Protein 8ZLW (pdb70)

Structure (mmCIF, N/CA/C/O backbone):
data_8ZLW
#
_entry.id   8ZLW
#
_cell.length_a   52.664
_cell.length_b   61.590
_cell.length_c   88.002
_cell.angle_alpha   90.00
_cell.angle_beta   94.17
_cell.angle_gamma   90.00
#
_symmetry.space_group_name_H-M   'P 1 21 1'
#
loop_
_entity.id
_entity.type
_entity.pdbx_description
1 polymer 'Maltodextrin-binding protein'
2 polymer Calmodulin
3 polymer 'Serine/threonine-protein phosphatase rdgC'
4 non-polymer 'CALCIUM ION'
5 water water
#
loop_
_atom_site.group_PDB
_atom_site.id
_atom_site.type_symbol
_atom_site.label_atom_id
_atom_site.label_alt_id
_atom_site.label_comp_id
_atom_site.label_asym_id
_atom_site.label_entity_id
_atom_site.label_seq_id
_atom_site.pdbx_PDB_ins_code
_atom_site.Cartn_x
_atom_site.Cartn_y
_atom_site.Cartn_z
_atom_site.occupancy
_atom_site.B_iso_or_equiv
_atom_site.auth_seq_id
_atom_site.auth_comp_id
_atom_site.auth_asym_id
_atom_site.auth_atom_id
_atom_site.pdbx_PDB_model_num
ATOM 1 N N . MET A 1 1 ? 43.585 34.885 55.045 1.00 64.23 1 MET A N 1
ATOM 2 C CA . MET A 1 1 ? 43.514 34.809 53.591 1.00 78.04 1 MET A CA 1
ATOM 3 C C . MET A 1 1 ? 44.084 33.479 53.088 1.00 74.74 1 MET A C 1
ATOM 4 O O . MET A 1 1 ? 43.693 32.411 53.576 1.00 70.46 1 MET A O 1
ATOM 6 N N . LYS A 1 2 ? 44.974 33.554 52.090 1.00 64.72 2 LYS A N 1
ATOM 7 C CA . LYS A 1 2 ? 45.947 32.502 51.813 1.00 58.78 2 LYS A CA 1
ATOM 8 C C . LYS A 1 2 ? 47.156 32.678 52.726 1.00 48.55 2 LYS A C 1
ATOM 9 O O . LYS A 1 2 ? 47.369 33.748 53.307 1.00 51.53 2 LYS A O 1
ATOM 11 N N . ILE A 1 3 ? 47.949 31.608 52.863 1.00 45.41 3 ILE A N 1
ATOM 12 C CA . ILE A 1 3 ? 49.124 31.664 53.734 1.00 45.10 3 ILE A CA 1
ATOM 13 C C . ILE A 1 3 ? 50.103 32.700 53.192 1.00 44.21 3 ILE A C 1
ATOM 14 O O . ILE A 1 3 ? 50.359 32.775 51.981 1.00 44.35 3 ILE A O 1
ATOM 19 N N . GLU A 1 4 ? 50.636 33.523 54.083 1.00 40.08 4 GLU A N 1
ATOM 20 C CA . GLU A 1 4 ? 51.674 34.477 53.750 1.00 43.72 4 GLU A CA 1
ATOM 21 C C . GLU A 1 4 ? 52.772 34.388 54.794 1.00 41.51 4 GLU A C 1
ATOM 22 O O . GLU A 1 4 ? 52.490 34.253 55.991 1.00 41.96 4 GLU A O 1
ATOM 28 N N . GLU A 1 5 ? 54.018 34.477 54.351 1.00 39.91 5 GLU A N 1
ATOM 29 C CA . GLU A 1 5 ? 55.126 34.423 55.295 1.00 39.60 5 GLU A CA 1
ATOM 30 C C . GLU A 1 5 ? 55.162 35.708 56.110 1.00 38.04 5 GLU A C 1
ATOM 31 O O . GLU A 1 5 ? 55.289 36.803 55.550 1.00 34.95 5 GLU A O 1
ATOM 37 N N . GLY A 1 6 ? 55.078 35.576 57.438 1.00 39.85 6 GLY A N 1
ATOM 38 C CA . GLY A 1 6 ? 54.992 36.717 58.327 1.00 38.79 6 GLY A CA 1
ATOM 39 C C . GLY A 1 6 ? 53.622 36.920 58.946 1.00 42.59 6 GLY A C 1
ATOM 40 O O . GLY A 1 6 ? 53.447 37.852 59.736 1.00 45.43 6 GLY A O 1
ATOM 41 N N . LYS A 1 7 ? 52.645 36.086 58.610 1.00 46.60 7 LYS A N 1
ATOM 42 C CA . LYS A 1 7 ? 51.334 36.091 59.247 1.00 44.91 7 LYS A CA 1
ATOM 43 C C . LYS A 1 7 ? 50.957 34.655 59.589 1.00 44.15 7 LYS A C 1
ATOM 44 O O . LYS A 1 7 ? 51.574 33.699 59.112 1.00 38.84 7 LYS A O 1
ATOM 50 N N . LEU A 1 8 ? 49.911 34.503 60.395 1.00 38.94 8 LEU A N 1
ATOM 51 C CA . LEU A 1 8 ? 49.389 33.197 60.759 1.00 37.16 8 LEU A CA 1
ATOM 52 C C . LEU A 1 8 ? 47.941 33.077 60.306 1.00 35.06 8 LEU A C 1
ATOM 53 O O . LEU A 1 8 ? 47.150 34.007 60.481 1.00 34.86 8 LEU A O 1
ATOM 58 N N . VAL A 1 9 ? 47.585 31.935 59.736 1.00 31.67 9 VAL A N 1
ATOM 59 C CA . VAL A 1 9 ? 46.189 31.619 59.441 1.00 30.87 9 VAL A CA 1
ATOM 60 C C . VAL A 1 9 ? 45.828 30.369 60.223 1.00 30.46 9 VAL A C 1
ATOM 61 O O . VAL A 1 9 ? 46.579 29.393 60.211 1.00 32.69 9 VAL A O 1
ATOM 65 N N . ILE A 1 10 ? 44.696 30.393 60.903 1.00 31.84 10 ILE A N 1
ATOM 66 C CA . ILE A 1 10 ? 44.315 29.297 61.790 1.00 30.13 10 ILE A CA 1
ATOM 67 C C . ILE A 1 10 ? 42.933 28.783 61.417 1.00 31.84 10 ILE A C 1
ATOM 68 O O . ILE A 1 10 ? 42.007 29.572 61.208 1.00 35.15 10 ILE A O 1
ATOM 73 N N . TRP A 1 11 ? 42.782 27.462 61.407 1.00 32.75 11 TRP A N 1
ATOM 74 C CA . TRP A 1 11 ? 41.508 26.797 61.190 1.00 28.75 11 TRP A CA 1
ATOM 75 C C . TRP A 1 11 ? 41.079 26.097 62.475 1.00 32.56 11 TRP A C 1
ATOM 76 O O . TRP A 1 11 ? 41.881 25.385 63.116 1.00 27.45 11 TRP A O 1
ATOM 87 N N . ILE A 1 12 ? 39.808 26.278 62.832 1.00 28.28 12 ILE A N 1
ATOM 88 C CA . ILE A 1 12 ? 39.236 25.647 64.014 1.00 30.07 12 ILE A CA 1
ATOM 89 C C . ILE A 1 12 ? 37.734 25.531 63.773 1.00 30.05 12 ILE A C 1
ATOM 90 O O . ILE A 1 12 ? 37.141 26.370 63.102 1.00 28.97 12 ILE A O 1
ATOM 95 N N . ASN A 1 13 ? 37.127 24.470 64.293 1.00 33.38 13 ASN A N 1
ATOM 96 C CA . ASN A 1 13 ? 35.738 24.182 63.949 1.00 33.51 13 ASN A CA 1
ATOM 97 C C . ASN A 1 13 ? 34.769 25.239 64.478 1.00 32.82 13 ASN A C 1
ATOM 98 O O . ASN A 1 13 ? 34.984 25.847 65.532 1.00 32.16 13 ASN A O 1
ATOM 103 N N . GLY A 1 14 ? 33.650 25.401 63.755 1.00 29.72 14 GLY A N 1
ATOM 104 C CA . GLY A 1 14 ? 32.664 26.420 64.077 1.00 30.16 14 GLY A CA 1
ATOM 105 C C . GLY A 1 14 ? 32.081 26.354 65.483 1.00 28.21 14 GLY A C 1
ATOM 106 O O . GLY A 1 14 ? 31.568 27.365 65.982 1.00 29.56 14 GLY A O 1
ATOM 107 N N . ASP A 1 15 ? 32.135 25.201 66.129 1.00 29.98 15 ASP A N 1
ATOM 108 C CA . ASP A 1 15 ? 31.521 25.037 67.438 1.00 33.02 15 ASP A CA 1
ATOM 109 C C . ASP A 1 15 ? 32.427 25.476 68.578 1.00 33.01 15 ASP A C 1
ATOM 110 O O . ASP A 1 15 ? 31.952 25.594 69.712 1.00 32.01 15 ASP A O 1
ATOM 115 N N . LYS A 1 16 ? 33.710 25.715 68.308 1.00 35.91 16 LYS A N 1
ATOM 116 C CA . LYS A 1 16 ? 34.639 26.106 69.350 1.00 34.82 16 LYS A CA 1
ATOM 117 C C . LYS A 1 16 ? 34.622 27.620 69.533 1.00 37.64 16 LYS A C 1
ATOM 118 O O . LYS A 1 16 ? 33.987 28.368 68.780 1.00 35.55 16 LYS A O 1
ATOM 124 N N . GLY A 1 17 ? 35.314 28.066 70.573 1.00 37.27 17 GLY A N 1
ATOM 125 C CA . GLY A 1 17 ? 35.419 29.473 70.883 1.00 34.99 17 GLY A CA 1
ATOM 126 C C . GLY A 1 17 ? 36.355 30.222 69.961 1.00 30.55 17 GLY A C 1
ATOM 127 O O . GLY A 1 17 ? 37.333 30.812 70.420 1.00 28.29 17 GLY A O 1
ATOM 128 N N . TYR A 1 18 ? 36.043 30.258 68.660 1.00 31.12 18 TYR A N 1
ATOM 129 C CA . TYR A 1 18 ? 36.967 30.885 67.722 1.00 31.34 18 TYR A CA 1
ATOM 130 C C . TYR A 1 18 ? 37.052 32.404 67.899 1.00 31.56 18 TYR A C 1
ATOM 131 O O . TYR A 1 18 ? 38.107 32.988 67.638 1.00 29.31 18 TYR A O 1
ATOM 140 N N . ASN A 1 19 ? 35.985 33.078 68.333 1.00 33.79 19 ASN A N 1
ATOM 141 C CA . ASN A 1 19 ? 36.176 34.492 68.644 1.00 35.70 19 ASN A CA 1
ATOM 142 C C . ASN A 1 19 ? 37.025 34.666 69.899 1.00 36.66 19 ASN A C 1
ATOM 143 O O . ASN A 1 19 ? 37.725 35.678 70.029 1.00 37.84 19 ASN A O 1
ATOM 148 N N . GLY A 1 20 ? 36.971 33.703 70.826 1.00 39.29 20 GLY A N 1
ATOM 149 C CA . GLY A 1 20 ? 37.902 33.708 71.946 1.00 37.46 20 GLY A CA 1
ATOM 150 C C . GLY A 1 20 ? 39.326 33.491 71.474 1.00 39.49 20 GLY A C 1
ATOM 151 O O . GLY A 1 20 ? 40.246 34.187 71.910 1.00 36.47 20 GLY A O 1
ATOM 152 N N . LEU A 1 21 ? 39.513 32.564 70.519 1.00 40.25 21 LEU A N 1
ATOM 153 C CA . LEU A 1 21 ? 40.837 32.353 69.938 1.00 37.37 21 LEU A CA 1
ATOM 154 C C . LEU A 1 21 ? 41.286 33.579 69.162 1.00 38.14 21 LEU A C 1
ATOM 155 O O . LEU A 1 21 ? 42.476 33.912 69.162 1.00 34.69 21 LEU A O 1
ATOM 160 N N . ALA A 1 22 ? 40.350 34.289 68.530 1.00 36.11 22 ALA A N 1
ATOM 161 C CA . ALA A 1 22 ? 40.735 35.506 67.819 1.00 38.39 22 ALA A CA 1
ATOM 162 C C . ALA A 1 22 ? 41.220 36.594 68.780 1.00 34.87 22 ALA A C 1
ATOM 163 O O . ALA A 1 22 ? 42.115 37.368 68.425 1.00 33.51 22 ALA A O 1
ATOM 165 N N . GLU A 1 23 ? 40.671 36.648 70.002 1.00 33.82 23 GLU A N 1
ATOM 166 C CA . GLU A 1 23 ? 41.206 37.565 71.007 1.00 34.47 23 GLU A CA 1
ATOM 167 C C . GLU A 1 23 ? 42.666 37.258 71.309 1.00 38.34 23 GLU A C 1
ATOM 168 O O . GLU A 1 23 ? 43.465 38.175 71.538 1.00 34.92 23 GLU A O 1
ATOM 174 N N . VAL A 1 24 ? 43.025 35.967 71.357 1.00 36.27 24 VAL A N 1
ATOM 175 C CA . VAL A 1 24 ? 44.411 35.615 71.632 1.00 37.91 24 VAL A CA 1
ATOM 176 C C . VAL A 1 24 ? 45.291 36.018 70.455 1.00 36.20 24 VAL A C 1
ATOM 177 O O . VAL A 1 24 ? 46.417 36.477 70.647 1.00 38.48 24 VAL A O 1
ATOM 181 N N . GLY A 1 25 ? 44.774 35.925 69.228 1.00 35.00 25 GLY A N 1
ATOM 182 C CA . GLY A 1 25 ? 45.516 36.443 68.086 1.00 41.66 25 GLY A CA 1
ATOM 183 C C . GLY A 1 25 ? 45.716 37.949 68.147 1.00 44.32 25 GLY A C 1
ATOM 184 O O . GLY A 1 25 ? 46.784 38.455 67.803 1.00 37.24 25 GLY A O 1
ATOM 185 N N . LYS A 1 26 ? 44.690 38.683 68.590 1.00 45.73 26 LYS A N 1
ATOM 186 C CA . LYS A 1 26 ? 44.829 40.123 68.778 1.00 47.77 26 LYS A CA 1
ATOM 187 C C . LYS A 1 26 ? 45.953 40.448 69.759 1.00 43.42 26 LYS A C 1
ATOM 188 O O . LYS A 1 26 ? 46.843 41.245 69.449 1.00 44.95 26 LYS A O 1
ATOM 194 N N . LYS A 1 27 ? 45.930 39.847 70.954 1.00 40.91 27 LYS A N 1
ATOM 195 C CA . LYS A 1 27 ? 47.015 40.091 71.905 1.00 44.56 27 LYS A CA 1
ATOM 196 C C . LYS A 1 27 ? 48.364 39.746 71.287 1.00 41.48 27 LYS A C 1
ATOM 197 O O . LYS A 1 27 ? 49.320 40.517 71.397 1.00 40.63 27 LYS A O 1
ATOM 203 N N . PHE A 1 28 ? 48.448 38.609 70.598 1.00 42.14 28 PHE A N 1
ATOM 204 C CA . PHE A 1 28 ? 49.672 38.266 69.886 1.00 40.45 28 PHE A CA 1
ATOM 205 C C . PHE A 1 28 ? 50.052 39.366 68.906 1.00 43.38 28 PHE A C 1
ATOM 206 O O . PHE A 1 28 ? 51.230 39.747 68.804 1.00 44.92 28 PHE A O 1
ATOM 214 N N . GLU A 1 29 ? 49.064 39.909 68.193 1.00 38.45 29 GLU A N 1
ATOM 215 C CA . GLU A 1 29 ? 49.345 41.004 67.274 1.00 42.83 29 GLU A CA 1
ATOM 216 C C . GLU A 1 29 ? 49.785 42.267 68.018 1.00 47.91 29 GLU A C 1
ATOM 217 O O . GLU A 1 29 ? 50.642 43.004 67.524 1.00 49.40 29 GLU A O 1
ATOM 223 N N . LYS A 1 30 ? 49.203 42.544 69.195 1.00 47.92 30 LYS A N 1
ATOM 224 C CA . LYS A 1 30 ? 49.624 43.708 69.976 1.00 54.78 30 LYS A CA 1
ATOM 225 C C . LYS A 1 30 ? 51.084 43.592 70.406 1.00 55.23 30 LYS A C 1
ATOM 226 O O . LYS A 1 30 ? 51.851 44.557 70.290 1.00 49.31 30 LYS A O 1
ATOM 232 N N . ASP A 1 31 ? 51.489 42.411 70.883 1.00 52.70 31 ASP A N 1
ATOM 233 C CA . ASP A 1 31 ? 52.811 42.221 71.480 1.00 48.27 31 ASP A CA 1
ATOM 234 C C . ASP A 1 31 ? 53.903 42.121 70.433 1.00 46.94 31 ASP A C 1
ATOM 235 O O . ASP A 1 31 ? 54.976 42.711 70.591 1.00 45.03 31 ASP A O 1
ATOM 240 N N . THR A 1 32 ? 53.682 41.309 69.410 1.00 47.99 32 THR A N 1
ATOM 241 C CA . THR A 1 32 ? 54.586 41.159 68.284 1.00 46.12 32 THR A CA 1
ATOM 242 C C . THR A 1 32 ? 54.052 42.026 67.157 1.00 44.25 32 THR A C 1
ATOM 243 O O . THR A 1 32 ? 53.088 42.770 67.330 1.00 45.53 32 THR A O 1
ATOM 247 N N . GLY A 1 33 ? 54.654 41.944 65.984 1.00 42.87 33 GLY A N 1
ATOM 248 C CA . GLY A 1 33 ? 53.944 42.627 64.923 1.00 49.75 33 GLY A CA 1
ATOM 249 C C . GLY A 1 33 ? 52.972 41.753 64.162 1.00 46.73 33 GLY A C 1
ATOM 250 O O . GLY A 1 33 ? 52.360 42.217 63.196 1.00 53.10 33 GLY A O 1
ATOM 251 N N . ILE A 1 34 ? 52.779 40.512 64.590 1.00 47.52 34 ILE A N 1
ATOM 252 C CA . ILE A 1 34 ? 52.286 39.450 63.722 1.00 42.46 34 ILE A CA 1
ATOM 253 C C . ILE A 1 34 ? 50.759 39.419 63.720 1.00 39.85 34 ILE A C 1
ATOM 254 O O . ILE A 1 34 ? 50.130 39.292 64.779 1.00 41.57 34 ILE A O 1
ATOM 259 N N . LYS A 1 35 ? 50.157 39.490 62.529 1.00 38.79 35 LYS A N 1
ATOM 260 C CA . LYS A 1 35 ? 48.705 39.362 62.425 1.00 39.54 35 LYS A CA 1
ATOM 261 C C . LYS A 1 35 ? 48.290 37.887 62.466 1.00 40.89 35 LYS A C 1
ATOM 262 O O . LYS A 1 35 ? 49.012 36.998 61.996 1.00 43.10 35 LYS A O 1
ATOM 268 N N . VAL A 1 36 ? 47.121 37.636 63.053 1.00 33.99 36 VAL A N 1
ATOM 269 C CA . VAL A 1 36 ? 46.555 36.299 63.189 1.00 35.85 36 VAL A CA 1
ATOM 270 C C . VAL A 1 36 ? 45.116 36.337 62.678 1.00 38.10 36 VAL A C 1
ATOM 271 O O . VAL A 1 36 ? 44.303 37.137 63.152 1.00 34.19 36 VAL A O 1
ATOM 275 N N . THR A 1 37 ? 44.806 35.480 61.713 1.00 39.31 37 THR A N 1
ATOM 276 C CA . THR A 1 37 ? 43.462 35.349 61.176 1.00 34.26 37 THR A CA 1
ATOM 277 C C . THR A 1 37 ? 42.924 33.995 61.596 1.00 33.40 37 THR A C 1
ATOM 278 O O . THR A 1 37 ? 43.399 32.957 61.129 1.00 33.09 37 THR A O 1
ATOM 282 N N . VAL A 1 38 ? 41.933 34.006 62.469 1.00 32.69 38 VAL A N 1
ATOM 283 C CA . VAL A 1 38 ? 41.247 32.792 62.881 1.00 31.42 38 VAL A CA 1
ATOM 284 C C . VAL A 1 38 ? 40.055 32.590 61.959 1.00 30.54 38 VAL A C 1
ATOM 285 O O . VAL A 1 38 ? 39.184 33.460 61.866 1.00 32.45 38 VAL A O 1
ATOM 289 N N . GLU A 1 39 ? 40.012 31.445 61.297 1.00 30.97 39 GLU A N 1
ATOM 290 C CA . GLU A 1 39 ? 38.933 31.079 60.392 1.00 35.55 39 GLU A CA 1
ATOM 291 C C . GLU A 1 39 ? 38.285 29.792 60.880 1.00 34.44 39 GLU A C 1
ATOM 292 O O . GLU A 1 39 ? 38.929 28.976 61.551 1.00 30.61 39 GLU A O 1
ATOM 298 N N . HIS A 1 40 ? 37.005 29.607 60.546 1.00 33.75 40 HIS A N 1
ATOM 299 C CA . HIS A 1 40 ? 36.282 28.382 60.888 1.00 35.61 40 HIS A CA 1
ATOM 300 C C . HIS A 1 40 ? 35.518 27.883 59.671 1.00 35.53 40 HIS A C 1
ATOM 301 O O . HIS A 1 40 ? 34.277 27.835 59.667 1.00 33.87 40 HIS A O 1
ATOM 308 N N . PRO A 1 41 ? 36.224 27.463 58.629 1.00 37.22 41 PRO A N 1
ATOM 309 C CA . PRO A 1 41 ? 35.516 26.961 57.451 1.00 35.96 41 PRO A CA 1
ATOM 310 C C . PRO A 1 41 ? 34.809 25.653 57.751 1.00 41.45 41 PRO A C 1
ATOM 311 O O . PRO A 1 41 ? 35.194 24.866 58.625 1.00 37.74 41 PRO A O 1
ATOM 315 N N . ASP A 1 42 ? 33.720 25.466 57.032 1.00 43.34 42 ASP A N 1
ATOM 316 C CA . ASP A 1 42 ? 32.968 24.229 57.066 1.00 43.08 42 ASP A CA 1
ATOM 317 C C . ASP A 1 42 ? 33.803 23.113 56.444 1.00 41.31 42 ASP A C 1
ATOM 318 O O . ASP A 1 42 ? 34.515 23.328 55.459 1.00 43.09 42 ASP A O 1
ATOM 323 N N . LYS A 1 43 ? 33.730 21.920 57.027 1.00 41.71 43 LYS A N 1
ATOM 324 C CA . LYS A 1 43 ? 34.415 20.745 56.485 1.00 47.48 43 LYS A CA 1
ATOM 325 C C . LYS A 1 43 ? 35.933 20.939 56.455 1.00 43.19 43 LYS A C 1
ATOM 326 O O . LYS A 1 43 ? 36.621 20.410 55.580 1.00 38.47 43 LYS A O 1
ATOM 332 N N . LEU A 1 44 ? 36.469 21.697 57.414 1.00 37.76 44 LEU A N 1
ATOM 333 C CA . LEU A 1 44 ? 37.898 22.004 57.392 1.00 39.20 44 LEU A CA 1
ATOM 334 C C . LEU A 1 44 ? 38.732 20.730 57.497 1.00 36.20 44 LEU A C 1
ATOM 335 O O . LEU A 1 44 ? 39.754 20.597 56.821 1.00 40.17 44 LEU A O 1
ATOM 340 N N . GLU A 1 45 ? 38.287 19.760 58.302 1.00 39.95 45 GLU A N 1
ATOM 341 C CA . GLU A 1 45 ? 39.042 18.523 58.441 1.00 37.61 45 GLU A CA 1
ATOM 342 C C . GLU A 1 45 ? 39.065 17.716 57.146 1.00 41.13 45 GLU A C 1
ATOM 343 O O . GLU A 1 45 ? 39.942 16.867 56.971 1.00 42.53 45 GLU A O 1
ATOM 349 N N . GLU A 1 46 ? 38.139 17.973 56.231 1.00 45.06 46 GLU A N 1
ATOM 350 C CA . GLU A 1 46 ? 38.172 17.330 54.925 1.00 44.89 46 GLU A CA 1
ATOM 351 C C . GLU A 1 46 ? 38.959 18.151 53.933 1.00 40.45 46 GLU A C 1
ATOM 352 O O . GLU A 1 46 ? 39.634 17.585 53.064 1.00 36.02 46 GLU A O 1
ATOM 358 N N . LYS A 1 47 ? 38.873 19.475 54.058 1.00 37.19 47 LYS A N 1
ATOM 359 C CA . LYS A 1 47 ? 39.563 20.367 53.139 1.00 38.29 47 LYS A CA 1
ATOM 360 C C . LYS A 1 47 ? 41.062 20.393 53.393 1.00 36.57 47 LYS A C 1
ATOM 361 O O . LYS A 1 47 ? 41.836 20.584 52.449 1.00 33.88 47 LYS A O 1
ATOM 367 N N . PHE A 1 48 ? 41.491 20.244 54.651 1.00 31.54 48 PHE A N 1
ATOM 368 C CA . PHE A 1 48 ? 42.916 20.337 54.952 1.00 34.17 48 PHE A CA 1
ATOM 369 C C . PHE A 1 48 ? 43.770 19.461 54.042 1.00 33.32 48 PHE A C 1
ATOM 370 O O . PHE A 1 48 ? 44.686 20.000 53.409 1.00 34.00 48 PHE A O 1
ATOM 378 N N . PRO A 1 49 ? 43.520 18.153 53.891 1.00 37.36 49 PRO A N 1
ATOM 379 C CA . PRO A 1 49 ? 44.339 17.371 52.946 1.00 38.38 49 PRO A CA 1
ATOM 380 C C . PRO A 1 49 ? 44.247 17.827 51.501 1.00 41.46 49 PRO A C 1
ATOM 381 O O . PRO A 1 49 ? 45.238 17.713 50.772 1.00 45.21 49 PRO A O 1
ATOM 385 N N . GLN A 1 50 ? 43.092 18.315 51.046 1.00 48.09 50 GLN A N 1
ATOM 386 C CA . GLN A 1 50 ? 42.966 18.727 49.650 1.00 51.42 50 GLN A CA 1
ATOM 387 C C . GLN A 1 50 ? 43.847 19.917 49.304 1.00 51.62 50 GLN A C 1
ATOM 388 O O . GLN A 1 50 ? 44.168 20.112 48.128 1.00 51.47 50 GLN A O 1
ATOM 394 N N . VAL A 1 51 ? 44.262 20.700 50.297 1.00 45.90 51 VAL A N 1
ATOM 395 C CA . VAL A 1 51 ? 44.636 22.084 50.050 1.00 52.16 51 VAL A CA 1
ATOM 396 C C . VAL A 1 51 ? 45.907 22.421 50.825 1.00 57.02 51 VAL A C 1
ATOM 397 O O . VAL A 1 51 ? 46.396 23.557 50.770 1.00 54.09 51 VAL A O 1
ATOM 401 N N . ALA A 1 52 ? 46.448 21.428 51.548 1.00 62.43 52 ALA A N 1
ATOM 402 C CA . ALA A 1 52 ? 47.440 21.695 52.592 1.00 70.03 52 ALA A CA 1
ATOM 403 C C . ALA A 1 52 ? 48.723 22.290 52.019 1.00 74.22 52 ALA A C 1
ATOM 404 O O . ALA A 1 52 ? 49.197 23.337 52.485 1.00 74.55 52 ALA A O 1
ATOM 406 N N . ALA A 1 53 ? 49.313 21.625 51.021 1.00 72.18 53 ALA A N 1
ATOM 407 C CA . ALA A 1 53 ? 50.526 22.133 50.387 1.00 71.72 53 ALA A CA 1
ATOM 408 C C . ALA A 1 53 ? 50.228 22.685 48.996 1.00 77.67 53 ALA A C 1
ATOM 409 O O . ALA A 1 53 ? 50.848 22.278 48.006 1.00 88.68 53 ALA A O 1
ATOM 411 N N . THR A 1 54 ? 49.253 23.593 48.911 1.00 64.40 54 THR A N 1
ATOM 412 C CA . THR A 1 54 ? 49.110 24.478 47.764 1.00 61.44 54 THR A CA 1
ATOM 413 C C . THR A 1 54 ? 49.006 25.927 48.226 1.00 64.39 54 THR A C 1
ATOM 414 O O . THR A 1 54 ? 48.744 26.815 47.403 1.00 60.67 54 THR A O 1
ATOM 418 N N . GLY A 1 55 ? 49.222 26.185 49.523 1.00 56.37 55 GLY A N 1
ATOM 419 C CA . GLY A 1 55 ? 49.200 27.521 50.071 1.00 56.41 55 GLY A CA 1
ATOM 420 C C . GLY A 1 55 ? 47.846 27.996 50.550 1.00 69.23 55 GLY A C 1
ATOM 421 O O . GLY A 1 55 ? 47.761 29.077 51.151 1.00 72.17 55 GLY A O 1
ATOM 422 N N . ASP A 1 56 ? 46.783 27.231 50.311 1.00 65.36 56 ASP A N 1
ATOM 423 C CA . ASP A 1 56 ? 45.451 27.657 50.705 1.00 65.15 56 ASP A CA 1
ATOM 424 C C . ASP A 1 56 ? 44.962 26.962 51.968 1.00 56.44 56 ASP A C 1
ATOM 425 O O . ASP A 1 56 ? 43.788 27.106 52.320 1.00 58.73 56 ASP A O 1
ATOM 430 N N . GLY A 1 57 ? 45.822 26.208 52.651 1.00 44.05 57 GLY A N 1
ATOM 431 C CA . GLY A 1 57 ? 45.500 25.711 53.968 1.00 43.10 57 GLY A CA 1
ATOM 432 C C . GLY A 1 57 ? 45.762 26.769 55.024 1.00 37.96 57 GLY A C 1
ATOM 433 O O . GLY A 1 57 ? 45.976 27.949 54.721 1.00 42.65 57 GLY A O 1
ATOM 434 N N . PRO A 1 58 ? 45.744 26.369 56.297 1.00 29.72 58 PRO A N 1
ATOM 435 C CA . PRO A 1 58 ? 46.172 27.289 57.357 1.00 29.67 58 PRO A CA 1
ATOM 436 C C . PRO A 1 58 ? 47.603 26.990 57.815 1.00 30.19 58 PRO A C 1
ATOM 437 O O . PRO A 1 58 ? 48.152 25.941 57.464 1.00 31.45 58 PRO A O 1
ATOM 441 N N . ASP A 1 59 ? 48.235 27.880 58.584 1.00 28.48 59 ASP A N 1
ATOM 442 C CA . ASP A 1 59 ? 49.478 27.453 59.229 1.00 31.75 59 ASP A CA 1
ATOM 443 C C . ASP A 1 59 ? 49.172 26.485 60.352 1.00 31.09 59 ASP A C 1
ATOM 444 O O . ASP A 1 59 ? 49.981 25.598 60.662 1.00 30.96 59 ASP A O 1
ATOM 449 N N . ILE A 1 60 ? 47.986 26.614 60.931 1.00 28.29 60 ILE A N 1
ATOM 450 C CA . ILE A 1 60 ? 47.604 25.902 62.141 1.00 27.73 60 ILE A CA 1
ATOM 451 C C . ILE A 1 60 ? 46.201 25.357 61.962 1.00 29.15 60 ILE A C 1
ATOM 452 O O . ILE A 1 60 ? 45.312 26.057 61.461 1.00 28.70 60 ILE A O 1
ATOM 457 N N . ILE A 1 61 ? 46.001 24.113 62.369 1.00 25.92 61 ILE A N 1
ATOM 458 C CA . ILE A 1 61 ? 44.691 23.496 62.335 1.00 28.41 61 ILE A CA 1
ATOM 459 C C . ILE A 1 61 ? 44.411 22.875 63.701 1.00 29.80 61 ILE A C 1
ATOM 460 O O . ILE A 1 61 ? 45.240 22.124 64.234 1.00 29.53 61 ILE A O 1
ATOM 465 N N . PHE A 1 62 ? 43.247 23.194 64.260 1.00 30.48 62 PHE A N 1
ATOM 466 C CA . PHE A 1 62 ? 42.716 22.535 65.445 1.00 32.98 62 PHE A CA 1
ATOM 467 C C . PHE A 1 62 ? 41.702 21.480 65.021 1.00 33.50 62 PHE A C 1
ATOM 468 O O . PHE A 1 62 ? 40.781 21.772 64.249 1.00 33.24 62 PHE A O 1
ATOM 476 N N . TRP A 1 63 ? 41.851 20.272 65.550 1.00 35.99 63 TRP A N 1
ATOM 477 C CA . TRP A 1 63 ? 40.875 19.206 65.357 1.00 34.56 63 TRP A CA 1
ATOM 478 C C . TRP A 1 63 ? 41.088 18.163 66.437 1.00 31.45 63 TRP A C 1
ATOM 479 O O . TRP A 1 63 ? 42.079 18.201 67.172 1.00 34.66 63 TRP A O 1
ATOM 490 N N . ALA A 1 64 ? 40.152 17.212 66.500 1.00 29.07 64 ALA A N 1
ATOM 491 C CA . ALA A 1 64 ? 40.349 16.002 67.281 1.00 31.25 64 ALA A CA 1
ATOM 492 C C . ALA A 1 64 ? 41.622 15.286 66.835 1.00 32.88 64 ALA A C 1
ATOM 493 O O . ALA A 1 64 ? 41.890 15.147 65.636 1.00 31.70 64 ALA A O 1
ATOM 495 N N . HIS A 1 65 ? 42.402 14.810 67.815 1.00 31.43 65 HIS A N 1
ATOM 496 C CA . HIS A 1 65 ? 43.709 14.228 67.500 1.00 33.78 65 HIS A CA 1
ATOM 497 C C . HIS A 1 65 ? 43.616 13.050 66.540 1.00 32.40 65 HIS A C 1
ATOM 498 O O . HIS A 1 65 ? 44.582 12.765 65.819 1.00 30.69 65 HIS A O 1
ATOM 505 N N . ASP A 1 66 ? 42.504 12.313 66.557 1.00 32.99 66 ASP A N 1
ATOM 506 C CA . ASP A 1 66 ? 42.488 11.043 65.837 1.00 39.45 66 ASP A CA 1
ATOM 507 C C . ASP A 1 66 ? 42.569 11.234 64.324 1.00 36.34 66 ASP A C 1
ATOM 508 O O . ASP A 1 66 ? 43.004 10.318 63.620 1.00 35.40 66 ASP A O 1
ATOM 513 N N . ARG A 1 67 ? 42.214 12.410 63.816 1.00 35.08 67 ARG A N 1
ATOM 514 C CA . ARG A 1 67 ? 42.398 12.700 62.394 1.00 37.43 67 ARG A CA 1
ATOM 515 C C . ARG A 1 67 ? 43.846 13.005 62.052 1.00 36.23 67 ARG A C 1
ATOM 516 O O . ARG A 1 67 ? 44.224 12.903 60.882 1.00 36.35 67 ARG A O 1
ATOM 524 N N . PHE A 1 68 ? 44.662 13.380 63.048 1.00 32.94 68 PHE A N 1
ATOM 525 C CA . PHE A 1 68 ? 45.992 13.890 62.750 1.00 39.07 68 PHE A CA 1
ATOM 526 C C . PHE A 1 68 ? 46.933 12.773 62.326 1.00 36.92 68 PHE A C 1
ATOM 527 O O . PHE A 1 68 ? 47.902 13.033 61.608 1.00 36.90 68 PHE A O 1
ATOM 535 N N . GLY A 1 69 ? 46.679 11.538 62.778 1.00 38.09 69 GLY A N 1
ATOM 536 C CA . GLY A 1 69 ? 47.505 10.415 62.362 1.00 34.32 69 GLY A CA 1
ATOM 537 C C . GLY A 1 69 ? 47.475 10.209 60.855 1.00 35.24 69 GLY A C 1
ATOM 538 O O . GLY A 1 69 ? 48.520 10.028 60.216 1.00 39.40 69 GLY A O 1
ATOM 539 N N . GLY A 1 70 ? 46.280 10.250 60.261 1.00 33.43 70 GLY A N 1
ATOM 540 C CA . GLY A 1 70 ? 46.203 10.212 58.805 1.00 36.12 70 GLY A CA 1
ATOM 541 C C . GLY A 1 70 ? 46.928 11.377 58.150 1.00 38.75 70 GLY A C 1
ATOM 542 O O . GLY A 1 70 ? 47.627 11.202 57.142 1.00 35.72 70 GLY A O 1
ATOM 543 N N . TYR A 1 71 ? 46.792 12.579 58.732 1.00 32.46 71 TYR A N 1
ATOM 544 C CA . TYR A 1 71 ? 47.503 13.752 58.231 1.00 34.59 71 TYR A CA 1
ATOM 545 C C . TYR A 1 71 ? 49.012 13.532 58.261 1.00 31.87 71 TYR A C 1
ATOM 546 O O . TYR A 1 71 ? 49.724 13.833 57.294 1.00 34.89 71 TYR A O 1
ATOM 555 N N . ALA A 1 72 ? 49.516 13.043 59.389 1.00 30.71 72 ALA A N 1
ATOM 556 C CA . ALA A 1 72 ? 50.944 12.828 59.535 1.00 34.49 72 ALA A CA 1
ATOM 557 C C . ALA A 1 72 ? 51.433 11.808 58.525 1.00 38.78 72 ALA A C 1
ATOM 558 O O . ALA A 1 72 ? 52.502 11.979 57.928 1.00 39.00 72 ALA A O 1
ATOM 560 N N . GLN A 1 73 ? 50.653 10.742 58.317 1.00 40.36 73 GLN A N 1
ATOM 561 C CA . GLN A 1 73 ? 51.031 9.720 57.350 1.00 41.60 73 GLN A CA 1
ATOM 562 C C . GLN A 1 73 ? 51.103 10.282 55.937 1.00 36.43 73 GLN A C 1
ATOM 563 O O . GLN A 1 73 ? 51.877 9.791 55.113 1.00 33.29 73 GLN A O 1
ATOM 569 N N . SER A 1 74 ? 50.315 11.300 55.636 1.00 34.84 74 SER A N 1
ATOM 570 C CA . SER A 1 74 ? 50.387 11.954 54.340 1.00 35.22 74 SER A CA 1
ATOM 571 C C . SER A 1 74 ? 51.412 13.079 54.302 1.00 33.93 74 SER A C 1
ATOM 572 O O . SER A 1 74 ? 51.453 13.821 53.322 1.00 32.91 74 SER A O 1
ATOM 575 N N . GLY A 1 75 ? 52.225 13.241 55.351 1.00 34.43 75 GLY A N 1
ATOM 576 C CA . GLY A 1 75 ? 53.201 14.315 55.351 1.00 34.18 75 GLY A CA 1
ATOM 577 C C . GLY A 1 75 ? 52.639 15.715 55.479 1.00 31.12 75 GLY A C 1
ATOM 578 O O . GLY A 1 75 ? 53.308 16.671 55.106 1.00 36.61 75 GLY A O 1
ATOM 579 N N . LEU A 1 76 ? 51.446 15.883 56.020 1.00 33.00 76 LEU A N 1
ATOM 580 C CA . LEU A 1 76 ? 50.884 17.228 56.130 1.00 32.62 76 LEU A CA 1
ATOM 581 C C . LEU A 1 76 ? 51.239 17.970 57.420 1.00 29.02 76 LEU A C 1
ATOM 582 O O . LEU A 1 76 ? 50.931 19.162 57.510 1.00 29.76 76 LEU A O 1
ATOM 587 N N . LEU A 1 77 ? 51.838 17.326 58.426 1.00 25.81 77 LEU A N 1
ATOM 588 C CA . LEU A 1 77 ? 52.041 17.978 59.720 1.00 28.05 77 LEU A CA 1
ATOM 589 C C . LEU A 1 77 ? 53.529 18.133 60.035 1.00 31.84 77 LEU A C 1
ATOM 590 O O . LEU A 1 77 ? 54.297 17.178 59.914 1.00 37.72 77 LEU A O 1
ATOM 595 N N . ALA A 1 78 ? 53.934 19.343 60.423 1.00 30.13 78 ALA A N 1
ATOM 596 C CA . ALA A 1 78 ? 55.277 19.527 60.941 1.00 31.08 78 ALA A CA 1
ATOM 597 C C . ALA A 1 78 ? 55.432 18.771 62.255 1.00 35.80 78 ALA A C 1
ATOM 598 O O . ALA A 1 78 ? 54.450 18.485 62.943 1.00 31.22 78 ALA A O 1
ATOM 600 N N . GLU A 1 79 ? 56.678 18.419 62.583 1.00 36.35 79 GLU A N 1
ATOM 601 C CA . GLU A 1 79 ? 56.999 17.849 63.886 1.00 38.02 79 GLU A CA 1
ATOM 602 C C . GLU A 1 79 ? 57.215 18.971 64.889 1.00 36.12 79 GLU A C 1
ATOM 603 O O . GLU A 1 79 ? 57.782 20.013 64.570 1.00 37.78 79 GLU A O 1
ATOM 609 N N . ILE A 1 80 ? 56.748 18.762 66.078 1.00 37.71 80 ILE A N 1
ATOM 610 C CA . ILE A 1 80 ? 56.604 19.823 67.060 1.00 42.25 80 ILE A CA 1
ATOM 611 C C . ILE A 1 80 ? 57.777 19.739 68.033 1.00 33.82 80 ILE A C 1
ATOM 612 O O . ILE A 1 80 ? 58.281 18.651 68.281 1.00 36.55 80 ILE A O 1
ATOM 617 N N . THR A 1 81 ? 58.270 20.889 68.556 1.00 32.79 81 THR A N 1
ATOM 618 C CA . THR A 1 81 ? 59.503 20.793 69.347 1.00 33.94 81 THR A CA 1
ATOM 619 C C . THR A 1 81 ? 59.398 21.390 70.758 1.00 34.96 81 THR A C 1
ATOM 620 O O . THR A 1 81 ? 60.323 22.074 71.210 1.00 34.26 81 THR A O 1
ATOM 624 N N . PRO A 1 82 ? 58.316 21.154 71.497 1.00 38.07 82 PRO A N 1
ATOM 625 C CA . PRO A 1 82 ? 58.191 21.805 72.804 1.00 37.81 82 PRO A CA 1
ATOM 626 C C . PRO A 1 82 ? 59.239 21.259 73.765 1.00 36.22 82 PRO A C 1
ATOM 627 O O . PRO A 1 82 ? 59.530 20.062 73.777 1.00 40.73 82 PRO A O 1
ATOM 631 N N . ALA A 1 83 ? 59.812 22.148 74.569 1.00 37.88 83 ALA A N 1
ATOM 632 C CA . ALA A 1 83 ? 60.834 21.726 75.518 1.00 35.50 83 ALA A CA 1
ATOM 633 C C . ALA A 1 83 ? 60.225 20.834 76.598 1.00 34.64 83 ALA A C 1
ATOM 634 O O . ALA A 1 83 ? 59.027 20.869 76.869 1.00 35.98 83 ALA A O 1
ATOM 636 N N . ALA A 1 84 ? 61.077 20.024 77.225 1.00 42.60 84 ALA A N 1
ATOM 637 C CA . ALA A 1 84 ? 60.627 19.168 78.318 1.00 41.60 84 ALA A CA 1
ATOM 638 C C . ALA A 1 84 ? 59.846 19.942 79.373 1.00 40.12 84 ALA A C 1
ATOM 639 O O . ALA A 1 84 ? 58.913 19.404 79.978 1.00 42.80 84 ALA A O 1
ATOM 641 N N . ALA A 1 85 ? 60.193 21.205 79.599 1.00 36.63 85 ALA A N 1
ATOM 642 C CA . ALA A 1 85 ? 59.510 21.974 80.627 1.00 41.63 85 ALA A CA 1
ATOM 643 C C . ALA A 1 85 ? 58.166 22.486 80.136 1.00 41.57 85 ALA A C 1
ATOM 644 O O . ALA A 1 85 ? 57.247 22.682 80.934 1.00 45.25 85 ALA A O 1
ATOM 646 N N . PHE A 1 86 ? 58.024 22.723 78.837 1.00 38.92 86 PHE A N 1
ATOM 647 C CA . PHE A 1 86 ? 56.691 23.021 78.350 1.00 35.25 86 PHE A CA 1
ATOM 648 C C . PHE A 1 86 ? 55.794 21.793 78.469 1.00 40.92 86 PHE A C 1
ATOM 649 O O . PHE A 1 86 ? 54.623 21.906 78.866 1.00 40.79 86 PHE A O 1
ATOM 657 N N . GLN A 1 87 ? 56.335 20.608 78.157 1.00 37.98 87 GLN A N 1
ATOM 658 C CA . GLN A 1 87 ? 55.513 19.411 78.149 1.00 40.23 87 GLN A CA 1
ATOM 659 C C . GLN A 1 87 ? 54.980 19.091 79.538 1.00 46.05 87 GLN A C 1
ATOM 660 O O . GLN A 1 87 ? 53.847 18.603 79.670 1.00 48.61 87 GLN A O 1
ATOM 666 N N . ASP A 1 88 ? 55.760 19.403 80.584 1.00 47.43 88 ASP A N 1
ATOM 667 C CA . ASP A 1 88 ? 55.322 19.116 81.945 1.00 46.35 88 ASP A CA 1
ATOM 668 C C . ASP A 1 88 ? 54.057 19.880 82.310 1.00 45.94 88 ASP A C 1
ATOM 669 O O . ASP A 1 88 ? 53.291 19.422 83.163 1.00 47.59 88 ASP A O 1
ATOM 674 N N . LYS A 1 89 ? 53.820 21.040 81.685 1.00 46.97 89 LYS A N 1
ATOM 675 C CA . LYS A 1 89 ? 52.652 21.858 82.022 1.00 44.84 89 LYS A CA 1
ATOM 676 C C . LYS A 1 89 ? 51.330 21.186 81.651 1.00 41.48 89 LYS A C 1
ATOM 677 O O . LYS A 1 89 ? 50.271 21.614 82.123 1.00 36.13 89 LYS A O 1
ATOM 683 N N . LEU A 1 90 ? 51.368 20.156 80.818 1.00 38.57 90 LEU A N 1
ATOM 684 C CA . LEU A 1 90 ? 50.183 19.460 80.359 1.00 36.23 90 LEU A CA 1
ATOM 685 C C . LEU A 1 90 ? 50.190 18.059 80.952 1.00 39.94 90 LEU A C 1
ATOM 686 O O . LEU A 1 90 ? 51.258 17.483 81.196 1.00 36.95 90 LEU A O 1
ATOM 691 N N . TYR A 1 91 ? 48.994 17.510 81.174 1.00 41.04 91 TYR A N 1
ATOM 692 C CA . TYR A 1 91 ? 48.895 16.159 81.706 1.00 46.64 91 TYR A CA 1
ATOM 693 C C . TYR A 1 91 ? 49.639 15.200 80.780 1.00 44.80 91 TYR A C 1
ATOM 694 O O . TYR A 1 91 ? 49.486 15.296 79.554 1.00 48.66 91 TYR A O 1
ATOM 703 N N . PRO A 1 92 ? 50.456 14.283 81.318 1.00 42.11 92 PRO A N 1
ATOM 704 C CA . PRO A 1 92 ? 51.306 13.443 80.446 1.00 40.25 92 PRO A CA 1
ATOM 705 C C . PRO A 1 92 ? 50.529 12.632 79.421 1.00 42.78 92 PRO A C 1
ATOM 706 O O . PRO A 1 92 ? 50.954 12.503 78.258 1.00 42.04 92 PRO A O 1
ATOM 710 N N . PHE A 1 93 ? 49.381 12.088 79.826 1.00 38.64 93 PHE A N 1
ATOM 711 C CA . PHE A 1 93 ? 48.624 11.220 78.944 1.00 38.81 93 PHE A CA 1
ATOM 712 C C . PHE A 1 93 ? 48.137 11.942 77.684 1.00 35.81 93 PHE A C 1
ATOM 713 O O . PHE A 1 93 ? 47.959 11.287 76.650 1.00 32.48 93 PHE A O 1
ATOM 721 N N . THR A 1 94 ? 47.976 13.273 77.723 1.00 33.90 94 THR A N 1
ATOM 722 C CA . THR A 1 94 ? 47.557 13.966 76.509 1.00 35.87 94 THR A CA 1
ATOM 723 C C . THR A 1 94 ? 48.649 13.978 75.447 1.00 36.81 94 THR A C 1
ATOM 724 O O . THR A 1 94 ? 48.326 14.014 74.256 1.00 36.37 94 THR A O 1
ATOM 728 N N . TRP A 1 95 ? 49.935 13.924 75.838 1.00 39.90 95 TRP A N 1
ATOM 729 C CA . TRP A 1 95 ? 50.993 13.899 74.829 1.00 35.38 95 TRP A CA 1
ATOM 730 C C . TRP A 1 95 ? 50.996 12.585 74.064 1.00 36.08 95 TRP A C 1
ATOM 731 O O . TRP A 1 95 ? 51.363 12.559 72.881 1.00 40.31 95 TRP A O 1
ATOM 742 N N . ASP A 1 96 ? 50.561 11.496 74.697 1.00 36.43 96 ASP A N 1
ATOM 743 C CA . ASP A 1 96 ? 50.442 10.236 73.976 1.00 39.11 96 ASP A CA 1
ATOM 744 C C . ASP A 1 96 ? 49.362 10.268 72.899 1.00 38.36 96 ASP A C 1
ATOM 745 O O . ASP A 1 96 ? 49.352 9.383 72.037 1.00 36.63 96 ASP A O 1
ATOM 750 N N . ALA A 1 97 ? 48.473 11.268 72.900 1.00 34.73 97 ALA A N 1
ATOM 751 C CA . ALA A 1 97 ? 47.452 11.328 71.867 1.00 34.72 97 ALA A CA 1
ATOM 752 C C . ALA A 1 97 ? 47.943 11.980 70.579 1.00 36.79 97 ALA A C 1
ATOM 753 O O . ALA A 1 97 ? 47.274 11.840 69.546 1.00 33.04 97 ALA A O 1
ATOM 755 N N . VAL A 1 98 ? 49.086 12.674 70.613 1.00 34.29 98 VAL A N 1
ATOM 756 C CA . VAL A 1 98 ? 49.578 13.468 69.484 1.00 36.54 98 VAL A CA 1
ATOM 757 C C . VAL A 1 98 ? 50.944 12.985 69.005 1.00 37.26 98 VAL A C 1
ATOM 758 O O . VAL A 1 98 ? 51.757 13.785 68.528 1.00 36.75 98 VAL A O 1
ATOM 762 N N . ARG A 1 99 ? 51.219 11.689 69.150 1.00 38.55 99 ARG A N 1
ATOM 763 C CA . ARG A 1 99 ? 52.409 11.062 68.590 1.00 39.53 99 ARG A CA 1
ATOM 764 C C . ARG A 1 99 ? 52.067 10.297 67.320 1.00 37.65 99 ARG A C 1
ATOM 765 O O . ARG A 1 99 ? 51.012 9.656 67.224 1.00 40.31 99 ARG A O 1
ATOM 773 N N . TYR A 1 100 ? 52.978 10.341 66.359 1.00 36.95 100 TYR A N 1
ATOM 774 C CA . TYR A 1 100 ? 52.875 9.486 65.188 1.00 41.41 100 TYR A CA 1
ATOM 775 C C . TYR A 1 100 ? 54.270 9.061 64.769 1.00 42.73 100 TYR A C 1
ATOM 776 O O . TYR A 1 100 ? 55.145 9.910 64.581 1.00 44.74 100 TYR A O 1
ATOM 785 N N . ASN A 1 101 ? 54.465 7.742 64.642 1.00 48.03 101 ASN A N 1
ATOM 786 C CA . ASN A 1 101 ? 55.792 7.144 64.504 1.00 46.21 101 ASN A CA 1
ATOM 787 C C . ASN A 1 101 ? 56.757 7.699 65.547 1.00 45.44 101 ASN A C 1
ATOM 788 O O . ASN A 1 101 ? 57.891 8.053 65.241 1.00 50.18 101 ASN A O 1
ATOM 793 N N . GLY A 1 102 ? 56.289 7.812 66.793 1.00 47.58 102 GLY A N 1
ATOM 794 C CA . GLY A 1 102 ? 57.098 8.350 67.876 1.00 50.71 102 GLY A CA 1
ATOM 795 C C . GLY A 1 102 ? 57.255 9.866 67.937 1.00 58.34 102 GLY A C 1
ATOM 796 O O . GLY A 1 102 ? 57.652 10.388 68.992 1.00 56.36 102 GLY A O 1
ATOM 797 N N . LYS A 1 103 ? 56.956 10.604 66.862 1.00 51.39 103 LYS A N 1
ATOM 798 C CA . LYS A 1 103 ? 57.176 12.047 66.853 1.00 51.27 103 LYS A CA 1
ATOM 799 C C . LYS A 1 103 ? 55.931 12.806 67.310 1.00 43.15 103 LYS A C 1
ATOM 800 O O . LYS A 1 103 ? 54.806 12.441 66.960 1.00 38.35 103 LYS A O 1
ATOM 806 N N . LEU A 1 104 ? 56.146 13.867 68.095 1.00 36.21 104 LEU A N 1
ATOM 807 C CA . LEU A 1 104 ? 55.070 14.787 68.453 1.00 34.43 104 LEU A CA 1
ATOM 808 C C . LEU A 1 104 ? 54.620 15.553 67.217 1.00 35.47 104 LEU A C 1
ATOM 809 O O . LEU A 1 104 ? 55.461 16.046 66.459 1.00 33.71 104 LEU A O 1
ATOM 814 N N . ILE A 1 105 ? 53.297 15.672 67.018 1.00 33.03 105 ILE A N 1
ATOM 815 C CA . ILE A 1 105 ? 52.773 16.278 65.789 1.00 32.47 105 ILE A CA 1
ATOM 816 C C . ILE A 1 105 ? 51.578 17.202 66.039 1.00 32.39 105 ILE A C 1
ATOM 817 O O . ILE A 1 105 ? 50.938 17.663 65.084 1.00 26.72 105 ILE A O 1
ATOM 822 N N . ALA A 1 106 ? 51.277 17.504 67.305 1.00 28.02 106 ALA A N 1
ATOM 823 C CA . ALA A 1 106 ? 50.239 18.480 67.604 1.00 30.59 106 ALA A CA 1
ATOM 824 C C . ALA A 1 106 ? 50.351 18.873 69.070 1.00 32.04 106 ALA A C 1
ATOM 825 O O . ALA A 1 106 ? 50.928 18.137 69.869 1.00 31.07 106 ALA A O 1
ATOM 827 N N . TYR A 1 107 ? 49.776 20.039 69.415 1.00 33.56 107 TYR A N 1
ATOM 828 C CA . TYR A 1 107 ? 49.688 20.489 70.807 1.00 35.69 107 TYR A CA 1
ATOM 829 C C . TYR A 1 107 ? 48.329 20.123 71.389 1.00 37.11 107 TYR A C 1
ATOM 830 O O . TYR A 1 107 ? 47.298 20.571 70.857 1.00 29.40 107 TYR A O 1
ATOM 839 N N . PRO A 1 108 ? 48.274 19.345 72.477 1.00 35.48 108 PRO A N 1
ATOM 840 C CA . PRO A 1 108 ? 46.984 19.060 73.119 1.00 33.77 108 PRO A CA 1
ATOM 841 C C . PRO A 1 108 ? 46.358 20.336 73.662 1.00 33.27 108 PRO A C 1
ATOM 842 O O . PRO A 1 108 ? 47.056 21.218 74.164 1.00 30.06 108 PRO A O 1
ATOM 846 N N . ILE A 1 109 ? 45.029 20.444 73.528 1.00 32.63 109 ILE A N 1
ATOM 847 C CA . ILE A 1 109 ? 44.301 21.619 74.009 1.00 35.19 109 ILE A CA 1
ATOM 848 C C . ILE A 1 109 ? 43.249 21.203 75.033 1.00 35.18 109 ILE A C 1
ATOM 849 O O . ILE A 1 109 ? 43.288 21.639 76.191 1.00 38.64 109 ILE A O 1
ATOM 854 N N . ALA A 1 110 ? 42.286 20.378 74.610 1.00 37.32 110 ALA A N 1
ATOM 855 C CA . ALA A 1 110 ? 41.163 19.998 75.456 1.00 37.09 110 ALA A CA 1
ATOM 856 C C . ALA A 1 110 ? 40.924 18.501 75.362 1.00 34.85 110 ALA A C 1
ATOM 857 O O . ALA A 1 110 ? 41.353 17.839 74.410 1.00 33.03 110 ALA A O 1
ATOM 859 N N . VAL A 1 111 ? 40.228 17.982 76.376 1.00 33.96 111 VAL A N 1
ATOM 860 C CA . VAL A 1 111 ? 40.031 16.552 76.574 1.00 38.39 111 VAL A CA 1
ATOM 861 C C . VAL A 1 111 ? 38.553 16.307 76.830 1.00 33.35 111 VAL A C 1
ATOM 862 O O . VAL A 1 111 ? 37.942 17.006 77.647 1.00 34.89 111 VAL A O 1
ATOM 866 N N . GLU A 1 112 ? 37.984 15.313 76.137 1.00 31.50 112 GLU A N 1
ATOM 867 C CA . GLU A 1 112 ? 36.593 14.918 76.323 1.00 34.90 112 GLU A CA 1
ATOM 868 C C . GLU A 1 112 ? 36.509 13.401 76.432 1.00 34.13 112 GLU A C 1
ATOM 869 O O . GLU A 1 112 ? 37.357 12.672 75.904 1.00 32.63 112 GLU A O 1
ATOM 875 N N . ALA A 1 113 ? 35.464 12.940 77.121 1.00 37.39 113 ALA A N 1
ATOM 876 C CA . ALA A 1 113 ? 35.160 11.527 77.305 1.00 30.85 113 ALA A CA 1
ATOM 877 C C . ALA A 1 113 ? 33.741 11.410 77.830 1.00 34.61 113 ALA A C 1
ATOM 878 O O . ALA A 1 113 ? 33.176 12.372 78.369 1.00 37.36 113 ALA A O 1
ATOM 880 N N . LEU A 1 114 ? 33.169 10.217 77.664 1.00 31.14 114 LEU A N 1
ATOM 881 C CA . LEU A 1 114 ? 31.854 9.946 78.211 1.00 30.78 114 LEU A CA 1
ATOM 882 C C . LEU A 1 114 ? 31.932 9.856 79.738 1.00 32.17 114 LEU A C 1
ATOM 883 O O . LEU A 1 114 ? 32.976 9.519 80.316 1.00 30.53 114 LEU A O 1
ATOM 888 N N . SER A 1 115 ? 30.808 10.175 80.381 1.00 32.29 115 SER A N 1
ATOM 889 C CA . SER A 1 115 ? 30.643 10.100 81.818 1.00 34.31 115 SER A CA 1
ATOM 890 C C . SER A 1 115 ? 29.268 9.500 82.115 1.00 37.01 115 SER A C 1
ATOM 891 O O . SER A 1 115 ? 28.411 9.362 81.217 1.00 30.16 115 SER A O 1
ATOM 894 N N . LEU A 1 116 ? 29.064 9.147 83.395 1.00 33.04 116 LEU A N 1
ATOM 895 C CA . LEU A 1 116 ? 27.752 8.746 83.891 1.00 33.90 116 LEU A CA 1
ATOM 896 C C . LEU A 1 116 ? 26.969 9.997 84.246 1.00 31.52 116 LEU A C 1
ATOM 897 O O . LEU A 1 116 ? 27.440 10.805 85.046 1.00 35.19 116 LEU A O 1
ATOM 902 N N . ILE A 1 117 ? 25.774 10.147 83.670 1.00 30.57 117 ILE A N 1
ATOM 903 C CA . ILE A 1 117 ? 24.877 11.269 83.936 1.00 31.63 117 ILE A CA 1
ATOM 904 C C . ILE A 1 117 ? 23.645 10.719 84.642 1.00 35.91 117 ILE A C 1
ATOM 905 O O . ILE A 1 117 ? 23.046 9.749 84.165 1.00 39.69 117 ILE A O 1
ATOM 910 N N . TYR A 1 118 ? 23.259 11.326 85.772 1.00 35.15 118 TYR A N 1
ATOM 911 C CA . TYR A 1 118 ? 22.177 10.747 86.557 1.00 33.72 118 TYR A CA 1
ATOM 912 C C . TYR A 1 118 ? 21.228 11.805 87.107 1.00 35.62 118 TYR A C 1
ATOM 913 O O . TYR A 1 118 ? 21.615 12.943 87.410 1.00 34.37 118 TYR A O 1
ATOM 922 N N . ASN A 1 119 ? 19.974 11.387 87.240 1.00 32.03 119 ASN A N 1
ATOM 923 C CA . ASN A 1 119 ? 18.888 12.197 87.768 1.00 38.53 119 ASN A CA 1
ATOM 924 C C . ASN A 1 119 ? 18.895 12.094 89.288 1.00 39.74 119 ASN A C 1
ATOM 925 O O . ASN A 1 119 ? 18.553 11.046 89.845 1.00 44.44 119 ASN A O 1
ATOM 930 N N . LYS A 1 120 ? 19.290 13.178 89.959 1.00 39.89 120 LYS A N 1
ATOM 931 C CA . LYS A 1 120 ? 19.400 13.171 91.415 1.00 39.42 120 LYS A CA 1
ATOM 932 C C . LYS A 1 120 ? 18.051 13.080 92.104 1.00 40.06 120 LYS A C 1
ATOM 933 O O . LYS A 1 120 ? 18.002 12.656 93.262 1.00 41.84 120 LYS A O 1
ATOM 939 N N . ASP A 1 121 ? 16.970 13.512 91.439 1.00 38.15 121 ASP A N 1
ATOM 940 C CA . ASP A 1 121 ? 15.625 13.317 91.975 1.00 40.48 121 ASP A CA 1
ATOM 941 C C . ASP A 1 121 ? 15.232 11.840 91.969 1.00 46.25 121 ASP A C 1
ATOM 942 O O . ASP A 1 121 ? 14.548 11.372 92.884 1.00 46.56 121 ASP A O 1
ATOM 947 N N . LEU A 1 122 ? 15.631 11.092 90.940 1.00 44.32 122 LEU A N 1
ATOM 948 C CA . LEU A 1 122 ? 15.300 9.671 90.860 1.00 41.25 122 LEU A CA 1
ATOM 949 C C . LEU A 1 122 ? 16.323 8.776 91.543 1.00 42.48 122 LEU A C 1
ATOM 950 O O . LEU A 1 122 ? 15.999 7.642 91.912 1.00 43.57 122 LEU A O 1
ATOM 955 N N . LEU A 1 123 ? 17.538 9.264 91.726 1.00 40.02 123 LEU A N 1
ATOM 956 C CA . LEU A 1 123 ? 18.664 8.431 92.140 1.00 40.02 123 LEU A CA 1
ATOM 957 C C . LEU A 1 123 ? 19.662 9.346 92.832 1.00 40.30 123 LEU A C 1
ATOM 958 O O . LEU A 1 123 ? 20.642 9.796 92.234 1.00 50.26 123 LEU A O 1
ATOM 963 N N . PRO A 1 124 ? 19.408 9.687 94.097 1.00 41.42 124 PRO A N 1
ATOM 964 C CA . PRO A 1 124 ? 20.327 10.578 94.824 1.00 41.22 124 PRO A CA 1
ATOM 965 C C . PRO A 1 124 ? 21.752 10.075 94.876 1.00 42.36 124 PRO A C 1
ATOM 966 O O . PRO A 1 124 ? 22.682 10.889 94.872 1.00 45.57 124 PRO A O 1
ATOM 970 N N . ASN A 1 125 ? 21.962 8.764 94.947 1.00 43.56 125 ASN A N 1
ATOM 971 C CA . ASN A 1 125 ? 23.305 8.208 94.924 1.00 46.58 125 ASN A CA 1
ATOM 972 C C . ASN A 1 125 ? 23.490 7.383 93.658 1.00 44.26 125 ASN A C 1
ATOM 973 O O . ASN A 1 125 ? 22.754 6.402 93.448 1.00 45.14 125 ASN A O 1
ATOM 978 N N . PRO A 1 126 ? 24.427 7.736 92.778 1.00 41.83 126 PRO A N 1
ATOM 979 C CA . PRO A 1 126 ? 24.619 6.947 91.561 1.00 44.75 126 PRO A CA 1
ATOM 980 C C . PRO A 1 126 ? 25.307 5.631 91.874 1.00 41.90 126 PRO A C 1
ATOM 981 O O . PRO A 1 126 ? 26.142 5.553 92.797 1.00 42.12 126 PRO A O 1
ATOM 985 N N . PRO A 1 127 ? 25.011 4.568 91.124 1.00 42.66 127 PRO A N 1
ATOM 986 C CA . PRO A 1 127 ? 25.676 3.278 91.357 1.00 43.95 127 PRO A CA 1
ATOM 987 C C . PRO A 1 127 ? 27.141 3.332 90.956 1.00 36.57 127 PRO A C 1
ATOM 988 O O . PRO A 1 127 ? 27.477 3.801 89.866 1.00 39.54 127 PRO A O 1
ATOM 992 N N . LYS A 1 128 ? 28.011 2.836 91.844 1.00 37.32 128 LYS A N 1
ATOM 993 C CA . LYS A 1 128 ? 29.444 2.776 91.565 1.00 39.77 128 LYS A CA 1
ATOM 994 C C . LYS A 1 128 ? 29.791 1.684 90.562 1.00 37.22 128 LYS A C 1
ATOM 995 O O . LYS A 1 128 ? 30.864 1.726 89.945 1.00 37.72 128 LYS A O 1
ATOM 1001 N N . THR A 1 129 ? 28.890 0.733 90.378 1.00 37.96 129 THR A N 1
ATOM 1002 C CA . THR A 1 129 ? 29.164 -0.576 89.822 1.00 37.30 129 THR A CA 1
ATOM 1003 C C . THR A 1 129 ? 28.132 -0.860 88.746 1.00 35.79 129 THR A C 1
ATOM 1004 O O . THR A 1 129 ? 26.953 -0.525 88.919 1.00 37.76 129 THR A O 1
ATOM 1008 N N . TRP A 1 130 ? 28.582 -1.443 87.622 1.00 34.45 130 TRP A N 1
ATOM 1009 C CA . TRP A 1 130 ? 27.636 -1.876 86.589 1.00 35.03 130 TRP A CA 1
ATOM 1010 C C . TRP A 1 130 ? 26.739 -2.990 87.109 1.00 34.00 130 TRP A C 1
ATOM 1011 O O . TRP A 1 130 ? 25.544 -3.051 86.779 1.00 30.21 130 TRP A O 1
ATOM 1022 N N . GLU A 1 131 ? 27.305 -3.891 87.920 1.00 33.71 131 GLU A N 1
ATOM 1023 C CA . GLU A 1 131 ? 26.569 -5.068 88.365 1.00 38.16 131 GLU A CA 1
ATOM 1024 C C . GLU A 1 131 ? 25.350 -4.718 89.206 1.00 43.07 131 GLU A C 1
ATOM 1025 O O . GLU A 1 131 ? 24.396 -5.505 89.256 1.00 40.17 131 GLU A O 1
ATOM 1031 N N . GLU A 1 132 ? 25.334 -3.562 89.852 1.00 41.91 132 GLU A N 1
ATOM 1032 C CA . GLU A 1 132 ? 24.195 -3.238 90.701 1.00 39.60 132 GLU A CA 1
ATOM 1033 C C . GLU A 1 132 ? 23.077 -2.559 89.933 1.00 37.68 132 GLU A C 1
ATOM 1034 O O . GLU A 1 132 ? 22.050 -2.228 90.525 1.00 46.50 132 GLU A O 1
ATOM 1040 N N . ILE A 1 133 ? 23.226 -2.400 88.624 1.00 38.52 133 ILE A N 1
ATOM 1041 C CA . ILE A 1 133 ? 22.266 -1.649 87.822 1.00 38.60 133 ILE A CA 1
ATOM 1042 C C . ILE A 1 133 ? 20.980 -2.442 87.594 1.00 39.23 133 ILE A C 1
ATOM 1043 O O . ILE A 1 133 ? 19.888 -1.845 87.664 1.00 35.86 133 ILE A O 1
ATOM 1048 N N . PRO A 1 134 ? 21.033 -3.762 87.306 1.00 38.75 134 PRO A N 1
ATOM 1049 C CA . PRO A 1 134 ? 19.769 -4.488 87.076 1.00 38.11 134 PRO A CA 1
ATOM 1050 C C . PRO A 1 134 ? 18.806 -4.389 88.245 1.00 37.30 134 PRO A C 1
ATOM 1051 O O . PRO A 1 134 ? 17.601 -4.158 88.036 1.00 42.12 134 PRO A O 1
ATOM 1055 N N . ALA A 1 135 ? 19.311 -4.547 89.474 1.00 34.58 135 ALA A N 1
ATOM 1056 C CA . ALA A 1 135 ? 18.468 -4.373 90.656 1.00 39.14 135 ALA A CA 1
ATOM 1057 C C . ALA A 1 135 ? 17.828 -2.992 90.673 1.00 42.66 135 ALA A C 1
ATOM 1058 O O . ALA A 1 135 ? 16.615 -2.860 90.897 1.00 50.25 135 ALA A O 1
ATOM 1060 N N . LEU A 1 136 ? 18.629 -1.946 90.418 1.00 42.67 136 LEU A N 1
ATOM 1061 C CA . LEU A 1 136 ? 18.095 -0.587 90.340 1.00 41.78 136 LEU A CA 1
ATOM 1062 C C . LEU A 1 136 ? 16.919 -0.509 89.372 1.00 40.14 136 LEU A C 1
ATOM 1063 O O . LEU A 1 136 ? 15.906 0.141 89.654 1.00 41.17 136 LEU A O 1
ATOM 1068 N N . ASP A 1 137 ? 17.034 -1.179 88.224 1.00 38.51 137 ASP A N 1
ATOM 1069 C CA . ASP A 1 137 ? 15.972 -1.109 87.223 1.00 41.00 137 ASP A CA 1
ATOM 1070 C C . ASP A 1 137 ? 14.703 -1.811 87.700 1.00 43.68 137 ASP A C 1
ATOM 1071 O O . ASP A 1 137 ? 13.593 -1.347 87.422 1.00 39.07 137 ASP A O 1
ATOM 1076 N N . LYS A 1 138 ? 14.840 -2.936 88.411 1.00 48.16 138 LYS A N 1
ATOM 1077 C CA . LYS A 1 138 ? 13.677 -3.532 89.070 1.00 49.29 138 LYS A CA 1
ATOM 1078 C C . LYS A 1 138 ? 12.986 -2.519 89.990 1.00 46.89 138 LYS A C 1
ATOM 1079 O O . LYS A 1 138 ? 11.759 -2.354 89.946 1.00 45.14 138 LYS A O 1
ATOM 1085 N N . GLU A 1 139 ? 13.764 -1.835 90.837 1.00 42.81 139 GLU A N 1
ATOM 1086 C CA . GLU A 1 139 ? 13.193 -0.848 91.748 1.00 50.22 139 GLU A CA 1
ATOM 1087 C C . GLU A 1 139 ? 12.533 0.302 90.982 1.00 53.16 139 GLU A C 1
ATOM 1088 O O . GLU A 1 139 ? 11.410 0.714 91.307 1.00 55.24 139 GLU A O 1
ATOM 1094 N N . LEU A 1 140 ? 13.188 0.805 89.935 1.00 46.28 140 LEU A N 1
ATOM 1095 C CA . LEU A 1 140 ? 12.644 1.965 89.239 1.00 47.17 140 LEU A CA 1
ATOM 1096 C C . LEU A 1 140 ? 11.471 1.591 88.346 1.00 43.35 140 LEU A C 1
ATOM 1097 O O . LEU A 1 140 ? 10.531 2.379 88.200 1.00 50.12 140 LEU A O 1
ATOM 1102 N N . LYS A 1 141 ? 11.522 0.413 87.719 1.00 43.89 141 LYS A N 1
ATOM 1103 C CA . LYS A 1 141 ? 10.402 -0.047 86.903 1.00 42.70 141 LYS A CA 1
ATOM 1104 C C . LYS A 1 141 ? 9.121 -0.104 87.719 1.00 40.75 141 LYS A C 1
ATOM 1105 O O . LYS A 1 141 ? 8.035 0.193 87.208 1.00 36.84 141 LYS A O 1
ATOM 1111 N N . ALA A 1 142 ? 9.233 -0.471 89.000 1.00 40.01 142 ALA A N 1
ATOM 1112 C CA . ALA A 1 142 ? 8.062 -0.525 89.863 1.00 46.07 142 ALA A CA 1
ATOM 1113 C C . ALA A 1 142 ? 7.517 0.858 90.180 1.00 50.38 142 ALA A C 1
ATOM 1114 O O . ALA A 1 142 ? 6.402 0.964 90.712 1.00 47.12 142 ALA A O 1
ATOM 1116 N N . LYS A 1 143 ? 8.268 1.913 89.858 1.00 49.75 143 LYS A N 1
ATOM 1117 C CA . LYS A 1 143 ? 7.791 3.283 89.968 1.00 49.07 143 LYS A CA 1
ATOM 1118 C C . LYS A 1 143 ? 7.504 3.907 88.611 1.00 43.95 143 LYS A C 1
ATOM 1119 O O . LYS A 1 143 ? 7.302 5.120 88.534 1.00 45.19 143 LYS A O 1
ATOM 1125 N N . GLY A 1 144 ? 7.456 3.111 87.544 1.00 44.51 144 GLY A N 1
ATOM 1126 C CA . GLY A 1 144 ? 7.189 3.652 86.230 1.00 42.76 144 GLY A CA 1
ATOM 1127 C C . GLY A 1 144 ? 8.379 4.273 85.540 1.00 42.17 144 GLY A C 1
ATOM 1128 O O . GLY A 1 144 ? 8.208 4.917 84.500 1.00 43.53 144 GLY A O 1
ATOM 1129 N N . LYS A 1 145 ? 9.572 4.104 86.071 1.00 40.14 145 LYS A N 1
ATOM 1130 C CA . LYS A 1 145 ? 10.767 4.646 85.462 1.00 43.44 145 LYS A CA 1
ATOM 1131 C C . LYS A 1 145 ? 11.652 3.491 85.016 1.00 42.26 145 LYS A C 1
ATOM 1132 O O . LYS A 1 145 ? 11.222 2.337 84.971 1.00 49.71 145 LYS A O 1
ATOM 1138 N N . SER A 1 146 ? 12.898 3.812 84.684 1.00 47.78 146 SER A N 1
ATOM 1139 C CA . SER A 1 146 ? 13.906 2.809 84.382 1.00 42.02 146 SER A CA 1
ATOM 1140 C C . SER A 1 146 ? 15.244 3.343 84.856 1.00 36.50 146 SER A C 1
ATOM 1141 O O . SER A 1 146 ? 15.395 4.532 85.146 1.00 37.04 146 SER A O 1
ATOM 1144 N N . ALA A 1 147 ? 16.223 2.446 84.925 1.00 35.29 147 ALA A N 1
ATOM 1145 C CA . ALA A 1 147 ? 17.511 2.787 85.521 1.00 31.17 147 ALA A CA 1
ATOM 1146 C C . ALA A 1 147 ? 18.405 3.525 84.541 1.00 34.69 147 ALA A C 1
ATOM 1147 O O . ALA A 1 147 ? 18.978 4.564 84.880 1.00 39.16 147 ALA A O 1
ATOM 1149 N N . LEU A 1 148 ? 18.530 3.007 83.317 1.00 35.45 148 LEU A N 1
ATOM 1150 C CA . LEU A 1 148 ? 19.611 3.435 82.443 1.00 36.07 148 LEU A CA 1
ATOM 1151 C C . LEU A 1 148 ? 19.202 3.335 80.979 1.00 34.64 148 LEU A C 1
ATOM 1152 O O . LEU A 1 148 ? 18.749 2.276 80.527 1.00 31.61 148 LEU A O 1
ATOM 1157 N N . MET A 1 149 ? 19.406 4.424 80.240 1.00 33.22 149 MET A N 1
ATOM 1158 C CA . MET A 1 149 ? 19.225 4.421 78.791 1.00 37.83 149 MET A CA 1
ATOM 1159 C C . MET A 1 149 ? 20.334 5.243 78.168 1.00 44.42 149 MET A C 1
ATOM 1160 O O . MET A 1 149 ? 20.501 6.416 78.519 1.00 43.42 149 MET A O 1
ATOM 1165 N N . PHE A 1 150 ? 21.091 4.625 77.260 1.00 42.74 150 PHE A N 1
ATOM 1166 C CA . PHE A 1 150 ? 22.076 5.327 76.452 1.00 36.03 150 PHE A CA 1
ATOM 1167 C C . PHE A 1 150 ? 22.120 4.699 75.059 1.00 33.27 150 PHE A C 1
ATOM 1168 O O . PHE A 1 150 ? 21.542 3.632 74.819 1.00 34.76 150 PHE A O 1
ATOM 1176 N N . ASN A 1 151 ? 22.819 5.371 74.142 1.00 32.53 151 ASN A N 1
ATOM 1177 C CA . ASN A 1 151 ? 22.842 4.960 72.736 1.00 31.49 151 ASN A CA 1
ATOM 1178 C C . ASN A 1 151 ? 23.515 3.593 72.570 1.00 34.49 151 ASN A C 1
ATOM 1179 O O . ASN A 1 151 ? 24.692 3.419 72.908 1.00 33.32 151 ASN A O 1
ATOM 1184 N N . LEU A 1 152 ? 22.762 2.614 72.068 1.00 34.39 152 LEU A N 1
ATOM 1185 C CA . LEU A 1 152 ? 23.277 1.257 71.895 1.00 39.68 152 LEU A CA 1
ATOM 1186 C C . LEU A 1 152 ? 23.716 0.960 70.464 1.00 43.08 152 LEU A C 1
ATOM 1187 O O . LEU A 1 152 ? 24.237 -0.129 70.206 1.00 50.71 152 LEU A O 1
ATOM 1192 N N . GLN A 1 153 ? 23.531 1.900 69.534 1.00 44.00 153 GLN A N 1
ATOM 1193 C CA . GLN A 1 153 ? 23.859 1.687 68.129 1.00 43.83 153 GLN A CA 1
ATOM 1194 C C . GLN A 1 153 ? 25.306 2.010 67.765 1.00 45.65 153 GLN A C 1
ATOM 1195 O O . GLN A 1 153 ? 25.783 1.522 66.736 1.00 58.52 153 GLN A O 1
ATOM 1201 N N . GLU A 1 154 ? 26.013 2.828 68.552 1.00 44.20 154 GLU A N 1
ATOM 1202 C CA . GLU A 1 154 ? 27.371 3.263 68.193 1.00 43.94 154 GLU A CA 1
ATOM 1203 C C . GLU A 1 154 ? 28.401 2.607 69.098 1.00 40.97 154 GLU A C 1
ATOM 1204 O O . GLU A 1 154 ? 28.339 2.766 70.329 1.00 43.28 154 GLU A O 1
ATOM 1210 N N . PRO A 1 155 ? 29.391 1.919 68.542 1.00 38.92 155 PRO A N 1
ATOM 1211 C CA . PRO A 1 155 ? 30.418 1.304 69.403 1.00 40.46 155 PRO A CA 1
ATOM 1212 C C . PRO A 1 155 ? 31.135 2.300 70.303 1.00 41.76 155 PRO A C 1
ATOM 1213 O O . PRO A 1 155 ? 31.631 1.905 71.368 1.00 39.01 155 PRO A O 1
ATOM 1217 N N . TYR A 1 156 ? 31.220 3.576 69.901 1.00 37.95 156 TYR A N 1
ATOM 1218 C CA . TYR A 1 156 ? 31.824 4.589 70.755 1.00 36.39 156 TYR A CA 1
ATOM 1219 C C . TYR A 1 156 ? 31.109 4.684 72.107 1.00 38.44 156 TYR A C 1
ATOM 1220 O O . TYR A 1 156 ? 31.753 4.950 73.133 1.00 29.55 156 TYR A O 1
ATOM 1229 N N . PHE A 1 157 ? 29.787 4.467 72.127 1.00 35.29 157 PHE A N 1
ATOM 1230 C CA . PHE A 1 157 ? 29.028 4.589 73.366 1.00 35.37 157 PHE A CA 1
ATOM 1231 C C . PHE A 1 157 ? 29.045 3.320 74.211 1.00 37.03 157 PHE A C 1
ATOM 1232 O O . PHE A 1 157 ? 28.981 3.418 75.437 1.00 37.36 157 PHE A O 1
ATOM 1240 N N . THR A 1 158 ? 29.119 2.137 73.591 1.00 33.77 158 THR A N 1
ATOM 1241 C CA . THR A 1 158 ? 29.129 0.883 74.331 1.00 36.37 158 THR A CA 1
ATOM 1242 C C . THR A 1 158 ? 30.532 0.393 74.652 1.00 38.07 158 THR A C 1
ATOM 1243 O O . THR A 1 158 ? 30.696 -0.431 75.559 1.00 37.99 158 THR A O 1
ATOM 1247 N N . TRP A 1 159 ? 31.547 0.918 73.971 1.00 41.73 159 TRP A N 1
ATOM 1248 C CA . TRP A 1 159 ? 32.922 0.509 74.243 1.00 41.32 159 TRP A CA 1
ATOM 1249 C C . TRP A 1 159 ? 33.391 0.705 75.684 1.00 41.42 159 TRP A C 1
ATOM 1250 O O . TRP A 1 159 ? 34.263 -0.075 76.110 1.00 42.13 159 TRP A O 1
ATOM 1261 N N . PRO A 1 160 ? 32.938 1.719 76.450 1.00 42.54 160 PRO A N 1
ATOM 1262 C CA . PRO A 1 160 ? 33.419 1.823 77.844 1.00 42.92 160 PRO A CA 1
ATOM 1263 C C . PRO A 1 160 ? 33.241 0.535 78.629 1.00 40.81 160 PRO A C 1
ATOM 1264 O O . PRO A 1 160 ? 34.119 0.157 79.415 1.00 38.09 160 PRO A O 1
ATOM 1268 N N . LEU A 1 161 ? 32.126 -0.159 78.414 1.00 39.42 161 LEU A N 1
ATOM 1269 C CA . LEU A 1 161 ? 31.836 -1.364 79.179 1.00 39.80 161 LEU A CA 1
ATOM 1270 C C . LEU A 1 161 ? 32.537 -2.588 78.590 1.00 38.56 161 LEU A C 1
ATOM 1271 O O . LEU A 1 161 ? 33.048 -3.434 79.338 1.00 35.71 161 LEU A O 1
ATOM 1276 N N . ILE A 1 162 ? 32.576 -2.690 77.254 1.00 39.89 162 ILE A N 1
ATOM 1277 C CA . ILE A 1 162 ? 33.255 -3.808 76.606 1.00 38.75 162 ILE A CA 1
ATOM 1278 C C . ILE A 1 162 ? 34.741 -3.802 76.949 1.00 40.95 162 ILE A C 1
ATOM 1279 O O . ILE A 1 162 ? 35.358 -4.860 77.118 1.00 47.71 162 ILE A O 1
ATOM 1284 N N . ALA A 1 163 ? 35.335 -2.614 77.072 1.00 40.97 163 ALA A N 1
ATOM 1285 C CA . ALA A 1 163 ? 36.761 -2.503 77.346 1.00 39.78 163 ALA A CA 1
ATOM 1286 C C . ALA A 1 163 ? 37.106 -2.657 78.823 1.00 38.86 163 ALA A C 1
ATOM 1287 O O . ALA A 1 163 ? 38.281 -2.850 79.149 1.00 42.96 163 ALA A O 1
ATOM 1289 N N . ALA A 1 164 ? 36.129 -2.566 79.724 1.00 43.19 164 ALA A N 1
ATOM 1290 C CA . ALA A 1 164 ? 36.463 -2.381 81.135 1.00 43.33 164 ALA A CA 1
ATOM 1291 C C . ALA A 1 164 ? 37.294 -3.537 81.672 1.00 46.34 164 ALA A C 1
ATOM 1292 O O . ALA A 1 164 ? 38.287 -3.320 82.376 1.00 44.03 164 ALA A O 1
ATOM 1294 N N . ASP A 1 165 ? 36.917 -4.769 81.341 1.00 51.50 165 ASP A N 1
ATOM 1295 C CA . ASP A 1 165 ? 37.570 -5.952 81.883 1.00 54.24 165 ASP A CA 1
ATOM 1296 C C . ASP A 1 165 ? 38.732 -6.441 81.028 1.00 54.18 165 ASP A C 1
ATOM 1297 O O . ASP A 1 165 ? 39.215 -7.555 81.251 1.00 57.04 165 ASP A O 1
ATOM 1302 N N . GLY A 1 166 ? 39.193 -5.649 80.060 1.00 49.44 166 GLY A N 1
ATOM 1303 C CA . GLY A 1 166 ? 40.369 -6.053 79.314 1.00 56.79 166 GLY A CA 1
ATOM 1304 C C . GLY A 1 166 ? 40.345 -5.847 77.810 1.00 55.25 166 GLY A C 1
ATOM 1305 O O . GLY A 1 166 ? 41.324 -6.165 77.128 1.00 51.26 166 GLY A O 1
ATOM 1306 N N . GLY A 1 167 ? 39.251 -5.319 77.272 1.00 50.29 167 GLY A N 1
ATOM 1307 C CA . GLY A 1 167 ? 39.218 -5.004 75.859 1.00 51.98 167 GLY A CA 1
ATOM 1308 C C . GLY A 1 167 ? 40.034 -3.767 75.522 1.00 54.83 167 GLY A C 1
ATOM 1309 O O . GLY A 1 167 ? 40.346 -2.932 76.381 1.00 54.81 167 GLY A O 1
ATOM 1310 N N . TYR A 1 168 ? 40.385 -3.656 74.240 1.00 49.35 168 TYR A N 1
ATOM 1311 C CA . TYR A 1 168 ? 41.115 -2.505 73.713 1.00 51.05 168 TYR A CA 1
ATOM 1312 C C . TYR A 1 168 ? 41.072 -2.588 72.193 1.00 49.48 168 TYR A C 1
ATOM 1313 O O . TYR A 1 168 ? 40.678 -3.606 71.627 1.00 40.19 168 TYR A O 1
ATOM 1322 N N . ALA A 1 169 ? 41.487 -1.512 71.533 1.00 47.28 169 ALA A N 1
ATOM 1323 C CA . ALA A 1 169 ? 41.367 -1.436 70.069 1.00 50.00 169 ALA A CA 1
ATOM 1324 C C . ALA A 1 169 ? 42.616 -2.006 69.401 1.00 57.17 169 ALA A C 1
ATOM 1325 O O . ALA A 1 169 ? 42.563 -3.041 68.729 1.00 57.09 169 ALA A O 1
ATOM 1327 N N . PHE A 1 170 ? 43.736 -1.317 69.557 1.00 56.35 170 PHE A N 1
ATOM 1328 C CA . PHE A 1 170 ? 45.038 -1.791 69.127 1.00 56.95 170 PHE A CA 1
ATOM 1329 C C . PHE A 1 170 ? 45.985 -1.507 70.280 1.00 57.78 170 PHE A C 1
ATOM 1330 O O . PHE A 1 170 ? 45.869 -0.460 70.924 1.00 55.23 170 PHE A O 1
ATOM 1338 N N . LYS A 1 171 ? 46.909 -2.427 70.555 1.00 63.62 171 LYS A N 1
ATOM 1339 C CA . LYS A 1 171 ? 47.811 -2.232 71.685 1.00 63.59 171 LYS A CA 1
ATOM 1340 C C . LYS A 1 171 ? 48.796 -1.098 71.411 1.00 69.25 171 LYS A C 1
ATOM 1341 O O . LYS A 1 171 ? 49.454 -1.063 70.369 1.00 71.08 171 LYS A O 1
ATOM 1347 N N . TYR A 1 172 ? 48.869 -0.155 72.346 1.00 77.14 172 TYR A N 1
ATOM 1348 C CA . TYR A 1 172 ? 49.914 0.856 72.324 1.00 85.25 172 TYR A CA 1
ATOM 1349 C C . TYR A 1 172 ? 51.267 0.180 72.505 1.00 98.32 172 TYR A C 1
ATOM 1350 O O . TYR A 1 172 ? 51.505 -0.480 73.521 1.00 93.43 172 TYR A O 1
ATOM 1359 N N . ALA A 1 174 ? 57.408 1.956 72.815 1.00 30.00 174 ALA A N 1
ATOM 1360 C CA . ALA A 1 174 ? 56.345 2.797 73.414 1.00 30.00 174 ALA A CA 1
ATOM 1361 C C . ALA A 1 174 ? 56.150 4.036 72.550 1.00 30.00 174 ALA A C 1
ATOM 1362 O O . ALA A 1 174 ? 57.149 4.718 72.285 1.00 30.00 174 ALA A O 1
ATOM 1364 N N . GLY A 1 175 ? 54.912 4.328 72.156 1.00 93.30 175 GLY A N 1
ATOM 1365 C CA . GLY A 1 175 ? 54.655 5.556 71.382 1.00 88.19 175 GLY A CA 1
ATOM 1366 C C . GLY A 1 175 ? 54.199 5.220 69.982 1.00 86.77 175 GLY A C 1
ATOM 1367 O O . GLY A 1 175 ? 54.123 6.135 69.141 1.00 75.09 175 GLY A O 1
ATOM 1368 N N . LYS A 1 176 ? 53.934 3.941 69.738 1.00 84.77 176 LYS A N 1
ATOM 1369 C CA . LYS A 1 176 ? 53.393 3.540 68.420 1.00 85.52 176 LYS A CA 1
ATOM 1370 C C . LYS A 1 176 ? 52.325 2.464 68.646 1.00 93.15 176 LYS A C 1
ATOM 1371 O O . LYS A 1 176 ? 52.323 1.839 69.723 1.00 90.32 176 LYS A O 1
ATOM 1373 N N . TYR A 1 177 ? 51.455 2.262 67.661 1.00 88.04 177 TYR A N 1
ATOM 1374 C CA . TYR A 1 177 ? 50.380 1.253 67.799 1.00 79.03 177 TYR A CA 1
ATOM 1375 C C . TYR A 1 177 ? 50.786 -0.048 67.111 1.00 75.21 177 TYR A C 1
ATOM 1376 O O . TYR A 1 177 ? 51.501 0.014 66.105 1.00 75.89 177 TYR A O 1
ATOM 1385 N N . ASP A 1 178 ? 50.313 -1.179 67.621 1.00 75.02 178 ASP A N 1
ATOM 1386 C CA . ASP A 1 178 ? 50.582 -2.510 67.073 1.00 73.21 178 ASP A CA 1
ATOM 1387 C C . ASP A 1 178 ? 49.316 -2.987 66.367 1.00 76.37 178 ASP A C 1
ATOM 1388 O O . ASP A 1 178 ? 48.409 -3.531 67.003 1.00 81.23 178 ASP A O 1
ATOM 1393 N N . ILE A 1 179 ? 49.262 -2.800 65.044 1.00 75.87 179 ILE A N 1
ATOM 1394 C CA . ILE A 1 179 ? 48.087 -3.193 64.270 1.00 79.38 179 ILE A CA 1
ATOM 1395 C C . ILE A 1 179 ? 47.891 -4.703 64.219 1.00 83.64 179 ILE A C 1
ATOM 1396 O O . ILE A 1 179 ? 46.853 -5.172 63.734 1.00 83.51 179 ILE A O 1
ATOM 1401 N N . LYS A 1 180 ? 48.857 -5.485 64.707 1.00 82.82 180 LYS A N 1
ATOM 1402 C CA . LYS A 1 180 ? 48.637 -6.920 64.834 1.00 87.20 180 LYS A CA 1
ATOM 1403 C C . LYS A 1 180 ? 47.782 -7.230 66.057 1.00 95.91 180 LYS A C 1
ATOM 1404 O O . LYS A 1 180 ? 46.800 -7.977 65.965 1.00 96.69 180 LYS A O 1
ATOM 1406 N N . ASP A 1 181 ? 48.132 -6.640 67.201 1.00 94.60 181 ASP A N 1
ATOM 1407 C CA . ASP A 1 181 ? 47.534 -6.967 68.496 1.00 84.65 181 ASP A CA 1
ATOM 1408 C C . ASP A 1 181 ? 46.187 -6.272 68.635 1.00 79.52 181 ASP A C 1
ATOM 1409 O O . ASP A 1 181 ? 46.111 -5.112 69.051 1.00 72.22 181 ASP A O 1
ATOM 1414 N N . VAL A 1 182 ? 45.116 -6.980 68.297 1.00 74.75 182 VAL A N 1
ATOM 1415 C CA . VAL A 1 182 ? 43.775 -6.333 68.311 1.00 77.47 182 VAL A CA 1
ATOM 1416 C C . VAL A 1 182 ? 42.915 -6.956 69.405 1.00 81.90 182 VAL A C 1
ATOM 1417 O O . VAL A 1 182 ? 42.634 -8.161 69.312 1.00 73.14 182 VAL A O 1
ATOM 1421 N N . GLY A 1 183 ? 42.525 -6.191 70.432 1.00 78.23 183 GLY A N 1
ATOM 1422 C CA . GLY A 1 183 ? 41.837 -6.788 71.596 1.00 70.66 183 GLY A CA 1
ATOM 1423 C C . GLY A 1 183 ? 40.329 -6.640 71.606 1.00 69.24 183 GLY A C 1
ATOM 1424 O O . GLY A 1 183 ? 39.825 -5.921 72.484 1.00 68.16 183 GLY A O 1
ATOM 1425 N N . VAL A 1 184 ? 39.633 -7.358 70.728 1.00 61.23 184 VAL A N 1
ATOM 1426 C CA . VAL A 1 184 ? 38.145 -7.325 70.708 1.00 59.41 184 VAL A CA 1
ATOM 1427 C C . VAL A 1 184 ? 37.599 -8.717 71.050 1.00 63.64 184 VAL A C 1
ATOM 1428 O O . VAL A 1 184 ? 36.383 -8.834 71.247 1.00 57.35 184 VAL A O 1
ATOM 1432 N N . ASP A 1 185 ? 38.468 -9.726 71.154 1.00 65.60 185 ASP A N 1
ATOM 1433 C CA . ASP A 1 185 ? 37.998 -11.121 71.382 1.00 63.63 185 ASP A CA 1
ATOM 1434 C C . ASP A 1 185 ? 38.558 -11.708 72.681 1.00 54.53 185 ASP A C 1
ATOM 1435 O O . ASP A 1 185 ? 38.258 -12.867 72.955 1.00 63.24 185 ASP A O 1
ATOM 1440 N N . ASN A 1 186 ? 39.340 -10.956 73.447 1.00 53.17 186 ASN A N 1
ATOM 1441 C CA . ASN A 1 186 ? 39.806 -11.487 74.720 1.00 54.52 186 ASN A CA 1
ATOM 1442 C C . ASN A 1 186 ? 38.633 -11.694 75.681 1.00 52.47 186 ASN A C 1
ATOM 1443 O O . ASN A 1 186 ? 37.479 -11.350 75.400 1.00 53.72 186 ASN A O 1
ATOM 1448 N N . ALA A 1 187 ? 38.943 -12.286 76.834 1.00 50.40 187 ALA A N 1
ATOM 1449 C CA . ALA A 1 187 ? 37.890 -12.607 77.789 1.00 56.10 187 ALA A CA 1
ATOM 1450 C C . ALA A 1 187 ? 37.208 -11.344 78.306 1.00 54.16 187 ALA A C 1
ATOM 1451 O O . ALA A 1 187 ? 35.991 -11.348 78.542 1.00 49.07 187 ALA A O 1
ATOM 1453 N N . GLY A 1 188 ? 37.967 -10.254 78.463 1.00 44.59 188 GLY A N 1
ATOM 1454 C CA . GLY A 1 188 ? 37.418 -8.996 78.933 1.00 46.68 188 GLY A CA 1
ATOM 1455 C C . GLY A 1 188 ? 36.310 -8.474 78.041 1.00 43.39 188 GLY A C 1
ATOM 1456 O O . GLY A 1 188 ? 35.196 -8.227 78.506 1.00 46.07 188 GLY A O 1
ATOM 1457 N N . ALA A 1 189 ? 36.603 -8.318 76.749 1.00 40.80 189 ALA A N 1
ATOM 1458 C CA . ALA A 1 189 ? 35.596 -7.834 75.807 1.00 41.03 189 ALA A CA 1
ATOM 1459 C C . ALA A 1 189 ? 34.355 -8.718 75.809 1.00 42.51 189 ALA A C 1
ATOM 1460 O O . ALA A 1 189 ? 33.225 -8.214 75.755 1.00 42.80 189 ALA A O 1
ATOM 1462 N N . LYS A 1 190 ? 34.544 -10.043 75.876 1.00 44.92 190 LYS A N 1
ATOM 1463 C CA . LYS A 1 190 ? 33.403 -10.953 75.860 1.00 44.93 190 LYS A CA 1
ATOM 1464 C C . LYS A 1 190 ? 32.560 -10.792 77.113 1.00 39.94 190 LYS A C 1
ATOM 1465 O O . LYS A 1 190 ? 31.328 -10.841 77.055 1.00 42.41 190 LYS A O 1
ATOM 1471 N N . ALA A 1 191 ? 33.206 -10.648 78.262 1.00 35.48 191 ALA A N 1
ATOM 1472 C CA . ALA A 1 191 ? 32.448 -10.510 79.495 1.00 38.08 191 ALA A CA 1
ATOM 1473 C C . ALA A 1 191 ? 31.706 -9.181 79.512 1.00 39.41 191 ALA A C 1
ATOM 1474 O O . ALA A 1 191 ? 30.534 -9.127 79.893 1.00 45.04 191 ALA A O 1
ATOM 1476 N N . GLY A 1 192 ? 32.361 -8.115 79.037 1.00 40.84 192 GLY A N 1
ATOM 1477 C CA . GLY A 1 192 ? 31.704 -6.820 78.954 1.00 37.70 192 GLY A CA 1
ATOM 1478 C C . GLY A 1 192 ? 30.496 -6.836 78.036 1.00 38.93 192 GLY A C 1
ATOM 1479 O O . GLY A 1 192 ? 29.428 -6.339 78.393 1.00 33.95 192 GLY A O 1
ATOM 1480 N N . LEU A 1 193 ? 30.648 -7.400 76.830 1.00 35.78 193 LEU A N 1
ATOM 1481 C CA . LEU A 1 193 ? 29.529 -7.386 75.897 1.00 34.09 193 LEU A CA 1
ATOM 1482 C C . LEU A 1 193 ? 28.430 -8.358 76.326 1.00 40.15 193 LEU A C 1
ATOM 1483 O O . LEU A 1 193 ? 27.237 -8.111 76.078 1.00 39.56 193 LEU A O 1
ATOM 1488 N N . THR A 1 194 ? 28.807 -9.462 76.976 1.00 40.13 194 THR A N 1
ATOM 1489 C CA . THR A 1 194 ? 27.809 -10.361 77.546 1.00 42.11 194 THR A CA 1
ATOM 1490 C C . THR A 1 194 ? 26.942 -9.643 78.576 1.00 42.05 194 THR A C 1
ATOM 1491 O O . THR A 1 194 ? 25.713 -9.821 78.600 1.00 41.23 194 THR A O 1
ATOM 1495 N N . PHE A 1 195 ? 27.552 -8.818 79.432 1.00 39.68 195 PHE A N 1
ATOM 1496 C CA . PHE A 1 195 ? 26.751 -8.106 80.429 1.00 40.75 195 PHE A CA 1
ATOM 1497 C C . PHE A 1 195 ? 25.787 -7.136 79.758 1.00 40.40 195 PHE A C 1
ATOM 1498 O O . PHE A 1 195 ? 24.585 -7.114 80.064 1.00 37.31 195 PHE A O 1
ATOM 1506 N N . LEU A 1 196 ? 26.304 -6.331 78.825 1.00 43.51 196 LEU A N 1
ATOM 1507 C CA . LEU A 1 196 ? 25.454 -5.493 77.987 1.00 43.67 196 LEU A CA 1
ATOM 1508 C C . LEU A 1 196 ? 24.309 -6.288 77.373 1.00 37.85 196 LEU A C 1
ATOM 1509 O O . LEU A 1 196 ? 23.173 -5.799 77.283 1.00 41.11 196 LEU A O 1
ATOM 1514 N N . VAL A 1 197 ? 24.589 -7.513 76.928 1.00 38.21 197 VAL A N 1
ATOM 1515 C CA . VAL A 1 197 ? 23.552 -8.280 76.246 1.00 38.58 197 VAL A CA 1
ATOM 1516 C C . VAL A 1 197 ? 22.580 -8.868 77.261 1.00 37.84 197 VAL A C 1
ATOM 1517 O O . VAL A 1 197 ? 21.365 -8.913 77.020 1.00 33.95 197 VAL A O 1
ATOM 1521 N N . ASP A 1 198 ? 23.064 -9.258 78.438 1.00 39.48 198 ASP A N 1
ATOM 1522 C CA . ASP A 1 198 ? 22.119 -9.711 79.449 1.00 41.16 198 ASP A CA 1
ATOM 1523 C C . ASP A 1 198 ? 21.245 -8.567 79.934 1.00 41.33 198 ASP A C 1
ATOM 1524 O O . ASP A 1 198 ? 20.075 -8.788 80.274 1.00 43.47 198 ASP A O 1
ATOM 1529 N N . LEU A 1 199 ? 21.755 -7.335 79.896 1.00 38.94 199 LEU A N 1
ATOM 1530 C CA . LEU A 1 199 ? 20.915 -6.187 80.233 1.00 34.20 199 LEU A CA 1
ATOM 1531 C C . LEU A 1 199 ? 19.698 -6.123 79.319 1.00 36.19 199 LEU A C 1
ATOM 1532 O O . LEU A 1 199 ? 18.561 -5.949 79.776 1.00 38.68 199 LEU A O 1
ATOM 1537 N N . ILE A 1 200 ? 19.926 -6.268 78.014 1.00 35.21 200 ILE A N 1
ATOM 1538 C CA . ILE A 1 200 ? 18.845 -6.242 77.031 1.00 34.32 200 ILE A CA 1
ATOM 1539 C C . ILE A 1 200 ? 17.961 -7.478 77.161 1.00 39.49 200 ILE A C 1
ATOM 1540 O O . ILE A 1 200 ? 16.729 -7.392 77.039 1.00 39.51 200 ILE A O 1
ATOM 1545 N N . LYS A 1 201 ? 18.58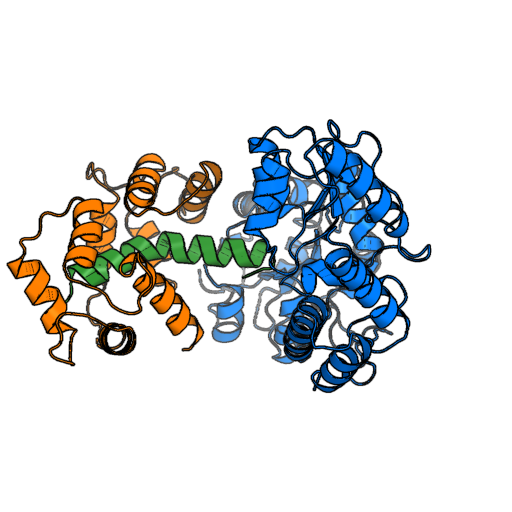1 -8.654 77.361 1.00 46.86 201 LYS A N 1
ATOM 1546 C CA . LYS A 1 201 ? 17.827 -9.903 77.469 1.00 46.20 201 LYS A CA 1
ATOM 1547 C C . LYS A 1 201 ? 16.885 -9.864 78.656 1.00 42.43 201 LYS A C 1
ATOM 1548 O O . LYS A 1 201 ? 15.725 -10.274 78.549 1.00 40.31 201 LYS A O 1
ATOM 1554 N N . ASN A 1 202 ? 17.376 -9.375 79.800 1.00 41.28 202 ASN A N 1
ATOM 1555 C CA . ASN A 1 202 ? 16.590 -9.177 81.010 1.00 39.12 202 ASN A CA 1
ATOM 1556 C C . ASN A 1 202 ? 15.722 -7.912 80.955 1.00 43.92 202 ASN A C 1
ATOM 1557 O O . ASN A 1 202 ? 15.148 -7.525 81.986 1.00 36.49 202 ASN A O 1
ATOM 1562 N N . LYS A 1 203 ? 15.621 -7.274 79.777 1.00 41.37 203 LYS A N 1
ATOM 1563 C CA . LYS A 1 203 ? 14.691 -6.163 79.515 1.00 44.14 203 LYS A CA 1
ATOM 1564 C C . LYS A 1 203 ? 14.991 -4.928 80.369 1.00 44.55 203 LYS A C 1
ATOM 1565 O O . LYS A 1 203 ? 14.104 -4.095 80.623 1.00 40.99 203 LYS A O 1
ATOM 1571 N N . HIS A 1 204 ? 16.242 -4.777 80.799 1.00 39.19 204 HIS A N 1
ATOM 1572 C CA . HIS A 1 204 ? 16.634 -3.520 81.416 1.00 39.01 204 HIS A CA 1
ATOM 1573 C C . HIS A 1 204 ? 17.031 -2.464 80.389 1.00 39.33 204 HIS A C 1
ATOM 1574 O O . HIS A 1 204 ? 16.954 -1.275 80.690 1.00 42.83 204 HIS A O 1
ATOM 1581 N N . MET A 1 205 ? 17.441 -2.864 79.190 1.00 43.80 205 MET A N 1
ATOM 1582 C CA . MET A 1 205 ? 17.642 -1.925 78.094 1.00 42.32 205 MET A CA 1
ATOM 1583 C C . MET A 1 205 ? 17.050 -2.529 76.839 1.00 41.83 205 MET A C 1
ATOM 1584 O O . MET A 1 205 ? 16.788 -3.731 76.782 1.00 42.83 205 MET A O 1
ATOM 1589 N N . ASN A 1 206 ? 16.837 -1.691 75.831 1.00 45.60 206 ASN A N 1
ATOM 1590 C CA . ASN A 1 206 ? 16.281 -2.152 74.566 1.00 49.38 206 ASN A CA 1
ATOM 1591 C C . ASN A 1 206 ? 17.290 -1.937 73.451 1.00 46.48 206 ASN A C 1
ATOM 1592 O O . ASN A 1 206 ? 17.835 -0.837 73.303 1.00 48.40 206 ASN A O 1
ATOM 1597 N N . ALA A 1 207 ? 17.493 -2.982 72.644 1.00 46.17 207 ALA A N 1
ATOM 1598 C CA . ALA A 1 207 ? 18.514 -2.979 71.608 1.00 49.80 207 ALA A CA 1
ATOM 1599 C C . ALA A 1 207 ? 18.359 -1.840 70.606 1.00 50.05 207 ALA A C 1
ATOM 1600 O O . ALA A 1 207 ? 19.350 -1.454 69.974 1.00 59.73 207 ALA A O 1
ATOM 1602 N N . ASP A 1 208 ? 17.164 -1.274 70.453 1.00 45.94 208 ASP A N 1
ATOM 1603 C CA . ASP A 1 208 ? 16.952 -0.288 69.400 1.00 46.77 208 ASP A CA 1
ATOM 1604 C C . ASP A 1 208 ? 17.193 1.138 69.873 1.00 45.02 208 ASP A C 1
ATOM 1605 O O . ASP A 1 208 ? 17.212 2.057 69.044 1.00 47.82 208 ASP A O 1
ATOM 1610 N N . THR A 1 209 ? 17.380 1.338 71.177 1.00 39.09 209 THR A N 1
ATOM 1611 C CA . THR A 1 209 ? 17.667 2.658 71.721 1.00 41.21 209 THR A CA 1
ATOM 1612 C C . THR A 1 209 ? 18.887 3.280 71.038 1.00 40.99 209 THR A C 1
ATOM 1613 O O . THR A 1 209 ? 19.948 2.656 70.943 1.00 43.79 209 THR A O 1
ATOM 1617 N N . ASP A 1 210 ? 18.728 4.515 70.556 1.00 41.02 210 ASP A N 1
ATOM 1618 C CA . ASP A 1 210 ? 19.834 5.250 69.947 1.00 42.23 210 ASP A CA 1
ATOM 1619 C C . ASP A 1 210 ? 20.089 6.552 70.703 1.00 44.09 210 ASP A C 1
ATOM 1620 O O . ASP A 1 210 ? 19.643 6.703 71.848 1.00 40.76 210 ASP A O 1
ATOM 1625 N N . TYR A 1 211 ? 20.783 7.504 70.068 1.00 38.49 211 TYR A N 1
ATOM 1626 C CA . TYR A 1 211 ? 21.076 8.767 70.733 1.00 37.94 211 TYR A CA 1
ATOM 1627 C C . TYR A 1 211 ? 19.799 9.529 71.044 1.00 37.68 211 TYR A C 1
ATOM 1628 O O . TYR A 1 211 ? 19.546 9.902 72.198 1.00 41.84 211 TYR A O 1
ATOM 1637 N N . SER A 1 212 ? 18.982 9.777 70.013 1.00 36.82 212 SER A N 1
ATOM 1638 C CA . SER A 1 212 ? 17.751 10.553 70.187 1.00 40.59 212 SER A CA 1
ATOM 1639 C C . SER A 1 212 ? 16.841 9.938 71.246 1.00 40.29 212 SER A C 1
ATOM 1640 O O . SER A 1 212 ? 16.291 10.654 72.094 1.00 46.02 212 SER A O 1
ATOM 1643 N N . ILE A 1 213 ? 16.637 8.619 71.189 1.00 40.94 213 ILE A N 1
ATOM 1644 C CA . ILE A 1 213 ? 15.731 7.954 72.131 1.00 39.94 213 ILE A CA 1
ATOM 1645 C C . ILE A 1 213 ? 16.236 8.113 73.564 1.00 39.52 213 ILE A C 1
ATOM 1646 O O . ILE A 1 213 ? 15.462 8.402 74.484 1.00 37.27 213 ILE A O 1
ATOM 1651 N N . ALA A 1 214 ? 17.543 7.928 73.773 1.00 37.60 214 ALA A N 1
ATOM 1652 C CA . ALA A 1 214 ? 18.084 8.003 75.130 1.00 38.00 214 ALA A CA 1
ATOM 1653 C C . ALA A 1 214 ? 18.115 9.447 75.642 1.00 38.09 214 ALA A C 1
ATOM 1654 O O . ALA A 1 214 ? 17.842 9.694 76.824 1.00 39.26 214 ALA A O 1
ATOM 1656 N N . GLU A 1 215 ? 18.438 10.414 74.772 1.00 36.22 215 GLU A N 1
ATOM 1657 C CA . GLU A 1 215 ? 18.452 11.814 75.198 1.00 39.72 215 GLU A CA 1
ATOM 1658 C C . GLU A 1 215 ? 17.055 12.286 75.603 1.00 42.05 215 GLU A C 1
ATOM 1659 O O . GLU A 1 215 ? 16.878 12.933 76.648 1.00 41.83 215 GLU A O 1
ATOM 1665 N N . ALA A 1 216 ? 16.049 11.969 74.783 1.00 36.56 216 ALA A N 1
ATOM 1666 C CA . ALA A 1 216 ? 14.672 12.351 75.092 1.00 38.00 216 ALA A CA 1
ATOM 1667 C C . ALA A 1 216 ? 14.218 11.770 76.424 1.00 38.40 216 ALA A C 1
ATOM 1668 O O . ALA A 1 216 ? 13.622 12.474 77.251 1.00 42.36 216 ALA A O 1
ATOM 1670 N N . ALA A 1 217 ? 14.521 10.495 76.659 1.00 38.97 217 ALA A N 1
ATOM 1671 C CA . ALA A 1 217 ? 14.100 9.829 77.887 1.00 41.00 217 ALA A CA 1
ATOM 1672 C C . ALA A 1 217 ? 14.711 10.486 79.122 1.00 38.48 217 ALA A C 1
ATOM 1673 O O . ALA A 1 217 ? 13.996 10.810 80.078 1.00 44.16 217 ALA A O 1
ATOM 1675 N N . PHE A 1 218 ? 16.039 10.674 79.134 1.00 34.04 218 PHE A N 1
ATOM 1676 C CA . PHE A 1 218 ? 16.665 11.261 80.323 1.00 32.86 218 PHE A CA 1
ATOM 1677 C C . PHE A 1 218 ? 16.210 12.698 80.522 1.00 35.04 218 PHE A C 1
ATOM 1678 O O . PHE A 1 218 ? 15.896 13.109 81.644 1.00 36.61 218 PHE A O 1
ATOM 1686 N N . ASN A 1 219 ? 16.126 13.471 79.435 1.00 35.58 219 ASN A N 1
ATOM 1687 C CA . ASN A 1 219 ? 15.741 14.867 79.550 1.00 35.52 219 ASN A CA 1
ATOM 1688 C C . ASN A 1 219 ? 14.253 15.065 79.842 1.00 42.69 219 ASN A C 1
ATOM 1689 O O . ASN A 1 219 ? 13.853 16.185 80.174 1.00 45.07 219 ASN A O 1
ATOM 1694 N N . LYS A 1 220 ? 13.431 14.017 79.775 1.00 46.85 220 LYS A N 1
ATOM 1695 C CA . LYS A 1 220 ? 12.062 14.067 80.281 1.00 45.36 220 LYS A CA 1
ATOM 1696 C C . LYS A 1 220 ? 11.909 13.427 81.661 1.00 42.38 220 LYS A C 1
ATOM 1697 O O . LYS A 1 220 ? 10.795 13.365 82.182 1.00 37.48 220 LYS A O 1
ATOM 1703 N N . GLY A 1 221 ? 12.988 12.952 82.269 1.00 43.26 221 GLY A N 1
ATOM 1704 C CA . GLY A 1 221 ? 12.857 12.352 83.580 1.00 44.83 221 GLY A CA 1
ATOM 1705 C C . GLY A 1 221 ? 12.282 10.952 83.594 1.00 46.13 221 GLY A C 1
ATOM 1706 O O . GLY A 1 221 ? 11.712 10.537 84.603 1.00 40.76 221 GLY A O 1
ATOM 1707 N N . GLU A 1 222 ? 12.430 10.195 82.508 1.00 45.42 222 GLU A N 1
ATOM 1708 C CA . GLU A 1 222 ? 11.858 8.859 82.454 1.00 43.43 222 GLU A CA 1
ATOM 1709 C C . GLU A 1 222 ? 12.837 7.757 82.859 1.00 37.99 222 GLU A C 1
ATOM 1710 O O . GLU A 1 222 ? 12.393 6.664 83.248 1.00 36.84 222 GLU A O 1
ATOM 1716 N N . THR A 1 223 ? 14.144 8.009 82.778 1.00 38.84 223 THR A N 1
ATOM 1717 C CA . THR A 1 223 ? 15.168 7.057 83.192 1.00 38.83 223 THR A CA 1
ATOM 1718 C C . THR A 1 223 ? 16.157 7.769 84.101 1.00 34.66 223 THR A C 1
ATOM 1719 O O . THR A 1 223 ? 16.373 8.975 83.978 1.00 39.06 223 THR A O 1
ATOM 1723 N N . ALA A 1 224 ? 16.775 7.017 84.995 1.00 31.25 224 ALA A N 1
ATOM 1724 C CA . ALA A 1 224 ? 17.568 7.650 86.032 1.00 33.25 224 ALA A CA 1
ATOM 1725 C C . ALA A 1 224 ? 18.992 7.945 85.591 1.00 34.97 224 ALA A C 1
ATOM 1726 O O . ALA A 1 224 ? 19.658 8.768 86.213 1.00 37.93 224 ALA A O 1
ATOM 1728 N N . MET A 1 225 ? 19.467 7.324 84.517 1.00 39.02 225 MET A N 1
ATOM 1729 C CA . MET A 1 225 ? 20.828 7.535 84.071 1.00 34.32 225 MET A CA 1
ATOM 1730 C C . MET A 1 225 ? 20.888 7.539 82.548 1.00 38.45 225 MET A C 1
ATOM 1731 O O . MET A 1 225 ? 20.097 6.884 81.868 1.00 32.79 225 MET A O 1
ATOM 1736 N N . THR A 1 226 ? 21.863 8.268 82.017 1.00 36.40 226 THR A N 1
ATOM 1737 C CA . THR A 1 226 ? 22.346 8.004 80.682 1.00 31.41 226 THR A CA 1
ATOM 1738 C C . THR A 1 226 ? 23.872 8.055 80.722 1.00 30.97 226 THR A C 1
ATOM 1739 O O . THR A 1 226 ? 24.479 8.294 81.770 1.00 28.17 226 THR A O 1
ATOM 1743 N N . ILE A 1 227 ? 24.496 7.770 79.586 1.00 32.48 227 ILE A N 1
ATOM 1744 C CA . ILE A 1 227 ? 25.936 7.917 79.412 1.00 36.14 227 ILE A CA 1
ATOM 1745 C C . ILE A 1 227 ? 26.145 8.854 78.234 1.00 33.01 227 ILE A C 1
ATOM 1746 O O . ILE A 1 227 ? 25.634 8.596 77.131 1.00 33.03 227 ILE A O 1
ATOM 1751 N N . ASN A 1 228 ? 26.852 9.959 78.461 1.00 36.27 228 ASN A N 1
ATOM 1752 C CA . ASN A 1 228 ? 27.038 10.918 77.374 1.00 33.73 228 ASN A CA 1
ATOM 1753 C C . ASN A 1 228 ? 28.222 11.825 77.684 1.00 32.75 228 ASN A C 1
ATOM 1754 O O . ASN A 1 228 ? 28.845 11.740 78.750 1.00 32.14 228 ASN A O 1
ATOM 1759 N N . GLY A 1 229 ? 28.556 12.667 76.704 1.00 34.21 229 GLY A N 1
ATOM 1760 C CA . GLY A 1 229 ? 29.672 13.570 76.806 1.00 35.67 229 GLY A CA 1
ATOM 1761 C C . GLY A 1 229 ? 29.262 14.979 77.187 1.00 33.59 229 GLY A C 1
ATOM 1762 O O . GLY A 1 229 ? 28.077 15.295 77.339 1.00 31.75 229 GLY A O 1
ATOM 1763 N N . PRO A 1 230 ? 30.261 15.850 77.364 1.00 33.71 230 PRO A N 1
ATOM 1764 C CA . PRO A 1 230 ? 29.975 17.269 77.651 1.00 32.48 230 PRO A CA 1
ATOM 1765 C C . PRO A 1 230 ? 29.098 17.950 76.600 1.00 32.61 230 PRO A C 1
ATOM 1766 O O . PRO A 1 230 ? 28.278 18.805 76.955 1.00 35.49 230 PRO A O 1
ATO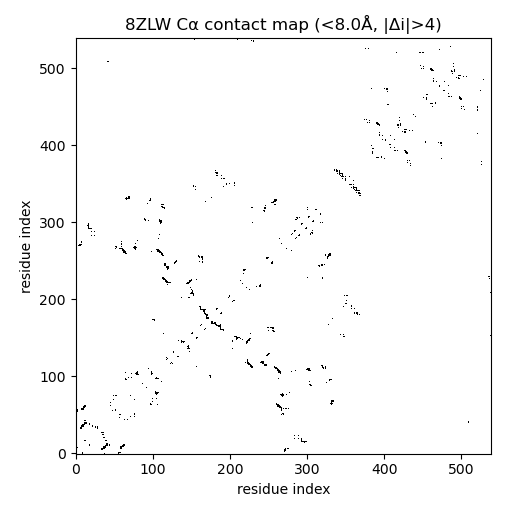M 1770 N N . TRP A 1 231 ? 29.231 17.587 75.322 1.00 29.36 231 TRP A N 1
ATOM 1771 C CA . TRP A 1 231 ? 28.392 18.174 74.279 1.00 32.38 231 TRP A CA 1
ATOM 1772 C C . TRP A 1 231 ? 26.902 18.094 74.607 1.00 34.84 231 TRP A C 1
ATOM 1773 O O . TRP A 1 231 ? 26.098 18.871 74.068 1.00 37.55 231 TRP A O 1
ATOM 1784 N N . ALA A 1 232 ? 26.507 17.169 75.464 1.00 35.52 232 ALA A N 1
ATOM 1785 C CA . ALA A 1 232 ? 25.095 16.954 75.753 1.00 34.80 232 ALA A CA 1
ATOM 1786 C C . ALA A 1 232 ? 24.580 17.768 76.940 1.00 34.36 232 ALA A C 1
ATOM 1787 O O . ALA A 1 232 ? 23.362 17.822 77.135 1.00 29.43 232 ALA A O 1
ATOM 1789 N N . TRP A 1 233 ? 25.465 18.378 77.747 1.00 32.87 233 TRP A N 1
ATOM 1790 C CA . TRP A 1 233 ? 25.006 19.067 78.956 1.00 36.10 233 TRP A CA 1
ATOM 1791 C C . TRP A 1 233 ? 24.033 20.185 78.622 1.00 40.27 233 TRP A C 1
ATOM 1792 O O . TRP A 1 233 ? 23.077 20.437 79.369 1.00 42.51 233 TRP A O 1
ATOM 1803 N N . SER A 1 234 ? 24.252 20.852 77.492 1.00 39.29 234 SER A N 1
ATOM 1804 C CA . SER A 1 234 ? 23.463 22.030 77.151 1.00 43.58 234 SER A CA 1
ATOM 1805 C C . SER A 1 234 ? 21.975 21.692 77.027 1.00 43.31 234 SER A C 1
ATOM 1806 O O . SER A 1 234 ? 21.125 22.415 77.561 1.00 41.04 234 SER A O 1
ATOM 1809 N N . ASN A 1 235 ? 21.635 20.571 76.372 1.00 42.33 235 ASN A N 1
ATOM 1810 C CA . ASN A 1 235 ? 20.229 20.168 76.301 1.00 37.81 235 ASN A CA 1
ATOM 1811 C C . ASN A 1 235 ? 19.699 19.720 77.656 1.00 34.78 235 ASN A C 1
ATOM 1812 O O . ASN A 1 235 ? 18.500 19.848 77.920 1.00 36.27 235 ASN A O 1
ATOM 1817 N N . ILE A 1 236 ? 20.554 19.174 78.522 1.00 36.19 236 ILE A N 1
ATOM 1818 C CA . ILE A 1 236 ? 20.056 18.741 79.826 1.00 41.00 236 ILE A CA 1
ATOM 1819 C C . ILE A 1 236 ? 19.713 19.954 80.681 1.00 39.25 236 ILE A C 1
ATOM 1820 O O . ILE A 1 236 ? 18.694 19.958 81.387 1.00 39.68 236 ILE A O 1
ATOM 1825 N N . ASP A 1 237 ? 20.564 20.993 80.636 1.00 42.22 237 ASP A N 1
ATOM 1826 C CA . ASP A 1 237 ? 20.269 22.255 81.319 1.00 38.55 237 ASP A CA 1
ATOM 1827 C C . ASP A 1 237 ? 18.869 22.750 80.962 1.00 37.62 237 ASP A C 1
ATOM 1828 O O . ASP A 1 237 ? 18.038 22.999 81.847 1.00 34.24 237 ASP A O 1
ATOM 1833 N N . THR A 1 238 ? 18.589 22.861 79.657 1.00 32.24 238 THR A N 1
ATOM 1834 C CA . THR A 1 238 ? 17.294 23.339 79.192 1.00 36.78 238 THR A CA 1
ATOM 1835 C C . THR A 1 238 ? 16.154 22.499 79.743 1.00 35.80 238 THR A C 1
ATOM 1836 O O . THR A 1 238 ? 15.108 23.031 80.124 1.00 42.20 238 THR A O 1
ATOM 1840 N N . SER A 1 239 ? 16.328 21.182 79.755 1.00 34.64 239 SER A N 1
ATOM 1841 C CA . SER A 1 239 ? 15.329 20.280 80.311 1.00 38.00 239 SER A CA 1
ATOM 1842 C C . SER A 1 239 ? 15.004 20.610 81.763 1.00 39.56 239 SER A C 1
ATOM 1843 O O . SER A 1 239 ? 13.892 20.333 82.224 1.00 40.96 239 SER A O 1
ATOM 1846 N N . ALA A 1 240 ? 15.964 21.174 82.495 1.00 44.20 240 ALA A N 1
ATOM 1847 C CA . ALA A 1 240 ? 15.899 21.480 83.928 1.00 47.99 240 ALA A CA 1
ATOM 1848 C C . ALA A 1 240 ? 15.892 20.232 84.798 1.00 43.05 240 ALA A C 1
ATOM 1849 O O . ALA A 1 240 ? 15.579 20.322 85.978 1.00 43.78 240 ALA A O 1
ATOM 1851 N N . VAL A 1 241 ? 16.247 19.067 84.253 1.00 45.92 241 VAL A N 1
ATOM 1852 C CA . VAL A 1 241 ? 16.408 17.884 85.088 1.00 40.46 241 VAL A CA 1
ATOM 1853 C C . VAL A 1 241 ? 17.493 18.148 86.132 1.00 40.21 241 VAL A C 1
ATOM 1854 O O . VAL A 1 241 ? 18.512 18.798 85.857 1.00 38.45 241 VAL A O 1
ATOM 1858 N N . ASN A 1 242 ? 17.252 17.683 87.357 1.00 35.99 242 ASN A N 1
ATOM 1859 C CA . ASN A 1 242 ? 18.171 17.865 88.484 1.00 32.76 242 ASN A CA 1
ATOM 1860 C C . ASN A 1 242 ? 19.254 16.788 88.388 1.00 35.16 242 ASN A C 1
ATOM 1861 O O . ASN A 1 242 ? 19.133 15.707 88.961 1.00 37.97 242 ASN A O 1
ATOM 1866 N N . TYR A 1 243 ? 20.337 17.073 87.661 1.00 38.85 243 TYR A N 1
ATOM 1867 C CA . TYR A 1 243 ? 21.257 16.032 87.210 1.00 38.32 243 TYR A CA 1
ATOM 1868 C C . TYR A 1 243 ? 22.685 16.192 87.731 1.00 39.44 243 TYR A C 1
ATOM 1869 O O . TYR A 1 243 ? 23.172 17.305 87.945 1.00 33.87 243 TYR A O 1
ATOM 1878 N N . GLY A 1 244 ? 23.366 15.046 87.881 1.00 38.53 244 GLY A N 1
ATOM 1879 C CA . GLY A 1 244 ? 24.781 15.006 88.177 1.00 35.09 244 GLY A CA 1
ATOM 1880 C C . GLY A 1 244 ? 25.554 14.311 87.061 1.00 37.18 244 GLY A C 1
ATOM 1881 O O . GLY A 1 244 ? 24.976 13.681 86.154 1.00 32.20 244 GLY A O 1
ATOM 1882 N N . VAL A 1 245 ? 26.879 14.463 87.122 1.00 35.31 245 VAL A N 1
ATOM 1883 C CA . VAL A 1 245 ? 27.829 13.882 86.173 1.00 35.73 245 VAL A CA 1
ATOM 1884 C C . VAL A 1 245 ? 28.983 13.309 86.975 1.00 35.09 245 VAL A C 1
ATOM 1885 O O . VAL A 1 245 ? 29.567 14.014 87.804 1.00 30.25 245 VAL A O 1
ATOM 1889 N N . THR A 1 246 ? 29.318 12.040 86.742 1.00 34.84 246 THR A N 1
ATOM 1890 C CA . THR A 1 246 ? 30.229 11.367 87.654 1.00 38.72 246 THR A CA 1
ATOM 1891 C C . THR A 1 246 ? 31.025 10.304 86.907 1.00 35.70 246 THR A C 1
ATOM 1892 O O . THR A 1 246 ? 30.829 10.072 85.702 1.00 32.04 246 THR A O 1
ATOM 1896 N N . VAL A 1 247 ? 31.959 9.686 87.642 1.00 36.00 247 VAL A N 1
ATOM 1897 C CA . VAL A 1 247 ? 32.754 8.583 87.117 1.00 39.47 247 VAL A CA 1
ATOM 1898 C C . VAL A 1 247 ? 31.842 7.460 86.652 1.00 37.84 247 VAL A C 1
ATOM 1899 O O . VAL A 1 247 ? 30.812 7.164 87.272 1.00 35.78 247 VAL A O 1
ATOM 1903 N N . LEU A 1 248 ? 32.220 6.831 85.546 1.00 37.88 248 LEU A N 1
ATOM 1904 C CA . LEU A 1 248 ? 31.492 5.685 85.027 1.00 36.55 248 LEU A CA 1
ATOM 1905 C C . LEU A 1 248 ? 31.460 4.535 86.039 1.00 34.72 248 LEU A C 1
ATOM 1906 O O . LEU A 1 248 ? 32.345 4.418 86.905 1.00 32.84 248 LEU A O 1
ATOM 1911 N N . PRO A 1 249 ? 30.437 3.678 85.977 1.00 35.82 249 PRO A N 1
ATOM 1912 C CA . PRO A 1 249 ? 30.418 2.513 86.876 1.00 37.83 249 PRO A C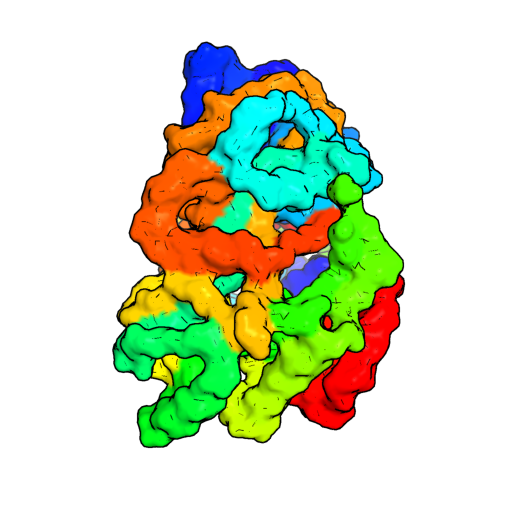A 1
ATOM 1913 C C . PRO A 1 249 ? 31.561 1.568 86.535 1.00 35.88 249 PRO A C 1
ATOM 1914 O O . PRO A 1 249 ? 31.936 1.428 85.364 1.00 32.32 249 PRO A O 1
ATOM 1918 N N . THR A 1 250 ? 32.136 0.939 87.570 1.00 34.97 250 THR A N 1
ATOM 1919 C CA . THR A 1 250 ? 33.087 -0.140 87.312 1.00 39.43 250 THR A CA 1
ATOM 1920 C C . THR A 1 250 ? 32.354 -1.396 86.823 1.00 38.23 250 THR A C 1
ATOM 1921 O O . THR A 1 250 ? 31.120 -1.493 86.865 1.00 40.12 250 THR A O 1
ATOM 1925 N N . PHE A 1 251 ? 33.143 -2.346 86.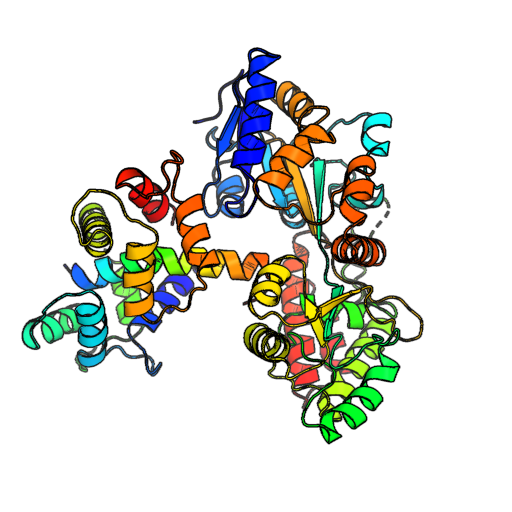310 1.00 40.30 251 PHE A N 1
ATOM 1926 C CA . PHE A 1 251 ? 32.675 -3.651 85.853 1.00 38.52 251 PHE A CA 1
ATOM 1927 C C . PHE A 1 251 ? 33.704 -4.658 86.306 1.00 44.16 251 PHE A C 1
ATOM 1928 O O . PHE A 1 251 ? 34.883 -4.529 85.949 1.00 42.03 251 PHE A O 1
ATOM 1936 N N . LYS A 1 252 ? 33.261 -5.660 87.066 1.00 46.00 252 LYS A N 1
ATOM 1937 C CA . LYS A 1 252 ? 34.173 -6.612 87.692 1.00 44.99 252 LYS A CA 1
ATOM 1938 C C . LYS A 1 252 ? 35.287 -5.866 88.428 1.00 40.85 252 LYS A C 1
ATOM 1939 O O . LYS A 1 252 ? 36.471 -6.170 88.288 1.00 36.09 252 LYS A O 1
ATOM 1945 N N . GLY A 1 253 ? 34.896 -4.845 89.192 1.00 38.96 253 GLY A N 1
ATOM 1946 C CA . GLY A 1 253 ? 35.848 -4.060 89.961 1.00 39.91 253 GLY A CA 1
ATOM 1947 C C . GLY A 1 253 ? 36.750 -3.141 89.157 1.00 39.89 253 GLY A C 1
ATOM 1948 O O . GLY A 1 253 ? 37.543 -2.409 89.756 1.00 39.91 253 GLY A O 1
ATOM 1949 N N . GLN A 1 254 ? 36.647 -3.140 87.788 1.00 41.24 254 GLN A N 1
ATOM 1950 C CA . GLN A 1 254 ? 37.566 -2.385 86.941 1.00 43.52 254 GLN A CA 1
ATOM 1951 C C . GLN A 1 254 ? 36.884 -1.155 86.352 1.00 44.56 254 GLN A C 1
ATOM 1952 O O . GLN A 1 254 ? 35.691 -1.206 86.018 1.00 43.22 254 GLN A O 1
ATOM 1958 N N . PRO A 1 255 ? 37.606 -0.044 86.213 1.00 37.60 255 PRO A N 1
ATOM 1959 C CA . PRO A 1 255 ? 36.972 1.181 85.712 1.00 40.35 255 PRO A CA 1
ATOM 1960 C C . PRO A 1 255 ? 36.478 0.986 84.291 1.00 40.48 255 PRO A C 1
ATOM 1961 O O . PRO A 1 255 ? 37.080 0.247 83.501 1.00 36.61 255 PRO A O 1
ATOM 1965 N N . SER A 1 256 ? 35.348 1.625 83.981 1.00 36.75 256 SER A N 1
ATOM 1966 C CA . SER A 1 256 ? 34.940 1.722 82.587 1.00 38.60 256 SER A CA 1
ATOM 1967 C C . SER A 1 256 ? 35.975 2.545 81.831 1.00 40.07 256 SER A C 1
ATOM 1968 O O . SER A 1 256 ? 36.534 3.506 82.365 1.00 36.36 256 SER A O 1
ATOM 1971 N N . LYS A 1 257 ? 36.252 2.135 80.590 1.00 38.52 257 LYS A N 1
ATOM 1972 C CA . LYS A 1 257 ? 37.364 2.644 79.792 1.00 38.99 257 LYS A CA 1
ATOM 1973 C C . LYS A 1 257 ? 36.804 3.329 78.552 1.00 35.36 257 LYS A C 1
ATOM 1974 O O . LYS A 1 257 ? 36.818 2.749 77.455 1.00 30.70 257 LYS A O 1
ATOM 1980 N N . PRO A 1 258 ? 36.325 4.562 78.681 1.00 38.92 258 PRO A N 1
ATOM 1981 C CA . PRO A 1 258 ? 35.788 5.269 77.516 1.00 37.29 258 PRO A CA 1
ATOM 1982 C C . PRO A 1 258 ? 36.906 5.742 76.600 1.00 36.89 258 PRO A C 1
ATOM 1983 O O . PRO A 1 258 ? 38.063 5.897 77.005 1.00 31.69 258 PRO A O 1
ATOM 1987 N N . PHE A 1 259 ? 36.542 5.947 75.334 1.00 37.23 259 PHE A N 1
ATOM 1988 C CA . PHE A 1 259 ? 37.482 6.545 74.390 1.00 39.92 259 PHE A CA 1
ATOM 1989 C C . PHE A 1 259 ? 37.718 8.006 74.732 1.00 36.37 259 PHE A C 1
ATOM 1990 O O . PHE A 1 259 ? 36.787 8.732 75.111 1.00 33.45 259 PHE A O 1
ATOM 1998 N N . VAL A 1 260 ? 38.976 8.428 74.604 1.00 34.41 260 VAL A N 1
ATOM 1999 C CA . VAL A 1 260 ? 39.401 9.794 74.887 1.00 36.27 260 VAL A CA 1
ATOM 2000 C C . VAL A 1 260 ? 39.667 10.530 73.578 1.00 32.98 260 VAL A C 1
ATOM 2001 O O . VAL A 1 260 ? 40.314 9.991 72.674 1.00 38.70 260 VAL A O 1
ATOM 2005 N N . GLY A 1 261 ? 39.186 11.768 73.493 1.00 32.27 261 GLY A N 1
ATOM 2006 C CA . GLY A 1 261 ? 39.352 12.606 72.325 1.00 31.98 261 GLY A CA 1
ATOM 2007 C C . GLY A 1 261 ? 40.033 13.891 72.739 1.00 37.00 261 GLY A C 1
ATOM 2008 O O . GLY A 1 261 ? 39.603 14.531 73.700 1.00 35.99 261 GLY A O 1
ATOM 2009 N N . VAL A 1 262 ? 41.116 14.263 72.065 1.00 35.06 262 VAL A N 1
ATOM 2010 C CA . VAL A 1 262 ? 41.937 15.392 72.480 1.00 31.99 262 VAL A CA 1
ATOM 2011 C C . VAL A 1 262 ? 41.902 16.411 71.360 1.00 29.85 262 VAL A C 1
ATOM 2012 O O . VAL A 1 262 ? 42.446 16.166 70.274 1.00 35.65 262 VAL A O 1
ATOM 2016 N N . LEU A 1 263 ? 41.247 17.543 71.604 1.00 27.79 263 LEU A N 1
ATOM 2017 C CA . LEU A 1 263 ? 41.349 18.663 70.683 1.00 30.50 263 LEU A CA 1
ATOM 2018 C C . LEU A 1 263 ? 42.794 19.163 70.666 1.00 33.65 263 LEU A C 1
ATOM 2019 O O . LEU A 1 263 ? 43.349 19.508 71.722 1.00 29.24 263 LEU A O 1
ATOM 2024 N N . SER A 1 264 ? 43.403 19.190 69.467 1.00 31.48 264 SER A N 1
ATOM 2025 C CA . SER A 1 264 ? 44.837 19.422 69.310 1.00 28.90 264 SER A CA 1
ATOM 2026 C C . SER A 1 264 ? 45.105 20.416 68.187 1.00 31.32 264 SER A C 1
ATOM 2027 O O . SER A 1 264 ? 44.354 20.482 67.201 1.00 32.88 264 SER A O 1
ATOM 2030 N N . ALA A 1 265 ? 46.223 21.138 68.306 1.00 28.93 265 ALA A N 1
ATOM 2031 C CA . ALA A 1 265 ? 46.638 22.112 67.300 1.00 33.12 265 ALA A CA 1
ATOM 2032 C C . ALA A 1 265 ? 47.861 21.571 66.571 1.00 32.33 265 ALA A C 1
ATOM 2033 O O . ALA A 1 265 ? 48.896 21.315 67.198 1.00 38.30 265 ALA A O 1
ATOM 2035 N N . GLY A 1 266 ? 47.732 21.366 65.247 1.00 30.13 266 GLY A N 1
ATOM 2036 C CA . GLY A 1 266 ? 48.843 20.933 64.425 1.00 31.96 266 GLY A CA 1
ATOM 2037 C C . GLY A 1 266 ? 49.409 22.080 63.590 1.00 34.54 266 GLY A C 1
ATOM 2038 O O . GLY A 1 266 ? 48.745 23.083 63.361 1.00 32.16 266 GLY A O 1
ATOM 2039 N N . ILE A 1 267 ? 50.659 21.932 63.143 1.00 32.68 267 ILE A N 1
ATOM 2040 C CA . ILE A 1 267 ? 51.316 22.937 62.313 1.00 31.51 267 ILE A CA 1
ATOM 2041 C C . ILE A 1 267 ? 51.467 22.390 60.890 1.00 29.78 267 ILE A C 1
ATOM 2042 O O . ILE A 1 267 ? 52.025 21.309 60.683 1.00 27.08 267 ILE A O 1
ATOM 2047 N N . ASN A 1 268 ? 50.957 23.137 59.916 1.00 28.86 268 ASN A N 1
ATOM 2048 C CA . ASN A 1 268 ? 51.052 22.733 58.513 1.00 28.54 268 ASN A CA 1
ATOM 2049 C C . ASN A 1 268 ? 52.515 22.504 58.108 1.00 29.61 268 ASN A C 1
ATOM 2050 O O . ASN A 1 268 ? 53.353 23.414 58.208 1.00 29.22 268 ASN A O 1
ATOM 2055 N N . ALA A 1 269 ? 52.820 21.284 57.649 1.00 28.59 269 ALA A N 1
ATOM 2056 C CA . ALA A 1 269 ? 54.172 20.978 57.182 1.00 31.63 269 ALA A CA 1
ATOM 2057 C C . ALA A 1 269 ? 54.650 21.910 56.064 1.00 36.32 269 ALA A C 1
ATOM 2058 O O . ALA A 1 269 ? 55.868 22.065 55.891 1.00 32.03 269 ALA A O 1
ATOM 2060 N N . ALA A 1 270 ? 53.742 22.541 55.300 1.00 34.74 270 ALA A N 1
ATOM 2061 C CA . ALA A 1 270 ? 54.161 23.436 54.222 1.00 31.94 270 ALA A CA 1
ATOM 2062 C C . ALA A 1 270 ? 54.231 24.899 54.661 1.00 29.56 270 ALA A C 1
ATOM 2063 O O . ALA A 1 270 ? 54.364 25.794 53.816 1.00 28.23 270 ALA A O 1
ATOM 2065 N N . SER A 1 271 ? 54.156 25.163 55.960 1.00 30.65 271 SER A N 1
ATOM 2066 C CA . SER A 1 271 ? 54.076 26.540 56.445 1.00 28.80 271 SER A CA 1
ATOM 2067 C C . SER A 1 271 ? 55.463 27.180 56.469 1.00 32.13 271 SER A C 1
ATOM 2068 O O . SER A 1 271 ? 56.417 26.578 56.966 1.00 30.05 271 SER A O 1
ATOM 2071 N N . PRO A 1 272 ? 55.607 28.429 55.987 1.00 31.78 272 PRO A N 1
ATOM 2072 C CA . PRO A 1 272 ? 56.800 29.226 56.284 1.00 30.74 272 PRO A CA 1
ATOM 2073 C C . PRO A 1 272 ? 56.714 29.993 57.593 1.00 29.67 272 PRO A C 1
ATOM 2074 O O . PRO A 1 272 ? 57.541 30.886 57.815 1.00 25.37 272 PRO A O 1
ATOM 2078 N N . ASN A 1 273 ? 55.714 29.693 58.438 1.00 30.07 273 ASN A N 1
ATOM 2079 C CA . ASN A 1 273 ? 55.559 30.376 59.708 1.00 30.07 273 ASN A CA 1
ATOM 2080 C C . ASN A 1 273 ? 55.622 29.415 60.887 1.00 29.44 273 ASN A C 1
ATOM 2081 O O . ASN A 1 273 ? 54.936 29.626 61.900 1.00 26.67 273 ASN A O 1
ATOM 2086 N N . LYS A 1 274 ? 56.449 28.365 60.778 1.00 30.68 274 LYS A N 1
ATOM 2087 C CA . LYS A 1 274 ? 56.445 27.323 61.804 1.00 30.35 274 LYS A CA 1
ATOM 2088 C C . LYS A 1 274 ? 56.943 27.836 63.155 1.00 30.76 274 LYS A C 1
ATOM 2089 O O . LYS A 1 274 ? 56.433 27.400 64.197 1.00 25.50 274 LYS A O 1
ATOM 2095 N N . GLU A 1 275 ? 57.914 28.766 63.166 1.00 34.21 275 GLU A N 1
ATOM 2096 C CA . GLU A 1 275 ? 58.450 29.272 64.436 1.00 34.10 275 GLU A CA 1
ATOM 2097 C C . GLU A 1 275 ? 57.445 30.200 65.127 1.00 34.23 275 GLU A C 1
ATOM 2098 O O . GLU A 1 275 ? 57.192 30.078 66.332 1.00 38.04 275 GLU A O 1
ATOM 2104 N N . LEU A 1 276 ? 56.840 31.116 64.362 1.00 33.42 276 LEU A N 1
ATOM 2105 C CA . LEU A 1 276 ? 55.763 31.949 64.894 1.00 37.62 276 LEU A CA 1
ATOM 2106 C C . LEU A 1 276 ? 54.588 31.113 65.393 1.00 35.00 276 LEU A C 1
ATOM 2107 O O . LEU A 1 276 ? 53.961 31.457 66.403 1.00 35.60 276 LEU A O 1
ATOM 2112 N N . ALA A 1 277 ? 54.259 30.021 64.695 1.00 35.87 277 ALA A N 1
ATOM 2113 C CA . ALA A 1 277 ? 53.145 29.179 65.136 1.00 34.45 277 ALA A CA 1
ATOM 2114 C C . ALA A 1 277 ? 53.456 28.548 66.487 1.00 35.66 277 ALA A C 1
ATOM 2115 O O . ALA A 1 277 ? 52.613 28.528 67.392 1.00 31.93 277 ALA A O 1
ATOM 2117 N N . LYS A 1 278 ? 54.672 28.010 66.628 1.00 40.12 278 LYS A N 1
ATOM 2118 C CA . LYS A 1 278 ? 55.109 27.478 67.909 1.00 37.58 278 LYS A CA 1
ATOM 2119 C C . LYS A 1 278 ? 55.004 28.542 68.996 1.00 36.38 278 LYS A C 1
ATOM 2120 O O . LYS A 1 278 ? 54.467 28.290 70.081 1.00 36.89 278 LYS A O 1
ATOM 2126 N N . GLU A 1 279 ? 55.482 29.755 68.701 1.00 38.05 279 GLU A N 1
ATOM 2127 C CA . GLU A 1 279 ? 55.442 30.839 69.679 1.00 39.54 279 GLU A CA 1
ATOM 2128 C C . GLU A 1 279 ? 54.008 31.200 70.037 1.00 37.49 279 GLU A C 1
ATOM 2129 O O . GLU A 1 279 ? 53.688 31.434 71.208 1.00 33.71 279 GLU A O 1
ATOM 2135 N N . PHE A 1 280 ? 53.127 31.265 69.052 1.00 29.55 280 PHE A N 1
ATOM 2136 C CA . PHE A 1 280 ? 51.748 31.601 69.381 1.00 32.68 280 PHE A CA 1
ATOM 2137 C C . PHE A 1 280 ? 51.104 30.524 70.257 1.00 34.97 280 PHE A C 1
ATOM 2138 O O . PHE A 1 280 ? 50.439 30.834 71.249 1.00 42.51 280 PHE A O 1
ATOM 2146 N N . LEU A 1 281 ? 51.284 29.253 69.895 1.00 34.30 281 LEU A N 1
ATOM 2147 C CA . LEU A 1 281 ? 50.618 28.161 70.597 1.00 31.57 281 LEU A CA 1
ATOM 2148 C C . LEU A 1 281 ? 51.161 27.991 72.018 1.00 34.63 281 LEU A C 1
ATOM 2149 O O . LEU A 1 281 ? 50.389 27.840 72.970 1.00 38.82 281 LEU A O 1
ATOM 2154 N N . GLU A 1 282 ? 52.488 27.921 72.167 1.00 34.84 282 GLU A N 1
ATOM 2155 C CA . GLU A 1 282 ? 53.109 27.912 73.488 1.00 36.50 282 GLU A CA 1
ATOM 2156 C C . GLU A 1 282 ? 53.144 29.338 73.991 1.00 39.07 282 GLU A C 1
ATOM 2157 O O . GLU A 1 282 ? 53.395 30.258 73.228 1.00 46.27 282 GLU A O 1
ATOM 2163 N N . ASN A 1 283 ? 52.818 29.537 75.242 1.00 49.01 283 ASN A N 1
ATOM 2164 C CA . ASN A 1 283 ? 52.942 30.833 75.919 1.00 53.63 283 ASN A CA 1
ATOM 2165 C C . ASN A 1 283 ? 52.090 31.984 75.323 1.00 46.08 283 ASN A C 1
ATOM 2166 O O . ASN A 1 283 ? 52.166 33.108 75.831 1.00 43.71 283 ASN A O 1
ATOM 2171 N N . TYR A 1 284 ? 51.221 31.747 74.323 1.00 43.35 284 TYR A N 1
ATOM 2172 C CA . TYR A 1 284 ? 50.013 32.574 74.187 1.00 42.39 284 TYR A CA 1
ATOM 2173 C C . TYR A 1 284 ? 48.743 31.752 74.373 1.00 42.71 284 TYR A C 1
ATOM 2174 O O . TYR A 1 284 ? 47.999 31.983 75.336 1.00 39.92 284 TYR A O 1
ATOM 2183 N N . LEU A 1 285 ? 48.479 30.773 73.503 1.00 44.28 285 LEU A N 1
ATOM 2184 C CA . LEU A 1 285 ? 47.290 29.943 73.673 1.00 41.47 285 LEU A CA 1
ATOM 2185 C C . LEU A 1 285 ? 47.389 29.065 74.915 1.00 38.46 285 LEU A C 1
ATOM 2186 O O . LEU A 1 285 ? 46.520 29.114 75.789 1.00 32.89 285 LEU A O 1
ATOM 2191 N N . LEU A 1 286 ? 48.417 28.213 74.986 1.00 33.47 286 LEU A N 1
ATOM 2192 C CA . LEU A 1 286 ? 48.506 27.216 76.054 1.00 39.79 286 LEU A CA 1
ATOM 2193 C C . LEU A 1 286 ? 49.017 27.892 77.328 1.00 42.85 286 LEU A C 1
ATOM 2194 O O . LEU A 1 286 ? 50.124 27.651 77.822 1.00 39.89 286 LEU A O 1
ATOM 2199 N N . THR A 1 287 ? 48.168 28.785 77.830 1.00 40.02 287 THR A N 1
ATOM 2200 C CA . THR A 1 287 ? 48.346 29.531 79.067 1.00 41.44 287 THR A CA 1
ATOM 2201 C C . THR A 1 287 ? 46.976 29.688 79.696 1.00 39.76 287 THR A C 1
ATOM 2202 O O . THR A 1 287 ? 45.945 29.535 79.030 1.00 39.86 287 THR A O 1
ATOM 2206 N N . ASP A 1 288 ? 46.986 29.996 80.992 1.00 37.07 288 ASP A N 1
ATOM 2207 C CA . ASP A 1 288 ? 45.751 30.243 81.72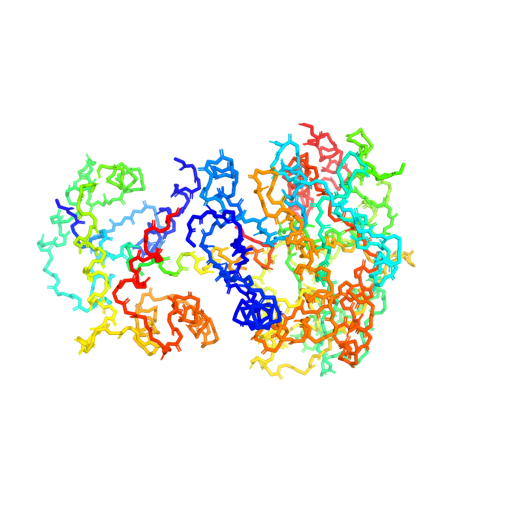6 1.00 41.52 288 ASP A CA 1
ATOM 2208 C C . ASP A 1 288 ? 44.899 31.314 81.046 1.00 43.34 288 ASP A C 1
ATOM 2209 O O . ASP A 1 288 ? 43.686 31.140 80.859 1.00 38.56 288 ASP A O 1
ATOM 2214 N N . GLU A 1 289 ? 45.522 32.435 80.667 1.00 38.76 289 GLU A N 1
ATOM 2215 C CA . GLU A 1 289 ? 44.743 33.534 80.113 1.00 39.60 289 GLU A CA 1
ATOM 2216 C C . GLU A 1 289 ? 44.326 33.264 78.670 1.00 37.20 289 GLU A C 1
ATOM 2217 O O . GLU A 1 289 ? 43.255 33.717 78.254 1.00 39.56 289 GLU A O 1
ATOM 2223 N N . GLY A 1 290 ? 45.139 32.529 77.903 1.00 37.59 290 GLY A N 1
ATOM 2224 C CA . GLY A 1 290 ? 44.752 32.193 76.540 1.00 33.20 290 GLY A CA 1
ATOM 2225 C C . GLY A 1 290 ? 43.619 31.181 76.494 1.00 33.34 290 GLY A C 1
ATOM 2226 O O . GLY A 1 290 ? 42.630 31.364 75.772 1.00 33.26 290 GLY A O 1
ATOM 2227 N N . LEU A 1 291 ? 43.732 30.105 77.275 1.00 34.87 291 LEU A N 1
ATOM 2228 C CA . LEU A 1 291 ? 42.648 29.125 77.280 1.00 39.56 291 LEU A CA 1
ATOM 2229 C C . LEU A 1 291 ? 41.382 29.721 77.886 1.00 41.30 291 LEU A C 1
ATOM 2230 O O . LEU A 1 291 ? 40.268 29.331 77.508 1.00 41.37 291 LEU A O 1
ATOM 2235 N N . GLU A 1 292 ? 41.535 30.697 78.784 1.00 41.66 292 GLU A N 1
ATOM 2236 C CA . GLU A 1 292 ? 40.372 31.365 79.346 1.00 44.17 292 GLU A CA 1
ATOM 2237 C C . GLU A 1 292 ? 39.638 32.178 78.288 1.00 35.98 292 GLU A C 1
ATOM 2238 O O . GLU A 1 292 ? 38.412 32.151 78.240 1.00 33.37 292 GLU A O 1
ATOM 2244 N N . ALA A 1 293 ? 40.360 32.922 77.443 1.00 40.41 293 ALA A N 1
ATOM 2245 C CA . ALA A 1 293 ? 39.677 33.718 76.422 1.00 39.50 293 ALA A CA 1
ATOM 2246 C C . ALA A 1 293 ? 38.872 32.826 75.486 1.00 35.13 293 ALA A C 1
ATOM 2247 O O . ALA A 1 293 ? 37.744 33.163 75.117 1.00 38.25 293 ALA A O 1
ATOM 2249 N N . VAL A 1 294 ? 39.416 31.656 75.142 1.00 34.79 294 VAL A N 1
ATOM 2250 C CA . VAL A 1 294 ? 38.689 30.676 74.334 1.00 38.16 294 VAL A CA 1
ATOM 2251 C C . VAL A 1 294 ? 37.486 30.121 75.095 1.00 36.81 294 VAL A C 1
ATOM 2252 O O . VAL A 1 294 ? 36.361 30.085 74.581 1.00 36.55 294 VAL A O 1
ATOM 2256 N N . ASN A 1 295 ? 37.708 29.678 76.330 1.00 36.28 295 ASN A N 1
ATOM 2257 C CA . ASN A 1 295 ? 36.641 29.115 77.145 1.00 37.68 295 ASN A CA 1
ATOM 2258 C C . ASN A 1 295 ? 35.504 30.105 77.366 1.00 34.02 295 ASN A C 1
ATOM 2259 O O . ASN A 1 295 ? 34.342 29.696 77.462 1.00 39.61 295 ASN A O 1
ATOM 2264 N N . LYS A 1 296 ? 35.807 31.404 77.455 1.00 29.84 296 LYS A N 1
ATOM 2265 C CA . LYS A 1 296 ? 34.747 32.374 77.689 1.00 33.09 296 LYS A CA 1
ATOM 2266 C C . LYS A 1 296 ? 33.873 32.551 76.451 1.00 33.35 296 LYS A C 1
ATOM 2267 O O . LYS A 1 296 ? 32.705 32.939 76.569 1.00 34.05 296 LYS A O 1
ATOM 2269 N N . ASP A 1 297 ? 34.414 32.285 75.263 1.00 34.34 297 ASP A N 1
ATOM 2270 C CA . ASP A 1 297 ? 33.594 32.328 74.050 1.00 32.32 297 ASP A CA 1
ATOM 2271 C C . ASP A 1 297 ? 32.702 31.085 73.948 1.00 38.66 297 ASP A C 1
ATOM 2272 O O . ASP A 1 297 ? 31.474 31.192 73.869 1.00 34.07 297 ASP A O 1
ATOM 2277 N N . LYS A 1 298 ? 33.299 29.887 73.967 1.00 40.21 298 LYS A N 1
ATOM 2278 C CA . LYS A 1 298 ? 32.533 28.641 74.100 1.00 43.04 298 LYS A CA 1
ATOM 2279 C C . LYS A 1 298 ? 33.359 27.698 74.969 1.00 41.63 298 LYS A C 1
ATOM 2280 O O . LYS A 1 298 ? 34.582 27.590 74.773 1.00 41.72 298 LYS A O 1
ATOM 2286 N N . PRO A 1 299 ? 32.729 27.018 75.936 1.00 42.59 299 PRO A N 1
ATOM 2287 C CA . PRO A 1 299 ? 33.494 26.214 76.911 1.00 43.58 299 PRO A CA 1
ATOM 2288 C C . PRO A 1 299 ? 34.253 25.060 76.265 1.00 38.57 299 PRO A C 1
ATOM 2289 O O . PRO A 1 299 ? 33.730 24.358 75.397 1.00 36.15 299 PRO A O 1
ATOM 2293 N N . LEU A 1 300 ? 35.501 24.864 76.713 1.00 34.46 300 LEU A N 1
ATOM 2294 C CA . LEU A 1 300 ? 36.385 23.809 76.217 1.00 39.06 300 LEU A CA 1
ATOM 2295 C C . LEU A 1 300 ? 36.144 22.448 76.863 1.00 38.21 300 LEU A C 1
ATOM 2296 O O . LEU A 1 300 ? 36.700 21.449 76.375 1.00 33.62 300 LEU A O 1
ATOM 2301 N N . GLY A 1 301 ? 35.358 22.380 77.944 1.00 33.60 301 GLY A N 1
ATOM 2302 C CA . GLY A 1 301 ? 35.289 21.170 78.734 1.00 31.28 301 GLY A CA 1
ATOM 2303 C C . GLY A 1 301 ? 36.507 21.082 79.633 1.00 33.79 301 GLY A C 1
ATOM 2304 O O . GLY A 1 301 ? 36.904 22.080 80.241 1.00 38.21 301 GLY A O 1
ATOM 2305 N N . ALA A 1 302 ? 37.108 19.899 79.734 1.00 31.26 302 ALA A N 1
ATOM 2306 C CA . ALA A 1 302 ? 38.379 19.734 80.426 1.00 33.13 302 ALA A CA 1
ATOM 2307 C C . ALA A 1 302 ? 39.540 20.065 79.489 1.00 31.39 302 ALA A C 1
ATOM 2308 O O . ALA A 1 302 ? 39.475 19.819 78.275 1.00 31.23 302 ALA A O 1
ATOM 2310 N N . VAL A 1 303 ? 40.607 20.622 80.053 1.00 33.05 303 VAL A N 1
ATOM 2311 C CA . VAL A 1 303 ? 41.752 21.072 79.270 1.00 36.17 303 VAL A CA 1
ATOM 2312 C C . VAL A 1 303 ? 42.995 20.250 79.587 1.00 34.55 303 VAL A C 1
ATOM 2313 O O . VAL A 1 303 ? 43.132 19.652 80.662 1.00 34.32 303 VAL A O 1
ATOM 2317 N N . ALA A 1 304 ? 43.936 20.259 78.635 1.00 34.73 304 ALA A N 1
ATOM 2318 C CA . ALA A 1 304 ? 45.192 19.534 78.819 1.00 39.42 304 ALA A CA 1
ATOM 2319 C C . ALA A 1 304 ? 46.139 20.244 79.793 1.00 39.18 304 ALA A C 1
ATOM 2320 O O . ALA A 1 304 ? 46.933 19.583 80.467 1.00 45.30 304 ALA A O 1
ATOM 2322 N N . LEU A 1 305 ? 46.072 21.573 79.871 1.00 36.56 305 LEU A N 1
ATOM 2323 C CA . LEU A 1 305 ? 46.940 22.377 80.724 1.00 36.25 305 LEU A CA 1
ATOM 2324 C C . LEU A 1 305 ? 46.550 22.208 82.194 1.00 37.71 305 LEU A C 1
ATOM 2325 O O . LEU A 1 305 ? 45.471 22.647 82.612 1.00 36.02 305 LEU A O 1
ATOM 2330 N N . LYS A 1 306 ? 47.441 21.590 82.976 1.00 37.37 306 LYS A N 1
ATOM 2331 C CA . LYS A 1 306 ? 47.160 21.275 84.381 1.00 40.64 306 LYS A CA 1
ATOM 2332 C C . LYS A 1 306 ? 46.595 22.466 85.125 1.00 41.34 306 LYS A C 1
ATOM 2333 O O . LYS A 1 306 ? 45.545 22.375 85.764 1.00 43.43 306 LYS A O 1
ATOM 2339 N N . SER A 1 307 ? 47.293 23.598 85.046 1.00 48.69 307 SER A N 1
ATOM 2340 C CA . SER A 1 307 ? 46.997 24.724 85.915 1.00 45.77 307 SER A CA 1
ATOM 2341 C C . SER A 1 307 ? 45.570 25.204 85.722 1.00 49.25 307 SER A C 1
ATOM 2342 O O . SER A 1 307 ? 44.881 25.538 86.697 1.00 43.05 307 SER A O 1
ATOM 2345 N N . TYR A 1 308 ? 45.095 25.225 84.471 1.00 40.00 308 TYR A N 1
ATOM 2346 C CA . TYR A 1 308 ? 43.766 25.751 84.222 1.00 39.40 308 TYR A CA 1
ATOM 2347 C C . TYR A 1 308 ? 42.696 24.681 84.408 1.00 37.44 308 TYR A C 1
ATOM 2348 O O . TYR A 1 308 ? 41.582 24.996 84.843 1.00 39.89 308 TYR A O 1
ATOM 2357 N N . GLU A 1 309 ? 43.024 23.420 84.140 1.00 36.41 309 GLU A N 1
ATOM 2358 C CA . GLU A 1 309 ? 42.103 22.331 84.459 1.00 36.19 309 GLU A CA 1
ATOM 2359 C C . GLU A 1 309 ? 41.740 22.331 85.939 1.00 38.65 309 GLU A C 1
ATOM 2360 O O . GLU A 1 309 ? 40.568 22.166 86.301 1.00 42.25 309 GLU A O 1
ATOM 2366 N N . GLU A 1 310 ? 42.734 22.526 86.809 1.00 41.83 310 GLU A N 1
ATOM 2367 C CA . GLU A 1 310 ? 42.468 22.504 88.244 1.00 46.62 310 GLU A CA 1
ATOM 2368 C C . GLU A 1 310 ? 41.497 23.597 88.645 1.00 41.99 310 GLU A C 1
ATOM 2369 O O . GLU A 1 310 ? 40.694 23.399 89.557 1.00 45.13 310 GLU A O 1
ATOM 2375 N N . GLU A 1 311 ? 41.546 24.742 87.963 1.00 38.73 311 GLU A N 1
ATOM 2376 C CA . GLU A 1 311 ? 40.530 25.771 88.137 1.00 40.87 311 GLU A CA 1
ATOM 2377 C C . GLU A 1 311 ? 39.177 25.311 87.599 1.00 41.54 311 GLU A C 1
ATOM 2378 O O . GLU A 1 311 ? 38.155 25.402 88.292 1.00 40.00 311 GLU A O 1
ATOM 2384 N N . LEU A 1 312 ? 39.145 24.804 86.363 1.00 35.56 312 LEU A N 1
ATOM 2385 C CA . LEU A 1 312 ? 37.871 24.404 85.770 1.00 35.07 312 LEU A CA 1
ATOM 2386 C C . LEU A 1 312 ? 37.252 23.229 86.515 1.00 37.33 312 LEU A C 1
ATOM 2387 O O . LEU A 1 312 ? 36.025 23.142 86.645 1.00 40.58 312 LEU A O 1
ATOM 2392 N N . ALA A 1 313 ? 38.085 22.309 87.009 1.00 38.16 313 ALA A N 1
ATOM 2393 C CA . ALA A 1 313 ? 37.552 21.128 87.663 1.00 40.32 313 ALA A CA 1
ATOM 2394 C C . ALA A 1 313 ? 36.820 21.454 88.966 1.00 43.96 313 ALA A C 1
ATOM 2395 O O . ALA A 1 313 ? 36.306 20.531 89.607 1.00 51.33 313 ALA A O 1
ATOM 2397 N N . LYS A 1 314 ? 36.775 22.725 89.391 1.00 41.42 314 LYS A N 1
ATOM 2398 C CA . LYS A 1 314 ? 35.869 23.091 90.475 1.00 45.03 314 LYS A CA 1
ATOM 2399 C C . LYS A 1 314 ? 34.437 22.736 90.109 1.00 42.14 314 LYS A C 1
ATOM 2400 O O . LYS A 1 314 ? 33.645 22.379 90.986 1.00 40.19 314 LYS A O 1
ATOM 2406 N N . ASP A 1 315 ? 34.092 22.831 88.823 1.00 36.64 315 ASP A N 1
ATOM 2407 C CA . ASP A 1 315 ? 32.854 22.256 88.324 1.00 43.04 315 ASP A CA 1
ATOM 2408 C C . ASP A 1 315 ? 33.005 20.744 88.359 1.00 40.72 315 ASP A C 1
ATOM 2409 O O . ASP A 1 315 ? 33.869 20.203 87.659 1.00 45.00 315 ASP A O 1
ATOM 2414 N N . PRO A 1 316 ? 32.203 20.024 89.147 1.00 43.01 316 PRO A N 1
ATOM 2415 C CA . PRO A 1 316 ? 32.413 18.571 89.255 1.00 43.80 316 PRO A CA 1
ATOM 2416 C C . PRO A 1 316 ? 32.064 17.812 87.976 1.00 37.85 316 PRO A C 1
ATOM 2417 O O . PRO A 1 316 ? 32.549 16.690 87.792 1.00 36.01 316 PRO A O 1
ATOM 2421 N N . ARG A 1 317 ? 31.270 18.395 87.076 1.00 35.33 317 ARG A N 1
ATOM 2422 C CA . ARG A 1 317 ? 31.059 17.743 85.790 1.00 34.36 317 ARG A CA 1
ATOM 2423 C C . ARG A 1 317 ? 32.347 17.713 84.977 1.00 35.34 317 ARG A C 1
ATOM 2424 O O . ARG A 1 317 ? 32.595 16.738 84.260 1.00 36.08 317 ARG A O 1
ATOM 2432 N N . ILE A 1 318 ? 33.182 18.757 85.112 1.00 37.28 318 ILE A N 1
ATOM 2433 C CA . ILE A 1 318 ? 34.484 18.824 84.449 1.00 34.76 318 ILE A CA 1
ATOM 2434 C C . ILE A 1 318 ? 35.454 17.838 85.085 1.00 33.83 318 ILE A C 1
ATOM 2435 O O . ILE A 1 318 ? 36.153 17.084 84.392 1.00 31.20 318 ILE A O 1
ATOM 2440 N N . ALA A 1 319 ? 35.535 17.859 86.423 1.00 36.46 319 ALA A N 1
ATOM 2441 C CA . ALA A 1 319 ? 36.278 16.846 87.164 1.00 30.94 319 ALA A CA 1
ATOM 2442 C C . ALA A 1 319 ? 35.918 15.442 86.700 1.00 30.68 319 ALA A C 1
ATOM 2443 O O . ALA A 1 319 ? 36.796 14.592 86.523 1.00 41.40 319 ALA A O 1
ATOM 2445 N N . ALA A 1 320 ? 34.628 15.182 86.487 1.00 29.82 320 ALA A N 1
ATOM 2446 C CA . ALA A 1 320 ? 34.199 13.841 86.116 1.00 32.07 320 ALA A CA 1
ATOM 2447 C C . ALA A 1 320 ? 34.655 13.490 84.700 1.00 31.53 320 ALA A C 1
ATOM 2448 O O . ALA A 1 320 ? 35.108 12.366 84.448 1.00 35.32 320 ALA A O 1
ATOM 2450 N N . THR A 1 321 ? 34.564 14.446 83.770 1.00 30.49 321 THR A N 1
ATOM 2451 C CA . THR A 1 321 ? 35.076 14.218 82.419 1.00 29.30 321 THR A CA 1
ATOM 2452 C C . THR A 1 321 ? 36.567 13.882 82.439 1.00 31.63 321 THR A C 1
ATOM 2453 O O . THR A 1 321 ? 37.002 12.907 81.806 1.00 33.08 321 THR A O 1
ATOM 2457 N N . MET A 1 322 ? 37.370 14.677 83.157 1.00 32.52 322 MET A N 1
ATOM 2458 C CA . MET A 1 322 ? 38.794 14.363 83.264 1.00 35.38 322 MET A CA 1
ATOM 2459 C C . MET A 1 322 ? 38.997 12.992 83.888 1.00 41.75 322 MET A C 1
ATOM 2460 O O . MET A 1 322 ? 39.706 12.143 83.325 1.00 38.00 322 MET A O 1
ATOM 2465 N N . GLU A 1 323 ? 38.348 12.740 85.039 1.00 40.35 323 GLU A N 1
ATOM 2466 C CA . GLU A 1 323 ? 38.542 11.458 85.718 1.00 37.17 323 GLU A CA 1
ATOM 2467 C C . GLU A 1 323 ? 38.179 10.284 84.810 1.00 34.74 323 GLU A C 1
ATOM 2468 O O . GLU A 1 323 ? 38.849 9.249 84.807 1.00 38.91 323 GLU A O 1
ATOM 2474 N N . ASN A 1 324 ? 37.123 10.423 84.027 1.00 32.91 324 ASN A N 1
ATOM 2475 C CA . ASN A 1 324 ? 36.830 9.355 83.094 1.00 34.43 324 ASN A CA 1
ATOM 2476 C C . ASN A 1 324 ? 37.875 9.288 81.991 1.00 34.88 324 ASN A C 1
ATOM 2477 O O . ASN A 1 324 ? 38.325 8.200 81.633 1.00 32.86 324 ASN A O 1
ATOM 2482 N N . ALA A 1 325 ? 38.289 10.439 81.455 1.00 35.14 325 ALA A N 1
ATOM 2483 C CA . ALA A 1 325 ? 39.356 10.449 80.458 1.00 34.22 325 ALA A CA 1
ATOM 2484 C C . ALA A 1 325 ? 40.598 9.728 80.975 1.00 36.62 325 ALA A C 1
ATOM 2485 O O . ALA A 1 325 ? 41.146 8.841 80.303 1.00 35.81 325 ALA A O 1
ATOM 2487 N N . GLN A 1 326 ? 41.056 10.090 82.178 1.00 36.62 326 GLN A N 1
ATOM 2488 C CA . GLN A 1 326 ? 42.291 9.497 82.680 1.00 43.03 326 GLN A CA 1
ATOM 2489 C C . GLN A 1 326 ? 42.147 7.990 82.871 1.00 38.62 326 GLN A C 1
ATOM 2490 O O . GLN A 1 326 ? 43.131 7.250 82.744 1.00 34.02 326 GLN A O 1
ATOM 2496 N N . LYS A 1 327 ? 40.939 7.507 83.141 1.00 37.04 327 LYS A N 1
ATOM 2497 C CA . LYS A 1 327 ? 40.709 6.070 83.251 1.00 39.26 327 LYS A CA 1
ATOM 2498 C C . LYS A 1 327 ? 40.457 5.392 81.902 1.00 39.60 327 LYS A C 1
ATOM 2499 O O . LYS A 1 327 ? 40.222 4.176 81.863 1.00 41.58 327 LYS A O 1
ATOM 2505 N N . GLY A 1 328 ? 40.516 6.132 80.799 1.00 41.01 328 GLY A N 1
ATOM 2506 C CA . GLY A 1 328 ? 40.017 5.658 79.525 1.00 43.17 328 GLY A CA 1
ATOM 2507 C C . GLY A 1 328 ? 41.104 5.243 78.557 1.00 37.70 328 GLY A C 1
ATOM 2508 O O . GLY A 1 328 ? 42.270 5.043 78.920 1.00 34.09 328 GLY A O 1
ATOM 2509 N N . GLU A 1 329 ? 40.715 5.110 77.299 1.00 39.67 329 GLU A N 1
ATOM 2510 C CA . GLU A 1 329 ? 41.596 4.642 76.238 1.00 43.54 329 GLU A CA 1
ATOM 2511 C C . GLU A 1 329 ? 41.736 5.772 75.223 1.00 38.52 329 GLU A C 1
ATOM 2512 O O . GLU A 1 329 ? 40.729 6.290 74.732 1.00 41.53 329 GLU A O 1
ATOM 2518 N N . ILE A 1 330 ? 42.969 6.176 74.922 1.00 40.63 330 ILE A N 1
ATOM 2519 C CA . ILE A 1 330 ? 43.165 7.190 73.887 1.00 41.21 330 ILE A CA 1
ATOM 2520 C C . ILE A 1 330 ? 42.707 6.615 72.555 1.00 37.29 330 ILE A C 1
ATOM 2521 O O . ILE A 1 330 ? 43.106 5.509 72.170 1.00 33.59 330 ILE A O 1
ATOM 2526 N N . MET A 1 331 ? 41.834 7.330 71.866 1.00 39.56 331 MET A N 1
ATOM 2527 C CA . MET A 1 331 ? 41.372 6.805 70.590 1.00 40.59 331 MET A CA 1
ATOM 2528 C C . MET A 1 331 ? 42.583 6.682 69.673 1.00 39.81 331 MET A C 1
ATOM 2529 O O . MET A 1 331 ? 43.326 7.662 69.523 1.00 35.22 331 MET A O 1
ATOM 2534 N N . PRO A 1 332 ? 42.875 5.500 69.128 1.00 42.48 332 PRO A N 1
ATOM 2535 C CA . PRO A 1 332 ? 43.985 5.384 68.176 1.00 41.96 332 PRO A CA 1
ATOM 2536 C C . PRO A 1 332 ? 43.832 6.381 67.038 1.00 37.25 332 PRO A C 1
ATOM 2537 O O . PRO A 1 332 ? 42.719 6.647 66.568 1.00 36.33 332 PRO A O 1
ATOM 2541 N N . ASN A 1 333 ? 44.951 6.961 66.612 1.00 38.15 333 ASN A N 1
ATOM 2542 C CA . ASN A 1 333 ? 44.931 7.900 65.498 1.00 41.25 333 ASN A CA 1
ATOM 2543 C C . ASN A 1 333 ? 45.371 7.255 64.181 1.00 40.94 333 ASN A C 1
ATOM 2544 O O . ASN A 1 333 ? 45.712 7.966 63.237 1.00 45.64 333 ASN A O 1
ATOM 2549 N N . ILE A 1 334 ? 45.380 5.931 64.102 1.00 47.28 334 ILE A N 1
ATOM 2550 C CA . ILE A 1 334 ? 45.819 5.231 62.895 1.00 54.85 334 ILE A CA 1
ATOM 2551 C C . ILE A 1 334 ? 44.603 4.985 62.009 1.00 60.50 334 ILE A C 1
ATOM 2552 O O . ILE A 1 334 ? 43.467 5.010 62.506 1.00 60.94 334 ILE A O 1
ATOM 2557 N N . PRO A 1 335 ? 44.771 4.760 60.701 1.00 67.21 335 PRO A N 1
ATOM 2558 C CA . PRO A 1 335 ? 43.594 4.662 59.829 1.00 63.31 335 PRO A CA 1
ATOM 2559 C C . PRO A 1 335 ? 42.906 3.308 59.878 1.00 60.74 335 PRO A C 1
ATOM 2560 O O . PRO A 1 335 ? 41.757 3.200 59.418 1.00 55.20 335 PRO A O 1
ATOM 2564 N N . GLN A 1 336 ? 43.551 2.277 60.431 1.00 55.71 336 GLN A N 1
ATOM 2565 C CA . GLN A 1 336 ? 42.848 1.021 60.649 1.00 58.08 336 GLN A CA 1
ATOM 2566 C C . GLN A 1 336 ? 41.683 1.166 61.623 1.00 56.89 336 GLN A C 1
ATOM 2567 O O . GLN A 1 336 ? 40.907 0.219 61.779 1.00 59.32 336 GLN A O 1
ATOM 2569 N N . MET A 1 337 ? 41.552 2.319 62.288 1.00 50.40 337 MET A N 1
ATOM 2570 C CA . MET A 1 337 ? 40.420 2.553 63.173 1.00 50.05 337 MET A CA 1
ATOM 2571 C C . MET A 1 337 ? 39.109 2.474 62.406 1.00 54.19 337 MET A C 1
ATOM 2572 O O . MET A 1 337 ? 38.067 2.129 62.979 1.00 58.24 337 MET A O 1
ATOM 2577 N N . SER A 1 338 ? 39.145 2.774 61.108 1.00 51.36 338 SER A N 1
ATOM 2578 C CA . SER A 1 338 ? 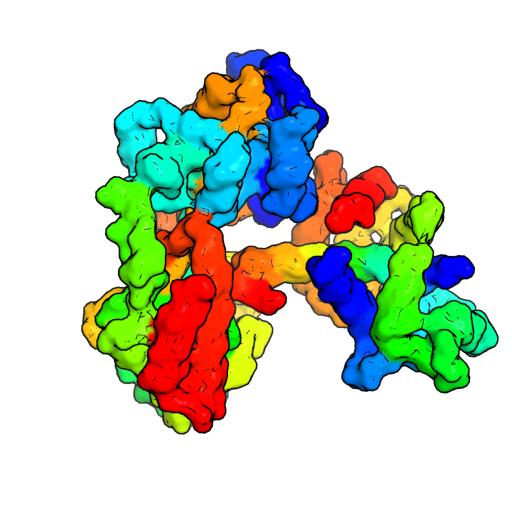37.941 2.678 60.288 1.00 52.20 338 SER A CA 1
ATOM 2579 C C . SER A 1 338 ? 37.430 1.241 60.229 1.00 49.21 338 SER A C 1
ATOM 2580 O O . SER A 1 338 ? 36.228 0.985 60.382 1.00 49.52 338 SER A O 1
ATOM 2583 N N . ALA A 1 339 ? 38.338 0.288 60.009 1.00 48.89 339 ALA A N 1
ATOM 2584 C CA . ALA A 1 339 ? 37.967 -1.117 60.033 1.00 48.29 339 ALA A CA 1
ATOM 2585 C C . ALA A 1 339 ? 37.475 -1.532 61.418 1.00 51.64 339 ALA A C 1
ATOM 2586 O O . ALA A 1 339 ? 36.474 -2.248 61.540 1.00 55.84 339 ALA A O 1
ATOM 2588 N N . PHE A 1 340 ? 38.161 -1.086 62.474 1.00 48.55 340 PHE A N 1
ATOM 2589 C CA . PHE A 1 340 ? 37.704 -1.379 63.832 1.00 53.36 340 PHE A CA 1
ATOM 2590 C C . PHE A 1 340 ? 36.282 -0.870 64.069 1.00 53.20 340 PHE A C 1
ATOM 2591 O O . PHE A 1 340 ? 35.428 -1.605 64.586 1.00 45.37 340 PHE A O 1
ATOM 2599 N N . TRP A 1 341 ? 36.009 0.389 63.701 1.00 54.87 341 TRP A N 1
ATOM 2600 C CA . TRP A 1 341 ? 34.679 0.963 63.918 1.00 55.41 341 TRP A CA 1
ATOM 2601 C C . TRP A 1 341 ? 33.592 0.119 63.261 1.00 57.05 341 TRP A C 1
ATOM 2602 O O . TRP A 1 341 ? 32.613 -0.269 63.912 1.00 61.71 341 TRP A O 1
ATOM 2613 N N . TYR A 1 342 ? 33.728 -0.142 61.955 1.00 59.61 342 TYR A N 1
ATOM 2614 C CA . TYR A 1 342 ? 32.720 -0.928 61.248 1.00 62.93 342 TYR A CA 1
ATOM 2615 C C . TYR A 1 342 ? 32.620 -2.335 61.827 1.00 61.24 342 TYR A C 1
ATOM 2616 O O . TYR A 1 342 ? 31.515 -2.873 61.986 1.00 58.32 342 TYR A O 1
ATOM 2625 N N . ALA A 1 343 ? 33.764 -2.953 62.135 1.00 54.35 343 ALA A N 1
ATOM 2626 C CA . ALA A 1 343 ? 33.753 -4.299 62.699 1.00 51.24 343 ALA A CA 1
ATOM 2627 C C . ALA A 1 343 ? 32.920 -4.352 63.973 1.00 54.37 343 ALA A C 1
ATOM 2628 O O . ALA A 1 343 ? 31.980 -5.149 64.088 1.00 60.61 343 ALA A O 1
ATOM 2630 N N . VAL A 1 344 ? 33.226 -3.471 64.928 1.00 56.85 344 VAL A N 1
ATOM 2631 C CA . VAL A 1 344 ? 32.580 -3.536 66.234 1.00 52.65 344 VAL A CA 1
ATOM 2632 C C . VAL A 1 344 ? 31.140 -3.018 66.194 1.00 46.63 344 VAL A C 1
ATOM 2633 O O . VAL A 1 344 ? 30.305 -3.471 66.981 1.00 51.25 344 VAL A O 1
ATOM 2637 N N . ARG A 1 345 ? 30.802 -2.089 65.292 1.00 43.73 345 ARG A N 1
ATOM 2638 C CA . ARG A 1 345 ? 29.404 -1.675 65.201 1.00 51.25 345 ARG A CA 1
ATOM 2639 C C . ARG A 1 345 ? 28.516 -2.861 64.845 1.00 52.31 345 ARG A C 1
ATOM 2640 O O . ARG A 1 345 ? 27.425 -3.023 65.406 1.00 58.32 345 ARG A O 1
ATOM 2648 N N . THR A 1 346 ? 28.991 -3.721 63.938 1.00 58.11 346 THR A N 1
ATOM 2649 C CA . THR A 1 346 ? 28.224 -4.891 63.519 1.00 54.22 346 THR A CA 1
ATOM 2650 C C . THR A 1 346 ? 28.126 -5.919 64.649 1.00 48.50 346 THR A C 1
ATOM 2651 O O . THR A 1 346 ? 27.044 -6.435 64.943 1.00 55.03 346 THR A O 1
ATOM 2655 N N . ALA A 1 347 ? 29.253 -6.229 65.292 1.00 45.41 347 ALA A N 1
ATOM 2656 C CA . ALA A 1 347 ? 29.251 -7.193 66.390 1.00 45.29 347 ALA A CA 1
ATOM 2657 C C . ALA A 1 347 ? 28.208 -6.845 67.450 1.00 48.43 347 ALA A C 1
ATOM 2658 O O . ALA A 1 347 ? 27.431 -7.710 67.871 1.00 50.40 347 ALA A O 1
ATOM 2660 N N . VAL A 1 348 ? 28.160 -5.576 67.884 1.00 49.04 348 VAL A N 1
ATOM 2661 C CA . VAL A 1 348 ? 27.254 -5.204 68.970 1.00 46.08 348 VAL A CA 1
ATOM 2662 C C . VAL A 1 348 ? 25.810 -5.278 68.508 1.00 46.96 348 VAL A C 1
ATOM 2663 O O . VAL A 1 348 ? 24.948 -5.820 69.205 1.00 49.48 348 VAL A O 1
ATOM 2667 N N . ILE A 1 349 ? 25.519 -4.736 67.327 1.00 50.48 349 ILE A N 1
ATOM 2668 C CA . ILE A 1 349 ? 24.136 -4.735 66.861 1.00 54.32 349 ILE A CA 1
ATOM 2669 C C . ILE A 1 349 ? 23.640 -6.168 66.683 1.00 54.82 349 ILE A C 1
ATOM 2670 O O . ILE A 1 349 ? 22.518 -6.504 67.086 1.00 60.26 349 ILE A O 1
ATOM 2675 N N . ASN A 1 350 ? 24.490 -7.047 66.120 1.00 53.80 350 ASN A N 1
ATOM 2676 C CA . ASN A 1 350 ? 24.130 -8.454 65.918 1.00 48.78 350 ASN A CA 1
ATOM 2677 C C . ASN A 1 350 ? 24.000 -9.208 67.244 1.00 47.30 350 ASN A C 1
ATOM 2678 O O . ASN A 1 350 ? 23.065 -9.999 67.428 1.00 60.45 350 ASN A O 1
ATOM 2683 N N . ALA A 1 351 ? 24.955 -9.014 68.159 1.00 48.00 351 ALA A N 1
ATOM 2684 C CA . ALA A 1 351 ? 24.881 -9.660 69.469 1.00 47.71 351 ALA A CA 1
ATOM 2685 C C . ALA A 1 351 ? 23.687 -9.152 70.269 1.00 49.51 351 ALA A C 1
ATOM 2686 O O . ALA A 1 351 ? 22.930 -9.943 70.840 1.00 48.01 351 ALA A O 1
ATOM 2688 N N . ALA A 1 352 ? 23.492 -7.828 70.304 1.00 56.70 352 ALA A N 1
ATOM 2689 C CA . ALA A 1 352 ? 22.365 -7.247 71.038 1.00 57.16 352 ALA A CA 1
ATOM 2690 C C . ALA A 1 352 ? 21.019 -7.624 70.423 1.00 55.41 352 ALA A C 1
ATOM 2691 O O . ALA A 1 352 ? 20.013 -7.711 71.140 1.00 52.78 352 ALA A O 1
ATOM 2693 N N . SER A 1 353 ? 20.996 -7.808 69.100 1.00 55.91 353 SER A N 1
ATOM 2694 C CA . SER A 1 353 ? 19.726 -8.139 68.402 1.00 59.92 353 SER A CA 1
ATOM 2695 C C . SER A 1 353 ? 19.424 -9.632 68.560 1.00 58.48 353 SER A C 1
ATOM 2696 O O . SER A 1 353 ? 18.423 -10.096 67.980 1.00 57.19 353 SER A O 1
ATOM 2699 N N . GLY A 1 354 ? 20.264 -10.351 69.311 1.00 61.28 354 GLY A N 1
ATOM 2700 C CA . GLY A 1 354 ? 20.070 -11.802 69.490 1.00 60.51 354 GLY A CA 1
ATOM 2701 C C . GLY A 1 354 ? 20.362 -12.557 68.205 1.00 71.79 354 GLY A C 1
ATOM 2702 O O . GLY A 1 354 ? 20.886 -11.932 67.261 1.00 76.52 354 GLY A O 1
ATOM 2703 N N . ARG A 1 355 ? 20.048 -13.856 68.172 1.00 78.93 355 ARG A N 1
ATOM 2704 C CA . ARG A 1 355 ? 20.305 -14.688 66.965 1.00 79.54 355 ARG A CA 1
ATOM 2705 C C . ARG A 1 355 ? 21.786 -14.569 66.593 1.00 77.73 355 ARG A C 1
ATOM 2706 O O . ARG A 1 355 ? 22.121 -14.822 65.419 1.00 77.30 355 ARG A O 1
ATOM 2708 N N . GLN A 1 356 ? 22.632 -14.198 67.559 1.00 77.77 356 GLN A N 1
ATOM 2709 C CA . GLN A 1 356 ? 24.087 -14.034 67.299 1.00 71.52 356 GLN A CA 1
ATOM 2710 C C . GLN A 1 356 ? 24.845 -14.214 68.617 1.00 70.21 356 GLN A C 1
ATOM 2711 O O . GLN A 1 356 ? 24.594 -13.428 69.552 1.00 68.88 356 GLN A O 1
ATOM 2717 N N . THR A 1 357 ? 25.734 -15.209 68.683 1.00 75.38 357 THR A N 1
ATOM 2718 C CA . THR A 1 357 ? 26.483 -15.487 69.937 1.00 68.58 357 THR A CA 1
ATOM 2719 C C . THR A 1 357 ? 27.493 -14.365 70.191 1.00 63.53 357 THR A C 1
ATOM 2720 O O . THR A 1 357 ? 28.259 -14.045 69.261 1.00 58.99 357 THR A O 1
ATOM 2724 N N . VAL A 1 358 ? 27.491 -13.793 71.399 1.00 57.60 358 VAL A N 1
ATOM 2725 C CA . VAL A 1 358 ? 28.504 -12.752 71.744 1.00 56.06 358 VAL A CA 1
ATOM 2726 C C . VAL A 1 358 ? 29.880 -13.299 71.355 1.00 53.95 358 VAL A C 1
ATOM 2727 O O . VAL A 1 358 ? 30.691 -12.525 70.808 1.00 53.29 358 VAL A O 1
ATOM 2731 N N . ASP A 1 359 ? 30.119 -14.590 71.611 1.00 49.26 359 ASP A N 1
ATOM 2732 C CA . ASP A 1 359 ? 31.396 -15.197 71.243 1.00 56.85 359 ASP A CA 1
ATOM 2733 C C . ASP A 1 359 ? 31.606 -15.199 69.730 1.00 52.98 359 ASP A C 1
ATOM 2734 O O . ASP A 1 359 ? 32.716 -14.946 69.250 1.00 56.04 359 ASP A O 1
ATOM 2739 N N . ALA A 1 360 ? 30.548 -15.469 68.965 1.00 54.60 360 ALA A N 1
ATOM 2740 C CA . ALA A 1 360 ? 30.668 -15.522 67.512 1.00 57.30 360 ALA A CA 1
ATOM 2741 C C . ALA A 1 360 ? 30.903 -14.137 66.930 1.00 65.84 360 ALA A C 1
ATOM 2742 O O . ALA A 1 360 ? 31.849 -13.931 66.157 1.00 68.24 360 ALA A O 1
ATOM 2744 N N . ALA A 1 361 ? 30.047 -13.170 67.292 1.00 61.64 361 ALA A N 1
ATOM 2745 C CA . ALA A 1 361 ? 30.154 -11.826 66.728 1.00 56.44 361 ALA A CA 1
ATOM 2746 C C . ALA A 1 361 ? 31.512 -11.197 67.037 1.00 53.48 361 ALA A C 1
ATOM 2747 O O . ALA A 1 361 ? 32.110 -10.543 66.170 1.00 55.92 361 ALA A O 1
ATOM 2749 N N . LEU A 1 362 ? 32.024 -11.400 68.258 1.00 45.24 362 LEU A N 1
ATOM 2750 C CA . LEU A 1 362 ? 33.333 -10.849 68.613 1.00 47.81 362 LEU A CA 1
ATOM 2751 C C . LEU A 1 362 ? 34.461 -11.525 67.841 1.00 50.25 362 LEU A C 1
ATOM 2752 O O . LEU A 1 362 ? 35.443 -10.870 67.477 1.00 60.85 362 LEU A O 1
ATOM 2757 N N . ALA A 1 363 ? 34.352 -12.835 67.598 1.00 58.16 363 ALA A N 1
ATOM 2758 C CA . ALA A 1 363 ? 35.334 -13.521 66.756 1.00 56.77 363 ALA A CA 1
ATOM 2759 C C . ALA A 1 363 ? 35.370 -12.929 65.347 1.00 52.66 363 ALA A C 1
ATOM 2760 O O . ALA A 1 363 ? 36.451 -12.681 64.797 1.00 55.28 363 ALA A O 1
ATOM 2762 N N . ALA A 1 364 ? 34.192 -12.672 64.754 1.00 57.69 364 ALA A N 1
ATOM 2763 C CA . ALA A 1 364 ? 34.149 -12.083 63.417 1.00 56.97 364 ALA A CA 1
ATOM 2764 C C . ALA A 1 364 ? 34.629 -10.635 63.424 1.00 69.21 364 ALA A C 1
ATOM 2765 O O . ALA A 1 364 ? 35.256 -10.180 62.457 1.00 70.84 364 ALA A O 1
ATOM 2767 N N . ALA A 1 365 ? 34.334 -9.889 64.496 1.00 65.91 365 ALA A N 1
ATOM 2768 C CA . ALA A 1 365 ? 34.824 -8.515 64.588 1.00 60.99 365 ALA A CA 1
ATOM 2769 C C . ALA A 1 365 ? 36.337 -8.485 64.741 1.00 60.00 365 ALA A C 1
ATOM 2770 O O . ALA A 1 365 ? 37.010 -7.641 64.138 1.00 62.89 365 ALA A O 1
ATOM 2772 N N . GLN A 1 366 ? 36.877 -9.386 65.569 1.00 61.68 366 GLN A N 1
ATOM 2773 C CA . GLN A 1 366 ? 38.321 -9.595 65.659 1.00 62.69 366 GLN A CA 1
ATOM 2774 C C . GLN A 1 366 ? 38.947 -9.726 64.272 1.00 64.52 366 GLN A C 1
ATOM 2775 O O . GLN A 1 366 ? 39.966 -9.091 63.973 1.00 63.86 366 GLN A O 1
ATOM 2781 N N . THR A 1 367 ? 38.326 -10.523 63.398 1.00 60.52 367 THR A N 1
ATOM 2782 C CA . THR A 1 367 ? 38.848 -10.686 62.044 1.00 66.04 367 THR A CA 1
ATOM 2783 C C . THR A 1 367 ? 38.747 -9.390 61.245 1.00 63.48 367 THR A C 1
ATOM 2784 O O . THR A 1 367 ? 39.743 -8.918 60.683 1.00 53.50 367 THR A O 1
ATOM 2788 N N . ASN A 1 368 ? 37.554 -8.784 61.214 1.00 63.23 368 ASN A N 1
ATOM 2789 C CA . ASN A 1 368 ? 37.237 -7.683 60.309 1.00 61.65 368 ASN A CA 1
ATOM 2790 C C . ASN A 1 368 ? 38.058 -6.418 60.541 1.00 63.07 368 ASN A C 1
ATOM 2791 O O . ASN A 1 368 ? 37.863 -5.425 59.836 1.00 72.69 368 ASN A O 1
ATOM 2793 N N . ALA A 1 369 ? 38.973 -6.431 61.512 1.00 73.28 369 ALA A N 1
ATOM 2794 C CA . ALA A 1 369 ? 39.957 -5.357 61.663 1.00 71.23 369 ALA A CA 1
ATOM 2795 C C . ALA A 1 369 ? 41.179 -5.713 60.819 1.00 81.58 369 ALA A C 1
ATOM 2796 O O . ALA A 1 369 ? 42.214 -6.161 61.316 1.00 70.68 369 ALA A O 1
ATOM 2798 N N . ALA A 1 370 ? 41.034 -5.518 59.509 1.00 86.97 370 ALA A N 1
ATOM 2799 C CA . ALA A 1 370 ? 42.092 -5.760 58.532 1.00 80.21 370 ALA A CA 1
ATOM 2800 C C . ALA A 1 370 ? 41.609 -5.281 57.173 1.00 76.75 370 ALA A C 1
ATOM 2801 O O . ALA A 1 370 ? 40.542 -5.695 56.722 1.00 73.64 370 ALA A O 1
ATOM 2803 N N . THR B 2 10 ? 30.471 11.827 44.407 1.00 62.26 3 THR N N 1
ATOM 2804 C CA . THR B 2 10 ? 30.900 11.531 45.773 1.00 69.25 3 THR N CA 1
ATOM 2805 C C . THR B 2 10 ? 29.768 10.895 46.555 1.00 65.97 3 THR N C 1
ATOM 2806 O O . THR B 2 10 ? 28.618 11.275 46.390 1.00 61.89 3 THR N O 1
ATOM 2810 N N . GLU B 2 11 ? 30.105 9.928 47.410 1.00 65.85 4 GLU N N 1
ATOM 2811 C CA . GLU B 2 11 ? 29.098 9.248 48.215 1.00 65.05 4 GLU N CA 1
ATOM 2812 C C . GLU B 2 11 ? 28.646 10.084 49.409 1.00 64.84 4 GLU N C 1
ATOM 2813 O O . GLU B 2 11 ? 27.491 9.970 49.834 1.00 70.85 4 GLU N O 1
ATOM 2819 N N . GLU B 2 12 ? 29.534 10.915 49.965 1.00 65.46 5 GLU N N 1
ATOM 2820 C CA . GLU B 2 12 ? 29.128 11.847 51.014 1.00 69.57 5 GLU N CA 1
ATOM 2821 C C . GLU B 2 12 ? 28.053 12.800 50.506 1.00 60.50 5 GLU N C 1
ATOM 2822 O O . GLU B 2 12 ? 27.120 13.159 51.240 1.00 45.29 5 GLU N O 1
ATOM 2828 N N . GLN B 2 13 ? 28.166 13.226 49.251 1.00 51.73 6 GLN N N 1
ATOM 2829 C CA . GLN B 2 13 ? 27.157 14.122 48.710 1.00 62.49 6 GLN N CA 1
ATOM 2830 C C . GLN B 2 13 ? 25.871 13.386 48.367 1.00 64.57 6 GLN N C 1
ATOM 2831 O O . GLN B 2 13 ? 24.789 13.973 48.464 1.00 61.12 6 GLN N O 1
ATOM 2837 N N . ILE B 2 14 ? 25.974 12.119 47.951 1.00 60.71 7 ILE N N 1
ATOM 2838 C CA . ILE B 2 14 ? 24.785 11.296 47.744 1.00 51.84 7 ILE N CA 1
ATOM 2839 C C . ILE B 2 14 ? 23.926 11.306 49.001 1.00 45.72 7 ILE N C 1
ATOM 2840 O O . ILE B 2 14 ? 22.710 11.519 48.943 1.00 50.48 7 ILE N O 1
ATOM 2845 N N . ALA B 2 15 ? 24.554 11.078 50.161 1.00 39.99 8 ALA N N 1
ATOM 2846 C CA . ALA B 2 15 ? 23.798 11.057 51.411 1.00 41.14 8 ALA N CA 1
ATOM 2847 C C . ALA B 2 15 ? 23.164 12.417 51.696 1.00 50.66 8 ALA N C 1
ATOM 2848 O O . ALA B 2 15 ? 22.008 12.495 52.130 1.00 59.46 8 ALA N O 1
ATOM 2850 N N . GLU B 2 16 ? 23.912 13.502 51.452 1.00 55.80 9 GLU N N 1
ATOM 2851 C CA . GLU B 2 16 ? 23.376 14.845 51.640 1.00 61.99 9 GLU N CA 1
ATOM 2852 C C . GLU B 2 16 ? 22.138 15.065 50.779 1.00 54.86 9 GLU N C 1
ATOM 2853 O O . GLU B 2 16 ? 21.153 15.669 51.222 1.00 46.54 9 GLU N O 1
ATOM 2859 N N . PHE B 2 17 ? 22.172 14.567 49.549 1.00 46.36 10 PHE N N 1
ATOM 2860 C CA . PHE B 2 17 ? 21.010 14.615 48.674 1.00 45.15 10 PHE N CA 1
ATOM 2861 C C . PHE B 2 17 ? 19.892 13.684 49.138 1.00 45.93 10 PHE N C 1
ATOM 2862 O O . PHE B 2 17 ? 18.710 13.998 48.936 1.00 44.69 10 PHE N O 1
ATOM 2870 N N . LYS B 2 18 ? 20.223 12.542 49.750 1.00 41.45 11 LYS N N 1
ATOM 2871 C CA . LYS B 2 18 ? 19.158 11.686 50.270 1.00 49.10 11 LYS N CA 1
ATOM 2872 C C . LYS B 2 18 ? 18.400 12.402 51.375 1.00 49.92 11 LYS N C 1
ATOM 2873 O O . LYS B 2 18 ? 17.164 12.325 51.445 1.00 40.08 11 LYS N O 1
ATOM 2875 N N . GLU B 2 19 ? 19.127 13.134 52.229 1.00 49.05 12 GLU N N 1
ATOM 2876 C CA . GLU B 2 19 ? 18.477 13.985 53.221 1.00 53.40 12 GLU N CA 1
ATOM 2877 C C . GLU B 2 19 ? 17.609 15.046 52.546 1.00 47.01 12 GLU N C 1
ATOM 2878 O O . GLU B 2 19 ? 16.457 15.267 52.946 1.00 36.72 12 GLU N O 1
ATOM 2884 N N . ALA B 2 20 ? 18.129 15.698 51.501 1.00 40.93 13 ALA N N 1
ATOM 2885 C CA . ALA B 2 20 ? 17.303 16.663 50.786 1.00 43.02 13 ALA N CA 1
ATOM 2886 C C . ALA B 2 20 ? 16.089 15.986 50.154 1.00 37.38 13 ALA N C 1
ATOM 2887 O O . ALA B 2 20 ? 14.992 16.554 50.145 1.00 34.24 13 ALA N O 1
ATOM 2889 N N . PHE B 2 21 ? 16.255 14.759 49.649 1.00 40.56 14 PHE N N 1
ATOM 2890 C CA . PHE B 2 21 ? 15.104 14.010 49.142 1.00 40.37 14 PHE N CA 1
ATOM 2891 C C . PHE B 2 21 ? 14.031 13.850 50.217 1.00 41.62 14 PHE N C 1
ATOM 2892 O O . PHE B 2 21 ? 12.829 13.990 49.938 1.00 36.66 14 PHE N O 1
ATOM 2900 N N . SER B 2 22 ? 14.462 13.604 51.463 1.00 41.90 15 SER N N 1
ATOM 2901 C CA . SER B 2 22 ? 13.550 13.288 52.556 1.00 44.78 15 SER N CA 1
ATOM 2902 C C . SER B 2 22 ? 12.678 14.470 52.949 1.00 44.36 15 SER N C 1
ATOM 2903 O O . SER B 2 22 ? 11.531 14.274 53.370 1.00 44.43 15 SER N O 1
ATOM 2906 N N . LEU B 2 23 ? 13.199 15.694 52.817 1.00 44.82 16 LEU N N 1
ATOM 2907 C CA . LEU B 2 23 ? 12.379 16.880 53.032 1.00 41.33 16 LEU N CA 1
ATOM 2908 C C . LEU B 2 23 ? 11.078 16.811 52.238 1.00 40.02 16 LEU N C 1
ATOM 2909 O O . LEU B 2 23 ? 10.002 17.133 52.757 1.00 40.96 16 LEU N O 1
ATOM 2914 N N . PHE B 2 24 ? 11.152 16.383 50.978 1.00 34.49 17 PHE N N 1
ATOM 2915 C CA . PHE B 2 24 ? 9.935 16.284 50.180 1.00 36.19 17 PHE N CA 1
ATOM 2916 C C . PHE B 2 24 ? 9.174 14.987 50.456 1.00 38.50 17 PHE N C 1
ATOM 2917 O O . PHE B 2 24 ? 7.939 14.986 50.501 1.00 42.02 17 PHE N O 1
ATOM 2925 N N . ASP B 2 25 ? 9.890 13.873 50.615 1.00 41.45 18 ASP N N 1
ATOM 2926 C CA . ASP B 2 25 ? 9.274 12.551 50.779 1.00 45.93 18 ASP N CA 1
ATOM 2927 C C . ASP B 2 25 ? 8.906 12.367 52.248 1.00 42.93 18 ASP N C 1
ATOM 2928 O O . ASP B 2 25 ? 9.463 11.536 52.969 1.00 44.23 18 ASP N O 1
ATOM 2933 N N . LYS B 2 26 ? 7.934 13.164 52.687 1.00 44.03 19 LYS N N 1
ATOM 2934 C CA . LYS B 2 26 ? 7.676 13.248 54.119 1.00 50.04 19 LYS N CA 1
ATOM 2935 C C . LYS B 2 26 ? 7.113 11.945 54.672 1.00 49.87 19 LYS N C 1
ATOM 2936 O O . LYS B 2 26 ? 7.305 11.652 55.856 1.00 51.62 19 LYS N O 1
ATOM 2942 N N . ASP B 2 27 ? 6.437 11.146 53.846 1.00 48.84 20 ASP N N 1
ATOM 2943 C CA . ASP B 2 27 ? 5.976 9.835 54.272 1.00 49.99 20 ASP N CA 1
ATOM 2944 C C . ASP B 2 27 ? 7.002 8.748 53.991 1.00 54.74 20 ASP N C 1
ATOM 2945 O O . ASP B 2 27 ? 6.718 7.568 54.224 1.00 56.44 20 ASP N O 1
ATOM 2950 N N . GLY B 2 28 ? 8.165 9.124 53.471 1.00 52.20 21 GLY N N 1
ATOM 2951 C CA . GLY B 2 28 ? 9.259 8.184 53.288 1.00 51.99 21 GLY N CA 1
ATOM 2952 C C . GLY B 2 28 ? 8.894 6.932 52.526 1.00 50.32 21 GLY N C 1
ATOM 2953 O O . GLY B 2 28 ? 9.312 5.832 52.910 1.00 53.81 21 GLY N O 1
ATOM 2954 N N . ASP B 2 29 ? 8.118 7.062 51.454 1.00 52.28 22 ASP N N 1
ATOM 2955 C CA . ASP B 2 29 ? 7.788 5.898 50.642 1.00 53.51 22 ASP N CA 1
ATOM 2956 C C . ASP B 2 29 ? 8.677 5.784 49.409 1.00 51.57 22 ASP N C 1
ATOM 2957 O O . ASP B 2 29 ? 8.374 4.995 48.506 1.00 50.59 22 ASP N O 1
ATOM 2962 N N . GLY B 2 30 ? 9.770 6.547 49.357 1.00 48.98 23 GLY N N 1
ATOM 2963 C CA . GLY B 2 30 ? 10.679 6.517 48.231 1.00 42.93 23 GLY N CA 1
ATOM 2964 C C . GLY B 2 30 ? 10.254 7.310 47.013 1.00 43.02 23 GLY N C 1
ATOM 2965 O O . GLY B 2 30 ? 10.939 7.242 45.990 1.00 39.11 23 GLY N O 1
ATOM 2966 N N . THR B 2 31 ? 9.151 8.056 47.077 1.00 47.30 24 THR N N 1
ATOM 2967 C CA . THR B 2 31 ? 8.670 8.834 45.942 1.00 52.05 24 THR N CA 1
ATOM 2968 C C . THR B 2 31 ? 8.247 10.224 46.399 1.00 50.00 24 THR N C 1
ATOM 2969 O O . THR B 2 31 ? 7.747 10.393 47.515 1.00 50.02 24 THR N O 1
ATOM 2973 N N . ILE B 2 32 ? 8.422 11.215 45.516 1.00 44.19 25 ILE N N 1
ATOM 2974 C CA . ILE B 2 32 ? 7.947 12.581 45.746 1.00 41.47 25 ILE N CA 1
ATOM 2975 C C . ILE B 2 32 ? 6.722 12.812 44.862 1.00 44.00 25 ILE N C 1
ATOM 2976 O O . ILE B 2 32 ? 6.816 12.753 43.624 1.00 45.31 25 ILE N O 1
ATOM 2981 N N . THR B 2 33 ? 5.576 13.066 45.493 1.00 41.39 26 THR N N 1
ATOM 2982 C CA . THR B 2 33 ? 4.337 13.404 44.798 1.00 41.59 26 THR N CA 1
ATOM 2983 C C . THR B 2 33 ? 4.267 14.904 44.533 1.00 38.57 26 THR N C 1
ATOM 2984 O O . THR B 2 33 ? 5.030 15.698 45.093 1.00 37.33 26 THR N O 1
ATOM 2988 N N . THR B 2 34 ? 3.301 15.313 43.711 1.00 38.03 27 THR N N 1
ATOM 2989 C CA . THR B 2 34 ? 3.101 16.755 43.581 1.00 38.84 27 THR N CA 1
ATOM 2990 C C . THR B 2 34 ? 2.522 17.337 44.855 1.00 36.90 27 THR N C 1
ATOM 2991 O O . THR B 2 34 ? 2.831 18.481 45.206 1.00 37.78 27 THR N O 1
ATOM 2995 N N . LYS B 2 35 ? 1.686 16.569 45.559 1.00 42.35 28 LYS N N 1
ATOM 2996 C CA . LYS B 2 35 ? 1.182 17.038 46.842 1.00 44.35 28 LYS N CA 1
ATOM 2997 C C . LYS B 2 35 ? 2.332 17.286 47.813 1.00 33.09 28 LYS N C 1
ATOM 2998 O O . LYS B 2 35 ? 2.377 18.321 48.485 1.00 33.56 28 LYS N O 1
ATOM 3004 N N . GLU B 2 36 ? 3.305 16.385 47.852 1.00 35.54 29 GLU N N 1
ATOM 3005 C CA . GLU B 2 36 ? 4.453 16.604 48.737 1.00 37.01 29 GLU N CA 1
ATOM 3006 C C . GLU B 2 36 ? 5.272 17.814 48.302 1.00 34.60 29 GLU N C 1
ATOM 3007 O O . GLU B 2 36 ? 5.777 18.569 49.145 1.00 36.99 29 GLU N O 1
ATOM 3013 N N . LEU B 2 37 ? 5.396 18.019 46.986 1.00 32.80 30 LEU N N 1
ATOM 3014 C CA . LEU B 2 37 ? 6.088 19.186 46.457 1.00 36.05 30 LEU N CA 1
ATOM 3015 C C . LEU B 2 37 ? 5.384 20.468 46.858 1.00 35.18 30 LEU N C 1
ATOM 3016 O O . LEU B 2 37 ? 6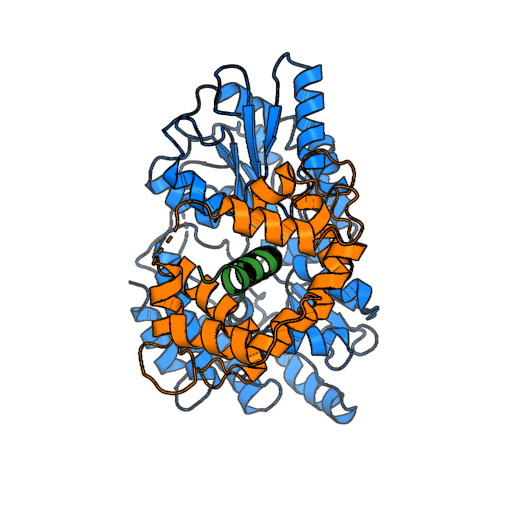.024 21.421 47.334 1.00 29.57 30 LEU N O 1
ATOM 3021 N N . GLY B 2 38 ? 4.057 20.515 46.658 1.00 33.89 31 GLY N N 1
ATOM 3022 C CA . GLY B 2 38 ? 3.314 21.706 47.004 1.00 31.94 31 GLY N CA 1
ATOM 3023 C C . GLY B 2 38 ? 3.295 21.983 48.495 1.00 31.21 31 GLY N C 1
ATOM 3024 O O . GLY B 2 38 ? 3.263 23.147 48.908 1.00 35.41 31 GLY N O 1
ATOM 3025 N N . THR B 2 39 ? 3.317 20.931 49.323 1.00 28.91 32 THR N N 1
ATOM 3026 C CA . THR B 2 39 ? 3.362 21.142 50.772 1.00 32.35 32 THR N CA 1
ATOM 3027 C C . THR B 2 39 ? 4.645 21.870 51.179 1.00 38.87 32 THR N C 1
ATOM 3028 O O . THR B 2 39 ? 4.610 22.787 52.012 1.00 39.72 32 THR N O 1
ATOM 3032 N N . VAL B 2 40 ? 5.781 21.508 50.576 1.00 32.53 33 VAL N N 1
ATOM 3033 C CA . VAL B 2 40 ? 7.027 22.159 50.953 1.00 33.99 33 VAL N CA 1
ATOM 3034 C C . VAL B 2 40 ? 7.066 23.585 50.419 1.00 33.23 33 VAL N C 1
ATOM 3035 O O . VAL B 2 40 ? 7.364 24.526 51.161 1.00 28.77 33 VAL N O 1
ATOM 3039 N N . MET B 2 41 ? 6.700 23.782 49.142 1.00 33.55 34 MET N N 1
ATOM 3040 C CA . MET B 2 41 ? 6.786 25.126 48.577 1.00 34.13 34 MET N CA 1
ATOM 3041 C C . MET B 2 41 ? 5.880 26.104 49.317 1.00 33.65 34 MET N C 1
ATOM 3042 O O . MET B 2 41 ? 6.279 27.248 49.575 1.00 41.76 34 MET N O 1
ATOM 3047 N N . ARG B 2 42 ? 4.651 25.688 49.655 1.00 30.91 35 ARG N N 1
ATOM 3048 C CA . ARG B 2 42 ? 3.767 26.600 50.373 1.00 35.51 35 ARG N CA 1
ATOM 3049 C C . ARG B 2 42 ? 4.289 26.851 51.793 1.00 30.71 35 ARG N C 1
ATOM 3050 O O . ARG B 2 42 ? 4.180 27.969 52.306 1.00 37.03 35 ARG N O 1
ATOM 3058 N N . SER B 2 43 ? 4.920 25.844 52.410 1.00 30.29 36 SER N N 1
ATOM 3059 C CA . SER B 2 43 ? 5.622 26.059 53.676 1.00 34.71 36 SER N CA 1
ATOM 3060 C C . SER B 2 43 ? 6.668 27.168 53.558 1.00 32.72 36 SER N C 1
ATOM 3061 O O . SER B 2 43 ? 6.944 27.881 54.541 1.00 27.37 36 SER N O 1
ATOM 3064 N N . LEU B 2 44 ? 7.216 27.361 52.354 1.00 31.55 37 LEU N N 1
ATOM 3065 C CA . LEU B 2 44 ? 8.189 28.406 52.084 1.00 33.30 37 LEU N CA 1
ATOM 3066 C C . LEU B 2 44 ? 7.525 29.695 51.609 1.00 36.09 37 LEU N C 1
ATOM 3067 O O . LEU B 2 44 ? 8.207 30.586 51.091 1.00 31.93 37 LEU N O 1
ATOM 3072 N N . GLY B 2 45 ? 6.213 29.820 51.786 1.00 40.16 38 GLY N N 1
ATOM 3073 C CA . GLY B 2 45 ? 5.544 31.033 51.382 1.00 36.32 38 GLY N CA 1
ATOM 3074 C C . GLY B 2 45 ? 5.295 31.158 49.897 1.00 40.40 38 GLY N C 1
ATOM 3075 O O . GLY B 2 45 ? 4.879 32.227 49.447 1.00 44.33 38 GLY N O 1
ATOM 3076 N N . GLN B 2 46 ? 5.534 30.108 49.119 1.00 41.87 39 GLN N N 1
ATOM 3077 C CA . GLN B 2 46 ? 5.248 30.157 47.691 1.00 43.05 39 GLN N CA 1
ATOM 3078 C C . GLN B 2 46 ? 3.794 29.765 47.397 1.00 47.08 39 GLN N C 1
ATOM 3079 O O . GLN B 2 46 ? 3.081 29.183 48.224 1.00 41.00 39 GLN N O 1
ATOM 3085 N N . ASN B 2 47 ? 3.373 30.063 46.168 1.00 50.63 40 ASN N N 1
ATOM 3086 C CA . ASN B 2 47 ? 1.976 29.944 45.752 1.00 48.75 40 ASN N CA 1
ATOM 3087 C C . ASN B 2 47 ? 1.872 29.249 44.390 1.00 50.01 40 ASN N C 1
ATOM 3088 O O . ASN B 2 47 ? 1.340 29.814 43.429 1.00 51.62 40 ASN N O 1
ATOM 3093 N N . PRO B 2 48 ? 2.377 28.019 44.263 1.00 46.15 41 PRO N N 1
ATOM 3094 C CA . PRO B 2 48 ? 2.269 27.317 42.975 1.00 42.94 41 PRO N CA 1
ATOM 3095 C C . PRO B 2 48 ? 0.881 26.759 42.698 1.00 47.04 41 PRO N C 1
ATOM 3096 O O . PRO B 2 48 ? 0.159 26.327 43.599 1.00 44.58 41 PRO N O 1
ATOM 3100 N N . THR B 2 49 ? 0.538 26.729 41.405 1.00 46.26 42 THR N N 1
ATOM 3101 C CA . THR B 2 49 ? -0.646 26.024 40.939 1.00 43.98 42 THR N CA 1
ATOM 3102 C C . THR B 2 49 ? -0.359 24.529 40.798 1.00 47.95 42 THR N C 1
ATOM 3103 O O . THR B 2 49 ? 0.793 24.089 40.754 1.00 50.04 42 THR N O 1
ATOM 3107 N N . GLU B 2 50 ? -1.433 23.739 40.737 1.00 44.59 43 GLU N N 1
ATOM 3108 C CA . GLU B 2 50 ? -1.288 22.314 40.458 1.00 46.98 43 GLU N CA 1
ATOM 3109 C C . GLU B 2 50 ? -0.604 22.079 39.114 1.00 51.40 43 GLU N C 1
ATOM 3110 O O . GLU B 2 50 ? 0.141 21.105 38.961 1.00 62.88 43 GLU N O 1
ATOM 3116 N N . ALA B 2 51 ? -0.822 22.966 38.138 1.00 46.80 44 ALA N N 1
ATOM 3117 C CA . ALA B 2 51 ? -0.160 22.817 36.845 1.00 47.16 44 ALA N CA 1
ATOM 3118 C C . ALA B 2 51 ? 1.346 23.021 36.974 1.00 48.24 44 ALA N C 1
ATOM 3119 O O . ALA B 2 51 ? 2.137 22.244 36.423 1.00 48.29 44 ALA N O 1
ATOM 3121 N N . GLU B 2 52 ? 1.758 24.071 37.693 1.00 44.15 45 GLU N N 1
ATOM 3122 C CA . GLU B 2 52 ? 3.181 24.310 37.894 1.00 45.31 45 GLU N CA 1
ATOM 3123 C C . GLU B 2 52 ? 3.797 23.201 38.731 1.00 47.54 45 GLU N C 1
ATOM 3124 O O . GLU B 2 52 ? 4.955 22.824 38.507 1.00 50.09 45 GLU N O 1
ATOM 3130 N N . LEU B 2 53 ? 3.032 22.663 39.688 1.00 45.55 46 LEU N N 1
ATOM 3131 C CA . LEU B 2 53 ? 3.485 21.508 40.452 1.00 47.82 46 LEU N CA 1
ATOM 3132 C C . LEU B 2 53 ? 3.696 20.304 39.543 1.00 50.34 46 LEU N C 1
ATOM 3133 O O . LEU B 2 53 ? 4.740 19.641 39.608 1.00 46.65 46 LEU N O 1
ATOM 3138 N N . GLN B 2 54 ? 2.709 20.000 38.687 1.00 48.76 47 GLN N N 1
ATOM 3139 C CA . GLN B 2 54 ? 2.852 18.848 37.798 1.00 52.93 47 GLN N CA 1
ATOM 3140 C C . GLN B 2 54 ? 4.039 19.026 36.861 1.00 51.53 47 GLN N C 1
ATOM 3141 O O . GLN B 2 54 ? 4.839 18.100 36.690 1.00 51.35 47 GLN N O 1
ATOM 3147 N N . ASP B 2 55 ? 4.194 20.225 36.286 1.00 48.92 48 ASP N N 1
ATOM 3148 C CA . ASP B 2 55 ? 5.320 20.497 35.393 1.00 52.03 48 ASP N CA 1
ATOM 3149 C C . ASP B 2 55 ? 6.659 20.264 36.094 1.00 53.32 48 ASP N C 1
ATOM 3150 O O . ASP B 2 55 ? 7.560 19.622 35.544 1.00 56.24 48 ASP N O 1
ATOM 3155 N N . MET B 2 56 ? 6.807 20.797 37.311 1.00 52.57 49 MET N N 1
ATOM 3156 C CA . MET B 2 56 ? 8.037 20.624 38.073 1.00 47.35 49 MET N CA 1
ATOM 3157 C C . MET B 2 56 ? 8.394 19.152 38.224 1.00 47.05 49 MET N C 1
ATOM 3158 O O . MET B 2 56 ? 9.576 18.786 38.183 1.00 49.87 49 MET N O 1
ATOM 3163 N N . ILE B 2 57 ? 7.394 18.290 38.368 1.00 48.54 50 ILE N N 1
ATOM 3164 C CA . ILE B 2 57 ? 7.671 16.873 38.560 1.00 46.20 50 ILE N CA 1
ATOM 3165 C C . ILE B 2 57 ? 7.873 16.149 37.232 1.00 51.95 50 ILE N C 1
ATOM 3166 O O . ILE B 2 57 ? 8.741 15.275 37.129 1.00 50.38 50 ILE N O 1
ATOM 3171 N N . ASN B 2 58 ? 7.095 16.477 36.194 1.00 53.36 51 ASN N N 1
ATOM 3172 C CA . ASN B 2 58 ? 7.317 15.835 34.898 1.00 55.80 51 ASN N CA 1
ATOM 3173 C C . ASN B 2 58 ? 8.744 16.078 34.406 1.00 60.10 51 ASN N C 1
ATOM 3174 O O . ASN B 2 58 ? 9.367 15.184 33.824 1.00 63.26 51 ASN N O 1
ATOM 3179 N N . GLU B 2 59 ? 9.286 17.270 34.677 1.00 53.66 52 GLU N N 1
ATOM 3180 C CA . GLU B 2 59 ? 10.647 17.609 34.270 1.00 60.20 52 GLU N CA 1
ATOM 3181 C C . GLU B 2 59 ? 11.679 16.617 34.799 1.00 62.06 52 GLU N C 1
ATOM 3182 O O . GLU B 2 59 ? 12.685 16.356 34.129 1.00 59.62 52 GLU N O 1
ATOM 3188 N N . VAL B 2 60 ? 11.451 16.071 35.996 1.00 53.29 53 VAL N N 1
ATOM 3189 C CA . VAL B 2 60 ? 12.401 15.191 36.668 1.00 50.84 53 VAL N CA 1
ATOM 3190 C C . VAL B 2 60 ? 12.005 13.725 36.534 1.00 56.01 53 VAL N C 1
ATOM 3191 O O . VAL B 2 60 ? 12.877 12.846 36.617 1.00 60.63 53 VAL N O 1
ATOM 3195 N N . ASP B 2 61 ? 10.727 13.440 36.319 1.00 57.69 54 ASP N N 1
ATOM 3196 C CA . ASP B 2 61 ? 10.177 12.088 36.363 1.00 62.73 54 ASP N CA 1
ATOM 3197 C C . ASP B 2 61 ? 10.378 11.437 35.000 1.00 64.98 54 ASP N C 1
ATOM 3198 O O . ASP B 2 61 ? 9.575 11.624 34.080 1.00 80.15 54 ASP N O 1
ATOM 3203 N N . ALA B 2 62 ? 11.469 10.682 34.863 1.00 60.72 55 ALA N N 1
ATOM 3204 C CA . ALA B 2 62 ? 11.777 10.005 33.608 1.00 61.55 55 ALA N CA 1
ATOM 3205 C C . ALA B 2 62 ? 10.921 8.764 33.387 1.00 55.96 55 ALA N C 1
ATOM 3206 O O . ALA B 2 62 ? 10.889 8.243 32.267 1.00 54.08 55 ALA N O 1
ATOM 3208 N N . ASP B 2 63 ? 10.203 8.318 34.425 1.00 61.55 56 ASP N N 1
ATOM 3209 C CA . ASP B 2 63 ? 9.385 7.108 34.414 1.00 63.24 56 ASP N CA 1
ATOM 3210 C C . ASP B 2 63 ? 8.067 7.289 33.671 1.00 63.96 56 ASP N C 1
ATOM 3211 O O . ASP B 2 63 ? 7.607 6.369 32.989 1.00 61.03 56 ASP N O 1
ATOM 3216 N N . GLY B 2 64 ? 7.416 8.441 33.834 1.00 65.26 57 GLY N N 1
ATOM 3217 C CA . GLY B 2 64 ? 6.046 8.610 33.407 1.00 66.13 57 GLY N CA 1
ATOM 3218 C C . GLY B 2 64 ? 5.007 8.368 34.487 1.00 63.19 57 GLY N C 1
ATOM 3219 O O . GLY B 2 64 ? 3.878 8.867 34.364 1.00 66.81 57 GLY N O 1
ATOM 3220 N N . ASN B 2 65 ? 5.342 7.618 35.540 1.00 57.24 58 ASN N N 1
ATOM 3221 C CA . ASN B 2 65 ? 4.467 7.618 36.701 1.00 61.39 58 ASN N CA 1
ATOM 3222 C C . ASN B 2 65 ? 4.460 9.025 37.293 1.00 63.22 58 ASN N C 1
ATOM 3223 O O . ASN B 2 65 ? 5.288 9.867 36.961 1.00 76.18 58 ASN N O 1
ATOM 3228 N N . GLY B 2 66 ? 3.517 9.296 38.158 1.00 57.11 59 GLY N N 1
ATOM 3229 C CA . GLY B 2 66 ? 3.472 10.708 38.474 1.00 63.98 59 GLY N CA 1
ATOM 3230 C C . GLY B 2 66 ? 4.465 11.223 39.495 1.00 60.96 59 GLY N C 1
ATOM 3231 O O . GLY B 2 66 ? 4.276 12.335 39.993 1.00 55.01 59 GLY N O 1
ATOM 3232 N N . THR B 2 67 ? 5.528 10.483 39.814 1.00 58.38 60 THR N N 1
ATOM 3233 C CA . THR B 2 67 ? 6.335 10.779 40.989 1.00 57.64 60 THR N CA 1
ATOM 3234 C C . THR B 2 67 ? 7.830 10.813 40.659 1.00 56.18 60 THR N C 1
ATOM 3235 O O . THR B 2 67 ? 8.273 10.324 39.620 1.00 55.71 60 THR N O 1
ATOM 3239 N N . ILE B 2 68 ? 8.607 11.432 41.551 1.00 51.03 61 ILE N N 1
ATOM 3240 C CA . ILE B 2 68 ? 10.071 11.449 41.469 1.00 46.81 61 ILE N CA 1
ATOM 3241 C C . ILE B 2 68 ? 10.605 10.409 42.450 1.00 44.37 61 ILE N C 1
ATOM 3242 O O . ILE B 2 68 ? 10.281 10.444 43.648 1.00 49.36 61 I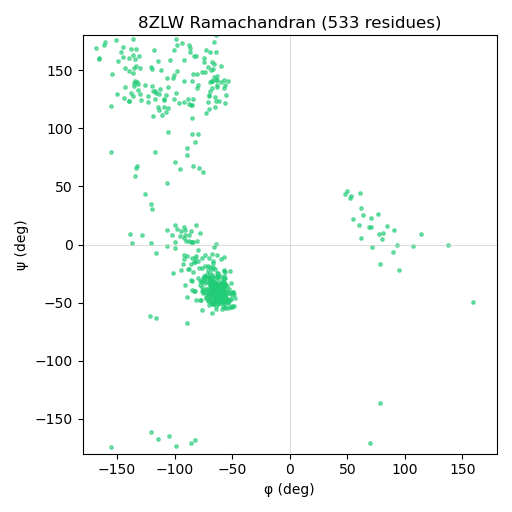LE N O 1
ATOM 3247 N N . ASP B 2 69 ? 11.415 9.481 41.963 1.00 44.32 62 ASP N N 1
ATOM 3248 C CA . ASP B 2 69 ? 12.163 8.613 42.861 1.00 47.64 62 ASP N CA 1
ATOM 3249 C C . ASP B 2 69 ? 13.586 9.157 43.035 1.00 42.40 62 ASP N C 1
ATOM 3250 O O . ASP B 2 69 ? 14.010 10.105 42.360 1.00 40.86 62 ASP N O 1
ATOM 3255 N N . PHE B 2 70 ? 14.330 8.547 43.965 1.00 41.80 63 PHE N N 1
ATOM 3256 C CA . PHE B 2 70 ? 15.655 9.082 44.303 1.00 38.94 63 PHE N CA 1
ATOM 3257 C C . PHE B 2 70 ? 16.645 8.997 43.139 1.00 37.98 63 PHE N C 1
ATOM 3258 O O . PHE B 2 70 ? 17.461 9.915 42.968 1.00 39.29 63 PHE N O 1
ATOM 3266 N N . PRO B 2 71 ? 16.633 7.938 42.318 1.00 45.45 64 PRO N N 1
ATOM 3267 C CA . PRO B 2 71 ? 17.507 7.965 41.126 1.00 45.52 64 PRO N CA 1
ATOM 3268 C C . PRO B 2 71 ? 17.208 9.133 40.206 1.00 44.12 64 PRO N C 1
ATOM 3269 O O . PRO B 2 71 ? 18.140 9.834 39.776 1.00 43.51 64 PRO N O 1
ATOM 3273 N N . GLU B 2 72 ? 15.920 9.374 39.914 1.00 44.03 65 GLU N N 1
ATOM 3274 C CA . GLU B 2 72 ? 15.512 10.561 39.155 1.00 40.15 65 GLU N CA 1
ATOM 3275 C C . GLU B 2 72 ? 15.973 11.842 39.845 1.00 35.23 65 GLU N C 1
ATOM 3276 O O . GLU B 2 72 ? 16.564 12.725 39.214 1.00 42.19 65 GLU N O 1
ATOM 3282 N N . PHE B 2 73 ? 15.713 11.955 41.150 1.00 39.32 66 PHE N N 1
ATOM 3283 C CA . PHE B 2 73 ? 16.214 13.083 41.930 1.00 41.10 66 PHE N CA 1
ATOM 3284 C C . PHE B 2 73 ? 17.733 13.220 41.799 1.00 40.72 66 PHE N C 1
ATOM 3285 O O . PHE B 2 73 ? 18.252 14.313 41.552 1.00 40.92 66 PHE N O 1
ATOM 3293 N N . LEU B 2 74 ? 18.463 12.110 41.960 1.00 44.38 67 LEU N N 1
ATOM 3294 C CA . LEU B 2 74 ? 19.922 12.170 41.915 1.00 43.25 67 LEU N CA 1
ATOM 3295 C C . LEU B 2 74 ? 20.421 12.559 40.528 1.00 41.94 67 LEU N C 1
ATOM 3296 O O . LEU B 2 74 ? 21.252 13.464 40.398 1.00 43.24 67 LEU N O 1
ATOM 3301 N N . THR B 2 75 ? 19.909 11.901 39.475 1.00 47.01 68 THR N N 1
ATOM 3302 C CA . THR B 2 75 ? 20.290 12.271 38.109 1.00 50.27 68 THR N CA 1
ATOM 3303 C C . THR B 2 75 ? 20.117 13.770 37.870 1.00 52.93 68 THR N C 1
ATOM 3304 O O . THR B 2 75 ? 20.975 14.410 37.252 1.00 58.08 68 THR N O 1
ATOM 3308 N N . MET B 2 76 ? 19.014 14.347 38.366 1.00 58.45 69 MET N N 1
ATOM 3309 C CA . MET B 2 76 ? 18.732 15.760 38.120 1.00 58.19 69 MET N CA 1
ATOM 3310 C C . MET B 2 76 ? 19.676 16.666 38.907 1.00 55.26 69 MET N C 1
ATOM 3311 O O . MET B 2 76 ? 20.173 17.667 38.376 1.00 51.76 69 MET N O 1
ATOM 3316 N N . MET B 2 77 ? 19.940 16.334 40.173 1.00 57.93 70 MET N N 1
ATOM 3317 C CA . MET B 2 77 ? 20.870 17.136 40.961 1.00 60.88 70 MET N CA 1
ATOM 3318 C C . MET B 2 77 ? 22.227 17.238 40.273 1.00 65.12 70 MET N C 1
ATOM 3319 O O . MET B 2 77 ? 22.871 18.293 40.311 1.00 69.04 70 MET N O 1
ATOM 3324 N N . ALA B 2 78 ? 22.651 16.164 39.596 1.00 64.50 71 ALA N N 1
ATOM 3325 C CA . ALA B 2 78 ? 23.919 16.169 38.869 1.00 66.49 71 ALA N CA 1
ATOM 3326 C C . ALA B 2 78 ? 23.876 17.090 37.652 1.00 64.71 71 ALA N C 1
ATOM 3327 O O . ALA B 2 78 ? 24.842 17.821 37.389 1.00 66.44 71 ALA N O 1
ATOM 3329 N N . ARG B 2 79 ? 22.772 17.068 36.898 1.00 65.08 72 ARG N N 1
ATOM 3330 C CA . ARG B 2 79 ? 22.631 17.854 35.664 1.00 67.69 72 ARG N CA 1
ATOM 3331 C C . ARG B 2 79 ? 22.830 19.350 35.902 1.00 68.97 72 ARG N C 1
ATOM 3332 O O . ARG B 2 79 ? 22.334 19.907 36.880 1.00 76.05 72 ARG N O 1
ATOM 3334 N N . ASP B 2 83 ? 23.467 24.210 37.411 1.00 63.50 76 ASP N N 1
ATOM 3335 C CA . ASP B 2 83 ? 24.815 23.789 37.022 1.00 71.54 76 ASP N CA 1
ATOM 3336 C C . ASP B 2 83 ? 25.718 24.986 36.718 1.00 68.57 76 ASP N C 1
ATOM 3337 O O . ASP B 2 83 ? 26.844 25.069 37.223 1.00 61.17 76 ASP N O 1
ATOM 3342 N N . THR B 2 84 ? 25.217 25.910 35.892 1.00 70.41 77 THR N N 1
ATOM 3343 C CA . THR B 2 84 ? 25.964 27.115 35.551 1.00 71.17 77 THR N CA 1
ATOM 3344 C C . THR B 2 84 ? 25.710 28.276 36.518 1.00 73.58 77 THR N C 1
ATOM 3345 O O . THR B 2 84 ? 26.667 28.925 36.968 1.00 61.42 77 THR N O 1
ATOM 3349 N N . ASP B 2 85 ? 24.451 28.542 36.887 1.00 86.24 78 ASP N N 1
ATOM 3350 C CA . ASP B 2 85 ? 24.118 29.692 37.730 1.00 94.08 78 ASP N CA 1
ATOM 3351 C C . ASP B 2 85 ? 23.190 29.253 38.862 1.00 89.27 78 ASP N C 1
ATOM 3352 O O . ASP B 2 85 ? 22.011 29.614 38.941 1.00 87.16 78 ASP N O 1
ATOM 3357 N N . SER B 2 86 ? 23.767 28.441 39.744 1.00 75.21 79 SER N N 1
ATOM 3358 C CA . SER B 2 86 ? 23.308 28.262 41.109 1.00 63.62 79 SER N CA 1
ATOM 3359 C C . SER B 2 86 ? 23.325 29.563 41.906 1.00 57.45 79 SER N C 1
ATOM 3360 O O . SER B 2 86 ? 22.776 29.607 43.015 1.00 52.14 79 SER N O 1
ATOM 3362 N N . GLU B 2 87 ? 23.968 30.611 41.384 1.00 54.70 80 GLU N N 1
ATOM 3363 C CA . GLU B 2 87 ? 23.930 31.903 42.055 1.00 54.86 80 GLU N CA 1
ATOM 3364 C C . GLU B 2 87 ? 22.500 32.390 42.216 1.00 52.17 80 GLU N C 1
ATOM 3365 O O . GLU B 2 87 ? 22.121 32.877 43.288 1.00 49.92 80 GLU N O 1
ATOM 3371 N N . GLU B 2 88 ? 21.688 32.265 41.160 1.00 47.72 81 GLU N N 1
ATOM 3372 C CA . GLU B 2 88 ? 20.291 32.676 41.257 1.00 44.36 81 GLU N CA 1
ATOM 3373 C C . GLU B 2 88 ? 19.575 31.890 42.345 1.00 44.52 81 GLU N C 1
ATOM 3374 O O . GLU B 2 88 ? 18.886 32.467 43.193 1.00 53.11 81 GLU N O 1
ATOM 3380 N N . GLU B 2 89 ? 19.725 30.562 42.330 1.00 41.87 82 GLU N N 1
ATOM 3381 C CA . GLU B 2 89 ? 19.025 29.723 43.299 1.00 42.54 82 GLU N CA 1
ATOM 3382 C C . GLU B 2 89 ? 19.437 30.063 44.738 1.00 39.08 82 GLU N C 1
ATOM 3383 O O . GLU B 2 89 ? 18.591 30.120 45.638 1.00 35.83 82 GLU N O 1
ATOM 3389 N N . ILE B 2 90 ? 20.727 30.323 44.964 1.00 36.36 83 ILE N N 1
ATOM 3390 C CA . ILE B 2 90 ? 21.191 30.713 46.292 1.00 34.74 83 ILE N CA 1
ATOM 3391 C C . ILE B 2 90 ? 20.629 32.078 46.671 1.00 36.29 83 ILE N C 1
ATOM 3392 O O . ILE B 2 90 ? 20.245 32.305 47.828 1.00 35.87 83 ILE N O 1
ATOM 3397 N N . ARG B 2 91 ? 20.555 33.004 45.701 1.00 37.97 84 ARG N N 1
ATOM 3398 C CA . ARG B 2 91 ? 19.928 34.301 45.956 1.00 40.07 84 ARG N CA 1
ATOM 3399 C C . ARG B 2 91 ? 18.455 34.131 46.287 1.00 43.73 84 ARG N C 1
ATOM 3400 O O . ARG B 2 91 ? 17.931 34.796 47.189 1.00 41.72 84 ARG N O 1
ATOM 3408 N N . GLU B 2 92 ? 17.773 33.237 45.570 1.00 48.70 85 GLU N N 1
ATOM 3409 C CA . GLU B 2 92 ? 16.375 32.964 45.875 1.00 52.26 85 GLU N CA 1
ATOM 3410 C C . GLU B 2 92 ? 16.229 32.381 47.274 1.00 45.41 85 GLU N C 1
ATOM 3411 O O . GLU B 2 92 ? 15.262 32.689 47.984 1.00 45.79 85 GLU N O 1
ATOM 3417 N N . ALA B 2 93 ? 17.202 31.567 47.702 1.00 39.03 86 ALA N N 1
ATOM 3418 C CA . ALA B 2 93 ? 17.150 30.995 49.046 1.00 36.68 86 ALA N CA 1
ATOM 3419 C C . ALA B 2 93 ? 17.371 32.068 50.097 1.00 34.53 86 ALA N C 1
ATOM 3420 O O . ALA B 2 93 ? 16.693 32.080 51.132 1.00 31.52 86 ALA N O 1
ATOM 3422 N N . PHE B 2 94 ? 18.330 32.969 49.842 1.00 33.52 87 PHE N N 1
ATOM 3423 C CA . PHE B 2 94 ? 18.498 34.157 50.666 1.00 35.15 87 PHE N CA 1
ATOM 3424 C C . PHE B 2 94 ? 17.206 34.949 50.781 1.00 34.58 87 PHE N C 1
ATOM 3425 O O . PHE B 2 94 ? 16.813 35.355 51.881 1.00 35.06 87 PHE N O 1
ATOM 3433 N N . ARG B 2 95 ? 16.528 35.187 49.654 1.00 35.32 88 ARG N N 1
ATOM 3434 C CA . ARG B 2 95 ? 15.330 36.025 49.710 1.00 39.69 88 ARG N CA 1
ATOM 3435 C C . ARG B 2 95 ? 14.219 35.378 50.529 1.00 39.38 88 ARG N C 1
ATOM 3436 O O . ARG B 2 95 ? 13.472 36.089 51.208 1.00 38.97 88 ARG N O 1
ATOM 3444 N N . VAL B 2 96 ? 14.113 34.041 50.506 1.00 39.38 89 VAL N N 1
ATOM 3445 C CA . VAL B 2 96 ? 13.066 33.369 51.276 1.00 38.78 89 VAL N CA 1
ATOM 3446 C C . VAL B 2 96 ? 13.295 33.550 52.767 1.00 37.16 89 VAL N C 1
ATOM 3447 O O . VAL B 2 96 ? 12.352 33.790 53.524 1.00 37.23 89 VAL N O 1
ATOM 3451 N N . PHE B 2 97 ? 14.552 33.443 53.214 1.00 37.97 90 PHE N N 1
ATOM 3452 C CA . PHE B 2 97 ? 14.874 33.670 54.622 1.00 37.09 90 PHE N CA 1
ATOM 3453 C C . PHE B 2 97 ? 14.628 35.116 55.024 1.00 33.69 90 PHE N C 1
ATOM 3454 O O . PHE B 2 97 ? 14.254 35.395 56.170 1.00 31.68 90 PHE N O 1
ATOM 3462 N N . ASP B 2 98 ? 14.908 36.053 54.120 1.00 36.52 91 ASP N N 1
ATOM 3463 C CA . ASP B 2 98 ? 14.949 37.470 54.469 1.00 39.09 91 ASP N CA 1
ATOM 3464 C C . ASP B 2 98 ? 13.600 38.107 54.147 1.00 42.12 91 ASP N C 1
ATOM 3465 O O . ASP B 2 98 ? 13.476 38.991 53.300 1.00 41.69 91 ASP N O 1
ATOM 3470 N N . LYS B 2 99 ? 12.587 37.645 54.882 1.00 52.83 92 LYS N N 1
ATOM 3471 C CA . LYS B 2 99 ? 11.203 37.908 54.500 1.00 54.18 92 LYS N CA 1
ATOM 3472 C C . LYS B 2 99 ? 10.863 39.392 54.536 1.00 45.08 92 LYS N C 1
ATOM 3473 O O . LYS B 2 99 ? 9.983 39.834 53.787 1.00 45.26 92 LYS N O 1
ATOM 3479 N N . ASP B 2 100 ? 11.538 40.174 55.388 1.00 40.19 93 ASP N N 1
ATOM 3480 C CA . ASP B 2 100 ? 11.348 41.623 55.426 1.00 41.72 93 ASP N CA 1
ATOM 3481 C C . ASP B 2 100 ? 12.311 42.384 54.508 1.00 44.23 93 ASP N C 1
ATOM 3482 O O . ASP B 2 100 ? 12.356 43.611 54.569 1.00 47.75 93 ASP N O 1
ATOM 3487 N N . GLY B 2 101 ? 13.078 41.691 53.669 1.00 42.23 94 GLY N N 1
ATOM 3488 C CA . GLY B 2 101 ? 13.869 42.341 52.637 1.00 41.74 94 GLY N CA 1
ATOM 3489 C C . GLY B 2 101 ? 14.903 43.339 53.117 1.00 43.88 94 GLY N C 1
ATOM 3490 O O . GLY B 2 101 ? 15.397 44.133 52.310 1.00 41.82 94 GLY N O 1
ATOM 3491 N N . ASN B 2 102 ? 15.261 43.320 54.405 1.00 46.34 95 ASN N N 1
ATOM 3492 C CA . ASN B 2 102 ? 16.193 44.307 54.947 1.00 44.97 95 ASN N CA 1
ATOM 3493 C C . ASN B 2 102 ? 17.652 43.933 54.728 1.00 44.25 95 ASN N C 1
ATOM 3494 O O . ASN B 2 102 ? 18.535 44.671 55.180 1.00 45.52 95 ASN N O 1
ATOM 3499 N N . GLY B 2 103 ? 17.930 42.816 54.061 1.00 46.02 96 GLY N N 1
ATOM 3500 C CA . GLY B 2 103 ? 19.288 42.449 53.697 1.00 42.98 96 GLY N CA 1
ATOM 3501 C C . GLY B 2 103 ? 20.014 41.553 54.676 1.00 38.17 96 GLY N C 1
ATOM 3502 O O . GLY B 2 103 ? 21.181 41.211 54.424 1.00 38.62 96 GLY N O 1
ATOM 3503 N N . PHE B 2 104 ? 19.370 41.171 55.783 1.00 36.90 97 PHE N N 1
ATOM 3504 C CA . PHE B 2 104 ? 19.996 40.414 56.862 1.00 38.47 97 PHE N CA 1
ATOM 3505 C C . PHE B 2 104 ? 19.053 39.326 57.358 1.00 37.57 97 PHE N C 1
ATOM 3506 O O . PHE B 2 104 ? 17.891 39.603 57.661 1.00 43.25 97 PHE N O 1
ATOM 3514 N N . ILE B 2 105 ? 19.555 38.102 57.468 1.00 34.34 98 ILE N N 1
ATOM 3515 C CA . ILE B 2 105 ? 18.806 37.008 58.075 1.00 30.23 98 ILE N CA 1
ATOM 3516 C C . ILE B 2 105 ? 19.066 37.030 59.573 1.00 31.98 98 ILE N C 1
ATOM 3517 O O . ILE B 2 105 ? 20.218 36.898 60.003 1.00 32.93 98 ILE N O 1
ATOM 3522 N N . SER B 2 106 ? 17.997 37.168 60.363 1.00 34.17 99 SER N N 1
ATOM 3523 C CA . SER B 2 106 ? 18.077 37.168 61.821 1.00 31.80 99 SER N CA 1
ATOM 3524 C C . SER B 2 106 ? 17.835 35.758 62.363 1.00 32.56 99 SER N C 1
ATOM 3525 O O . SER B 2 106 ? 17.491 34.832 61.623 1.00 34.90 99 SER N O 1
ATOM 3528 N N . ALA B 2 107 ? 18.011 35.600 63.683 1.00 30.26 100 ALA N N 1
ATOM 3529 C CA . ALA B 2 107 ? 17.626 34.351 64.338 1.00 30.96 100 ALA N CA 1
ATOM 3530 C C . ALA B 2 107 ? 16.138 34.071 64.143 1.00 31.80 100 ALA N C 1
ATOM 3531 O O . ALA B 2 107 ? 15.741 32.934 63.865 1.00 39.49 100 ALA N O 1
ATOM 3533 N N . ALA B 2 108 ? 15.299 35.099 64.284 1.00 29.92 101 ALA N N 1
ATOM 3534 C CA . ALA B 2 108 ? 13.865 34.915 64.094 1.00 30.42 101 ALA N CA 1
ATOM 3535 C C . ALA B 2 108 ? 13.543 34.399 62.688 1.00 29.44 101 ALA N C 1
ATOM 3536 O O . ALA B 2 108 ? 12.737 33.483 62.539 1.00 31.39 101 ALA N O 1
ATOM 3538 N N . GLU B 2 109 ? 14.172 34.966 61.643 1.00 33.78 102 GLU N N 1
ATOM 3539 C CA . GLU B 2 109 ? 13.876 34.535 60.267 1.00 30.49 102 GLU N CA 1
ATOM 3540 C C . GLU B 2 109 ? 14.390 33.127 59.997 1.00 34.26 102 GLU N C 1
ATOM 3541 O O . GLU B 2 109 ? 13.706 32.333 59.334 1.00 35.43 102 GLU N O 1
ATOM 3547 N N . LEU B 2 110 ? 15.592 32.794 60.508 1.00 32.82 103 LEU N N 1
ATOM 3548 C CA . LEU B 2 110 ? 16.068 31.413 60.462 1.00 33.55 103 LEU N CA 1
ATOM 3549 C C . LEU B 2 110 ? 15.078 30.464 61.130 1.00 30.53 103 LEU N C 1
ATOM 3550 O O . LEU B 2 110 ? 14.734 29.418 60.579 1.00 28.90 103 LEU N O 1
ATOM 3555 N N . ARG B 2 111 ? 14.650 30.795 62.342 1.00 32.50 104 ARG N N 1
ATOM 3556 C CA . ARG B 2 111 ? 13.703 29.949 63.053 1.00 35.61 104 ARG N CA 1
ATOM 3557 C C . ARG B 2 111 ? 12.398 29.833 62.279 1.00 31.38 104 ARG N C 1
ATOM 3558 O O . ARG B 2 111 ? 11.820 28.748 62.168 1.00 29.37 104 ARG N O 1
ATOM 3566 N N . HIS B 2 112 ? 11.936 30.951 61.731 1.00 30.71 105 HIS N N 1
ATOM 3567 C CA . HIS B 2 112 ? 10.686 30.983 60.980 1.00 33.78 105 HIS N CA 1
ATOM 3568 C C . HIS B 2 112 ? 10.687 29.929 59.879 1.00 36.96 105 HIS N C 1
ATOM 3569 O O . HIS B 2 112 ? 9.757 29.121 59.774 1.00 37.28 105 HIS N O 1
ATOM 3576 N N . VAL B 2 113 ? 11.756 29.883 59.081 1.00 39.15 106 VAL N N 1
ATOM 3577 C CA . VAL B 2 113 ? 11.770 28.985 57.922 1.00 35.83 106 VAL N CA 1
ATOM 3578 C C . VAL B 2 113 ? 11.972 27.541 58.361 1.00 34.18 106 VAL N C 1
ATOM 3579 O O . VAL B 2 113 ? 11.318 26.623 57.849 1.00 32.26 106 VAL N O 1
ATOM 3583 N N . MET B 2 114 ? 12.864 27.323 59.333 1.00 32.89 107 MET N N 1
ATOM 3584 C CA . MET B 2 114 ? 13.145 25.975 59.818 1.00 36.15 107 MET N CA 1
ATOM 3585 C C . MET B 2 114 ? 11.902 25.344 60.437 1.00 39.18 107 MET N C 1
ATOM 3586 O O . MET B 2 114 ? 11.601 24.167 60.193 1.00 35.36 107 MET N O 1
ATOM 3591 N N . THR B 2 115 ? 11.151 26.123 61.223 1.00 38.11 108 THR N N 1
ATOM 3592 C CA . THR B 2 115 ? 9.892 25.619 61.758 1.00 37.02 108 THR N CA 1
ATOM 3593 C C . THR B 2 115 ? 8.880 25.385 60.641 1.00 39.09 108 THR N C 1
ATOM 3594 O O . THR B 2 115 ? 8.118 24.413 60.673 1.00 33.87 108 THR N O 1
ATOM 3598 N N . ASN B 2 116 ? 8.888 26.233 59.614 1.00 37.15 109 ASN N N 1
ATOM 3599 C CA . ASN B 2 116 ? 7.962 25.979 58.519 1.00 34.85 109 ASN N CA 1
ATOM 3600 C C . ASN B 2 116 ? 8.281 24.663 57.827 1.00 32.49 109 ASN N C 1
ATOM 3601 O O . ASN B 2 116 ? 7.365 23.930 57.454 1.00 34.08 109 ASN N O 1
ATOM 3606 N N . LEU B 2 117 ? 9.555 24.306 57.740 1.00 34.32 110 LEU N N 1
ATOM 3607 C CA . LEU B 2 117 ? 9.976 23.077 57.083 1.00 33.49 110 LEU N CA 1
ATOM 3608 C C . LEU B 2 117 ? 9.840 21.839 57.953 1.00 32.99 110 LEU N C 1
ATOM 3609 O O . LEU B 2 117 ? 9.994 20.736 57.428 1.00 38.40 110 LEU N O 1
ATOM 3614 N N . GLY B 2 118 ? 9.565 21.976 59.252 1.00 36.32 111 GLY N N 1
ATOM 3615 C CA . GLY B 2 118 ? 9.532 20.817 60.125 1.00 31.23 111 GLY N CA 1
ATOM 3616 C C . GLY B 2 118 ? 10.886 20.420 60.661 1.00 36.15 111 GLY N C 1
ATOM 3617 O O . GLY B 2 118 ? 11.045 19.305 61.173 1.00 37.10 111 GLY N O 1
ATOM 3618 N N . GLU B 2 119 ? 11.881 21.301 60.570 1.00 38.69 112 GLU N N 1
ATOM 3619 C CA . GLU B 2 119 ? 13.206 21.011 61.101 1.00 37.94 112 GLU N CA 1
ATOM 3620 C C . GLU B 2 119 ? 13.231 21.387 62.573 1.00 39.79 112 GLU N C 1
ATOM 3621 O O . GLU B 2 119 ? 12.975 22.543 62.931 1.00 54.83 112 GLU N O 1
ATOM 3627 N N . LYS B 2 120 ? 13.505 20.416 63.428 1.00 41.76 113 LYS N N 1
ATOM 3628 C CA . LYS B 2 120 ? 13.500 20.669 64.860 1.00 48.28 113 LYS N CA 1
ATOM 3629 C C . LYS B 2 120 ? 14.862 21.215 65.245 1.00 51.09 113 LYS N C 1
ATOM 3630 O O . LYS B 2 120 ? 15.888 20.568 64.999 1.00 59.50 113 LYS N O 1
ATOM 3636 N N . LEU B 2 121 ? 14.872 22.428 65.795 1.00 47.22 114 LEU N N 1
ATOM 3637 C CA . LEU B 2 121 ? 16.063 23.015 66.388 1.00 40.34 114 LEU N CA 1
ATOM 3638 C C . LEU B 2 121 ? 15.684 23.649 67.711 1.00 38.15 114 LEU N C 1
ATOM 3639 O O . LEU B 2 121 ? 14.633 24.290 67.814 1.00 36.97 114 LEU N O 1
ATOM 3644 N N . THR B 2 122 ? 16.538 23.480 68.716 1.00 34.58 115 THR N N 1
ATOM 3645 C CA . THR B 2 122 ? 16.394 24.299 69.905 1.00 36.36 115 THR N CA 1
ATOM 3646 C C . THR B 2 122 ? 16.758 25.746 69.586 1.00 37.72 115 THR N C 1
ATOM 3647 O O . THR B 2 122 ? 17.385 26.050 68.564 1.00 36.73 115 THR N O 1
ATOM 3651 N N . ASP B 2 123 ? 16.390 26.643 70.511 1.00 39.31 116 ASP N N 1
ATOM 3652 C CA . ASP B 2 123 ? 16.790 28.045 70.399 1.00 42.29 116 ASP N CA 1
ATOM 3653 C C . ASP B 2 123 ? 18.307 28.191 70.336 1.00 44.02 116 ASP N C 1
ATOM 3654 O O . ASP B 2 123 ? 18.831 29.009 69.566 1.00 42.31 116 ASP N O 1
ATOM 3659 N N . GLU B 2 124 ? 19.031 27.387 71.122 1.00 42.52 117 GLU N N 1
ATOM 3660 C CA . GLU B 2 124 ? 20.490 27.461 71.121 1.00 39.29 117 GLU N CA 1
ATOM 3661 C C . GLU B 2 124 ? 21.064 27.048 69.767 1.00 36.74 117 GLU N C 1
ATOM 3662 O O . GLU B 2 124 ? 22.031 27.643 69.289 1.00 34.62 117 GLU N O 1
ATOM 3668 N N . GLU B 2 125 ? 20.485 26.040 69.127 1.00 35.86 118 GLU N N 1
ATOM 3669 C CA . GLU B 2 125 ? 20.988 25.661 67.808 1.00 35.74 118 GLU N CA 1
ATOM 3670 C C . GLU B 2 125 ? 20.775 26.778 66.794 1.00 32.53 118 GLU N C 1
ATOM 3671 O O . GLU B 2 125 ? 21.667 27.076 66.001 1.00 33.20 118 GLU N O 1
ATOM 3677 N N . VAL B 2 126 ? 19.600 27.423 66.825 1.00 35.08 119 VAL N N 1
ATOM 3678 C CA . VAL B 2 126 ? 19.341 28.562 65.947 1.00 36.71 119 VAL N CA 1
ATOM 3679 C C . VAL B 2 126 ? 20.370 29.652 66.190 1.00 39.38 119 VAL N C 1
ATOM 3680 O O . VAL B 2 126 ? 20.978 30.180 65.251 1.00 34.48 119 VAL N O 1
ATOM 3684 N N . ASP B 2 127 ? 20.583 30.001 67.463 1.00 36.83 120 ASP N N 1
ATOM 3685 C CA . ASP B 2 127 ? 21.557 31.031 67.774 1.00 39.30 120 ASP N CA 1
ATOM 3686 C C . ASP B 2 127 ? 22.949 30.609 67.326 1.00 38.07 120 ASP N C 1
ATOM 3687 O O . ASP B 2 127 ? 23.697 31.420 66.767 1.00 35.64 120 ASP N O 1
ATOM 3692 N N . GLU B 2 128 ? 23.289 29.329 67.511 1.00 35.78 121 GLU N N 1
ATOM 3693 C CA . GLU B 2 128 ? 24.591 28.837 67.078 1.00 34.62 121 GLU N CA 1
ATOM 3694 C C . GLU B 2 128 ? 24.714 28.841 65.547 1.00 34.80 121 GLU N C 1
ATOM 3695 O O . GLU B 2 128 ? 25.782 29.136 65.003 1.00 32.74 121 GLU N O 1
ATOM 3701 N N . MET B 2 129 ? 23.644 28.525 64.823 1.00 36.40 122 MET N N 1
ATOM 3702 C CA . MET B 2 129 ? 23.752 28.624 63.365 1.00 35.81 122 MET N CA 1
ATOM 3703 C C . MET B 2 129 ? 24.008 30.065 62.948 1.00 38.47 122 MET N C 1
ATOM 3704 O O . MET B 2 129 ? 24.762 30.318 62.001 1.00 41.15 122 MET N O 1
ATOM 3709 N N . ILE B 2 130 ? 23.401 31.029 63.660 1.00 40.46 123 ILE N N 1
ATOM 3710 C CA . ILE B 2 130 ? 23.601 32.441 63.337 1.00 33.20 123 ILE N CA 1
ATOM 3711 C C . ILE B 2 130 ? 25.042 32.844 63.606 1.00 35.53 123 ILE N C 1
ATOM 3712 O O . ILE B 2 130 ? 25.718 33.429 62.746 1.00 36.99 123 ILE N O 1
ATOM 3717 N N . ARG B 2 131 ? 25.528 32.534 64.813 1.00 32.79 124 ARG N N 1
ATOM 3718 C CA . ARG B 2 131 ? 26.876 32.902 65.226 1.00 36.62 124 ARG N CA 1
ATOM 3719 C C . ARG B 2 131 ? 27.922 32.455 64.210 1.00 35.32 124 ARG N C 1
ATOM 3720 O O . ARG B 2 131 ? 28.703 33.274 63.718 1.00 37.88 124 ARG N O 1
ATOM 3728 N N . GLU B 2 132 ? 27.921 31.163 63.850 1.00 36.16 125 GLU N N 1
ATOM 3729 C CA . GLU B 2 132 ? 28.943 30.613 62.951 1.00 35.40 125 GLU N CA 1
ATOM 3730 C C . GLU B 2 132 ? 28.850 31.203 61.545 1.00 36.49 125 GLU N C 1
ATOM 3731 O O . GLU B 2 132 ? 29.872 31.404 60.876 1.00 33.45 125 GLU N O 1
ATOM 3737 N N . ALA B 2 133 ? 27.639 31.464 61.074 1.00 31.68 126 ALA N N 1
ATOM 3738 C CA . ALA B 2 133 ? 27.477 32.091 59.771 1.00 35.62 126 ALA N CA 1
ATOM 3739 C C . ALA B 2 133 ? 27.911 33.552 59.790 1.00 34.72 126 ALA N C 1
ATOM 3740 O O . ALA B 2 133 ? 28.251 34.113 58.732 1.00 29.48 126 ALA N O 1
ATOM 3742 N N . ASP B 2 134 ? 27.929 34.164 60.977 1.00 32.16 127 ASP N N 1
ATOM 3743 C CA . ASP B 2 134 ? 28.037 35.616 61.121 1.00 36.08 127 ASP N CA 1
ATOM 3744 C C . ASP B 2 134 ? 29.506 36.013 61.198 1.00 41.43 127 ASP N C 1
ATOM 3745 O O . ASP B 2 134 ? 30.070 36.228 62.274 1.00 43.05 127 ASP N O 1
ATOM 3750 N N . ILE B 2 135 ? 30.119 36.140 60.018 1.00 42.49 128 ILE N N 1
ATOM 3751 C CA . ILE B 2 135 ? 31.545 36.443 59.922 1.00 46.65 128 ILE N CA 1
ATOM 3752 C C . ILE B 2 135 ? 31.881 37.754 60.621 1.00 46.91 128 ILE N C 1
ATOM 3753 O O . ILE B 2 135 ? 32.826 37.818 61.415 1.00 46.73 128 ILE N O 1
ATOM 3758 N N . ASP B 2 136 ? 31.125 38.819 60.340 1.00 44.49 129 ASP N N 1
ATOM 3759 C CA . ASP B 2 136 ? 31.509 40.131 60.844 1.00 43.56 129 ASP N CA 1
ATOM 3760 C C . ASP B 2 136 ? 31.000 40.417 62.249 1.00 44.53 129 ASP N C 1
ATOM 3761 O O . ASP B 2 136 ? 31.237 41.518 62.754 1.00 53.33 129 ASP N O 1
ATOM 3766 N N . GLY B 2 137 ? 30.309 39.471 62.884 1.00 40.12 130 GLY N N 1
ATOM 3767 C CA . GLY B 2 137 ? 29.902 39.629 64.268 1.00 40.24 130 GLY N CA 1
ATOM 3768 C C . GLY B 2 137 ? 28.813 40.653 64.551 1.00 45.91 130 GLY N C 1
ATOM 3769 O O . GLY B 2 137 ? 28.626 41.025 65.710 1.00 46.31 130 GLY N O 1
ATOM 3770 N N . ASP B 2 138 ? 28.073 41.120 63.542 1.00 44.73 131 ASP N N 1
ATOM 3771 C CA . ASP B 2 138 ? 26.968 42.029 63.831 1.00 45.21 131 ASP N CA 1
ATOM 3772 C C . ASP B 2 138 ? 25.717 41.311 64.319 1.00 44.49 131 ASP N C 1
ATOM 3773 O O . ASP B 2 138 ? 24.749 41.979 64.686 1.00 52.01 131 ASP N O 1
ATOM 3778 N N . GLY B 2 139 ? 25.707 39.982 64.347 1.00 47.75 132 GLY N N 1
ATOM 3779 C CA . GLY B 2 139 ? 24.561 39.243 64.863 1.00 40.34 132 GLY N CA 1
ATOM 3780 C C . GLY B 2 139 ? 23.498 38.875 63.848 1.00 39.32 132 GLY N C 1
ATOM 3781 O O . GLY B 2 139 ? 22.405 38.450 64.248 1.00 37.87 132 GLY N O 1
ATOM 3782 N N . GLN B 2 140 ? 23.782 39.021 62.556 1.00 35.33 133 GLN N N 1
ATOM 3783 C CA . GLN B 2 140 ? 22.829 38.766 61.482 1.00 38.66 133 GLN N CA 1
ATOM 3784 C C . GLN B 2 140 ? 23.634 38.286 60.293 1.00 35.83 133 GLN N C 1
ATOM 3785 O O . GLN B 2 140 ? 24.825 38.570 60.190 1.00 37.02 133 GLN N O 1
ATOM 3791 N N . VAL B 2 141 ? 22.987 37.582 59.381 1.00 33.63 134 VAL N N 1
ATOM 3792 C CA . VAL B 2 141 ? 23.702 36.990 58.257 1.00 33.29 134 VAL N CA 1
ATOM 3793 C C . VAL B 2 141 ? 23.344 37.780 57.010 1.00 31.02 134 VAL N C 1
ATOM 3794 O O . VAL B 2 141 ? 22.179 37.786 56.585 1.00 35.05 134 VAL N O 1
ATOM 3798 N N . ASN B 2 142 ? 24.324 38.474 56.434 1.00 30.06 135 ASN N N 1
ATOM 3799 C CA . ASN B 2 142 ? 24.072 39.206 55.196 1.00 34.10 135 ASN N CA 1
ATOM 3800 C C . ASN B 2 142 ? 24.253 38.274 53.990 1.00 29.86 135 ASN N C 1
ATOM 3801 O O . ASN B 2 142 ? 24.426 37.056 54.127 1.00 34.44 135 ASN N O 1
ATOM 3806 N N . TYR B 2 143 ? 24.234 38.847 52.785 1.00 28.41 136 TYR N N 1
ATOM 3807 C CA . TYR B 2 143 ? 24.220 38.018 51.584 1.00 30.43 136 TYR N CA 1
ATOM 3808 C C . TYR B 2 143 ? 25.563 37.322 51.361 1.00 33.61 136 TYR N C 1
ATOM 3809 O O . TYR B 2 143 ? 25.604 36.135 51.014 1.00 35.61 136 TYR N O 1
ATOM 3818 N N . GLU B 2 144 ? 26.673 38.044 51.546 1.00 38.66 137 GLU N N 1
ATOM 3819 C CA . GLU B 2 144 ? 27.987 37.453 51.307 1.00 42.61 137 GLU N CA 1
ATOM 3820 C C . GLU B 2 144 ? 28.268 36.353 52.317 1.00 37.31 137 GLU N C 1
ATOM 3821 O O . GLU B 2 144 ? 28.791 35.286 51.962 1.00 39.38 137 GLU N O 1
ATOM 3827 N N . GLU B 2 145 ? 27.906 36.593 53.578 1.00 35.41 138 GLU N N 1
ATOM 3828 C CA . GLU B 2 145 ? 27.994 35.550 54.593 1.00 35.66 138 GLU N CA 1
ATOM 3829 C C . GLU B 2 145 ? 27.160 34.326 54.198 1.00 34.47 138 GLU N C 1
ATOM 3830 O O . GLU B 2 145 ? 27.640 33.183 54.242 1.00 34.73 138 GLU N O 1
ATOM 3836 N N . PHE B 2 146 ? 25.907 34.550 53.794 1.00 36.87 139 PHE N N 1
ATOM 3837 C CA . PHE B 2 146 ? 25.077 33.440 53.342 1.00 36.62 139 PHE N CA 1
ATOM 3838 C C . PHE B 2 146 ? 25.757 32.684 52.220 1.00 35.34 139 PHE N C 1
ATOM 3839 O O . PHE B 2 146 ? 25.770 31.447 52.212 1.00 34.95 139 PHE N O 1
ATOM 3847 N N . VAL B 2 147 ? 26.345 33.414 51.274 1.00 35.03 140 VAL N N 1
ATOM 3848 C CA . VAL B 2 147 ? 26.961 32.780 50.117 1.00 40.03 140 VAL N CA 1
ATOM 3849 C C . VAL B 2 147 ? 28.189 31.988 50.535 1.00 38.45 140 VAL N C 1
ATOM 3850 O O . VAL B 2 147 ? 28.440 30.893 50.018 1.00 40.62 140 VAL N O 1
ATOM 3854 N N . THR B 2 148 ? 28.966 32.517 51.480 1.00 37.23 141 THR N N 1
ATOM 3855 C CA . THR B 2 148 ? 30.127 31.778 51.979 1.00 45.54 141 THR N CA 1
ATOM 3856 C C . THR B 2 148 ? 29.722 30.387 52.457 1.00 46.67 141 THR N C 1
ATOM 3857 O O . THR B 2 148 ? 30.255 29.371 51.992 1.00 42.49 141 THR N O 1
ATOM 3861 N N . MET B 2 149 ? 28.744 30.327 53.363 1.00 45.06 142 MET N N 1
ATOM 3862 C CA . MET B 2 149 ? 28.274 29.037 53.870 1.00 45.56 142 MET N CA 1
ATOM 3863 C C . MET B 2 149 ? 27.611 28.189 52.783 1.00 42.36 142 MET N C 1
ATOM 3864 O O . MET B 2 149 ? 27.773 26.964 52.761 1.00 48.62 142 MET N O 1
ATOM 3869 N N . MET B 2 150 ? 26.839 28.803 51.890 1.00 43.19 143 MET N N 1
ATOM 3870 C CA . MET B 2 150 ? 26.094 28.007 50.916 1.00 45.41 143 MET N CA 1
ATOM 3871 C C . MET B 2 150 ? 27.005 27.377 49.878 1.00 45.94 143 MET N C 1
ATOM 3872 O O . MET B 2 150 ? 26.610 26.421 49.202 1.00 45.26 143 MET N O 1
ATOM 3877 N N . THR B 2 151 ? 28.211 27.892 49.728 1.00 50.84 144 THR N N 1
ATOM 3878 C CA . THR B 2 151 ? 29.093 27.438 48.675 1.00 52.73 144 THR N CA 1
ATOM 3879 C C . THR B 2 151 ? 30.229 26.571 49.189 1.00 57.17 144 THR N C 1
ATOM 3880 O O . THR B 2 151 ? 31.031 26.094 48.386 1.00 58.65 144 THR N O 1
ATOM 3884 N N . SER B 2 152 ? 30.312 26.342 50.502 1.00 67.41 145 SER N N 1
ATOM 3885 C CA . SER B 2 152 ? 31.327 25.440 51.034 1.00 83.25 145 SER N CA 1
ATOM 3886 C C . SER B 2 152 ? 31.206 24.048 50.418 1.00 98.14 145 SER N C 1
ATOM 3887 O O . SER B 2 152 ? 32.203 23.471 49.963 1.00 97.10 145 SER N O 1
ATOM 3890 N N . LYS B 2 153 ? 29.987 23.501 50.383 1.00 96.20 146 LYS N N 1
ATOM 3891 C CA . LYS B 2 153 ? 29.727 22.147 49.887 1.00 96.98 146 LYS N CA 1
ATOM 3892 C C . LYS B 2 153 ? 30.507 21.091 50.685 1.00 97.81 146 LYS N C 1
ATOM 3893 O O . LYS B 2 153 ? 31.634 20.719 50.339 1.00 77.21 146 LYS N O 1
ATOM 3899 N N . ASP C 3 2 ? 14.673 24.037 34.045 1.00 68.41 2 ASP R N 1
ATOM 3900 C CA . ASP C 3 2 ? 14.994 24.952 35.136 1.00 75.91 2 ASP R CA 1
ATOM 3901 C C . ASP C 3 2 ? 15.098 24.214 36.470 1.00 77.22 2 ASP R C 1
ATOM 3902 O O . ASP C 3 2 ? 16.190 24.092 37.045 1.00 68.06 2 ASP R O 1
ATOM 3904 N N . GLU C 3 3 A 13.953 23.717 36.951 1.00 67.37 2 GLU R N 1
ATOM 3905 C CA . GLU C 3 3 A 13.837 23.183 38.311 1.00 66.15 2 GLU R CA 1
ATOM 3906 C C . GLU C 3 3 A 14.343 24.201 39.329 1.00 53.80 2 GLU R C 1
ATOM 3907 O O . GLU C 3 3 A 15.030 23.857 40.293 1.00 45.61 2 GLU R O 1
ATOM 3913 N N . ASN C 3 4 B 14.010 25.474 39.093 1.00 53.96 2 ASN R N 1
ATOM 3914 C CA . ASN C 3 4 B 14.521 26.551 39.931 1.00 58.43 2 ASN R CA 1
ATOM 3915 C C . ASN C 3 4 B 14.013 26.440 41.363 1.00 54.47 2 ASN R C 1
ATOM 3916 O O . ASN C 3 4 B 14.775 26.654 42.313 1.00 51.51 2 ASN R O 1
ATOM 3921 N N . ALA C 3 5 C 12.731 26.110 41.540 1.00 47.14 2 ALA R N 1
ATOM 3922 C CA . ALA C 3 5 C 12.140 26.181 42.872 1.00 44.54 2 ALA R CA 1
ATOM 3923 C C . ALA C 3 5 C 12.601 25.021 43.747 1.00 41.26 2 ALA R C 1
ATOM 3924 O O . ALA C 3 5 C 12.839 25.197 44.949 1.00 43.99 2 ALA R O 1
ATOM 3926 N N . ILE C 3 6 D 12.712 23.824 43.168 1.00 43.32 2 ILE R N 1
ATOM 3927 C CA . ILE C 3 6 D 13.175 22.674 43.934 1.00 37.45 2 ILE R CA 1
ATOM 3928 C C . ILE C 3 6 D 14.615 22.895 44.381 1.00 34.59 2 ILE R C 1
ATOM 3929 O O . ILE C 3 6 D 14.950 22.744 45.564 1.00 32.13 2 ILE R O 1
ATOM 3934 N N . ARG C 3 7 E 15.470 23.324 43.453 1.00 34.67 2 ARG R N 1
ATOM 3935 C CA . ARG C 3 7 E 16.865 23.590 43.794 1.00 41.21 2 ARG R CA 1
ATOM 3936 C C . ARG C 3 7 E 16.985 24.671 44.870 1.00 44.44 2 ARG R C 1
ATOM 3937 O O . ARG C 3 7 E 17.769 24.523 45.821 1.00 40.13 2 ARG R O 1
ATOM 3945 N N . ALA C 3 8 F 16.225 25.774 44.726 1.00 38.67 2 ALA R N 1
ATOM 3946 C CA . ALA C 3 8 F 16.191 26.808 45.760 1.00 40.35 2 ALA R CA 1
ATOM 3947 C C . ALA C 3 8 F 15.800 26.231 47.118 1.00 38.57 2 ALA R C 1
ATOM 3948 O O . ALA C 3 8 F 16.342 26.647 48.154 1.00 35.93 2 ALA R O 1
ATOM 3950 N N . ALA C 3 9 G 14.840 25.290 47.137 1.00 35.98 2 ALA R N 1
ATOM 3951 C CA . ALA C 3 9 G 14.386 24.728 48.412 1.00 36.75 2 ALA R CA 1
ATOM 3952 C C . ALA C 3 9 G 15.443 23.816 49.003 1.00 34.34 2 ALA R C 1
ATOM 3953 O O . ALA C 3 9 G 15.662 23.816 50.218 1.00 40.71 2 ALA R O 1
ATOM 3955 N N . ILE C 3 10 H 16.131 23.055 48.149 1.00 37.62 2 ILE R N 1
ATOM 3956 C CA . ILE C 3 10 H 17.269 22.250 48.591 1.00 35.52 2 ILE R CA 1
ATOM 3957 C C . ILE C 3 10 H 18.355 23.150 49.151 1.00 36.85 2 ILE R C 1
ATOM 3958 O O . ILE C 3 10 H 19.012 22.822 50.147 1.00 33.40 2 ILE R O 1
ATOM 3963 N N . PHE C 3 11 I 18.576 24.294 48.507 1.00 43.08 2 PHE R N 1
ATOM 3964 C CA . PHE C 3 11 I 19.577 25.226 49.011 1.00 42.84 2 PHE R CA 1
ATOM 3965 C C . PHE C 3 11 I 19.140 25.816 50.348 1.00 41.64 2 PHE R C 1
ATOM 3966 O O . PHE C 3 11 I 19.961 25.950 51.267 1.00 36.68 2 PHE R O 1
ATOM 3974 N N . ILE C 3 12 J 17.844 26.123 50.491 1.00 31.59 2 ILE R N 1
ATOM 3975 C CA . ILE C 3 12 J 17.335 26.618 51.767 1.00 37.68 2 ILE R CA 1
ATOM 3976 C C . ILE C 3 12 J 17.581 25.599 52.872 1.00 36.25 2 ILE R C 1
ATOM 3977 O O . ILE C 3 12 J 17.865 25.959 54.021 1.00 38.39 2 ILE R O 1
ATOM 3982 N N . GLN C 3 13 ? 17.459 24.314 52.547 1.00 39.98 3 GLN R N 1
ATOM 3983 C CA . GLN C 3 13 ? 17.581 23.276 53.556 1.00 37.94 3 GLN R CA 1
ATOM 3984 C C . GLN C 3 13 ? 19.025 22.973 53.910 1.00 34.76 3 GLN R C 1
ATOM 3985 O O . GLN C 3 13 ? 19.274 22.439 55.000 1.00 37.91 3 GLN R O 1
ATOM 3991 N N . LYS C 3 14 ? 19.971 23.326 53.035 1.00 32.64 4 LYS R N 1
ATOM 3992 C CA . LYS C 3 14 ? 21.389 23.045 53.283 1.00 31.63 4 LYS R CA 1
ATOM 3993 C C . LYS C 3 14 ? 21.853 23.576 54.635 1.00 29.46 4 LYS R C 1
ATOM 3994 O O . LYS C 3 14 ? 22.644 22.932 55.316 1.00 30.17 4 LYS R O 1
ATOM 4000 N N . TRP C 3 15 ? 21.412 24.771 55.019 1.00 34.70 5 TRP R N 1
ATOM 4001 C CA . TRP C 3 15 ? 21.834 25.301 56.310 1.00 35.31 5 TRP R CA 1
ATOM 4002 C C . TRP C 3 15 ? 21.591 24.267 57.409 1.00 33.68 5 TRP R C 1
ATOM 4003 O O . TRP C 3 15 ? 22.505 23.934 58.171 1.00 29.50 5 TRP R O 1
ATOM 4014 N N . TYR C 3 16 ? 20.393 23.665 57.420 1.00 33.37 6 TYR R N 1
ATOM 4015 C CA . TYR C 3 16 ? 20.041 22.663 58.425 1.00 30.94 6 TYR R CA 1
ATOM 4016 C C . TYR C 3 16 ? 20.830 21.367 58.261 1.00 27.95 6 TYR R C 1
ATOM 4017 O O . TYR C 3 16 ? 21.164 20.703 59.265 1.00 25.73 6 TYR R O 1
ATOM 4026 N N . ARG C 3 17 ? 21.091 20.950 57.010 1.00 29.94 7 ARG R N 1
ATOM 4027 C CA . ARG C 3 17 ? 21.839 19.711 56.780 1.00 33.45 7 ARG R CA 1
ATOM 4028 C C . ARG C 3 17 ? 23.241 19.802 57.370 1.00 33.63 7 ARG R C 1
ATOM 4029 O O . ARG C 3 17 ? 23.704 18.880 58.047 1.00 36.86 7 ARG R O 1
ATOM 4037 N N . ARG C 3 18 ? 23.945 20.899 57.081 1.00 35.47 8 ARG R N 1
ATOM 4038 C CA . ARG C 3 18 ? 25.294 21.091 57.593 1.00 34.26 8 ARG R CA 1
ATOM 4039 C C . ARG C 3 18 ? 25.296 21.152 59.119 1.00 35.91 8 ARG R C 1
ATOM 4040 O O . ARG C 3 18 ? 26.051 20.428 59.775 1.00 33.07 8 ARG R O 1
ATOM 4048 N N . HIS C 3 19 ? 24.429 21.980 59.710 1.00 40.00 9 HIS R N 1
ATOM 4049 C CA . HIS C 3 19 ? 24.389 22.051 61.170 1.00 36.73 9 HIS R CA 1
ATOM 4050 C C . HIS C 3 19 ? 24.102 20.677 61.778 1.00 35.58 9 HIS R C 1
ATOM 4051 O O . HIS C 3 19 ? 24.753 20.274 62.755 1.00 33.03 9 HIS R O 1
ATOM 4058 N N . GLN C 3 20 ? 23.183 19.915 61.163 1.00 36.20 10 GLN R N 1
ATOM 4059 C CA . GLN C 3 20 ? 22.821 18.594 61.675 1.00 37.16 10 GLN R CA 1
ATOM 4060 C C . GLN C 3 20 ? 23.978 17.615 61.555 1.00 38.94 10 GLN R C 1
ATOM 4061 O O . GLN C 3 20 ? 24.309 16.908 62.520 1.00 31.94 10 GLN R O 1
ATOM 4067 N N . ALA C 3 21 ? 24.593 17.547 60.370 1.00 33.46 11 ALA R N 1
ATOM 4068 C CA . ALA C 3 21 ? 25.776 16.714 60.202 1.00 36.02 11 ALA R CA 1
ATOM 4069 C C . ALA C 3 21 ? 26.874 17.105 61.189 1.00 36.11 11 ALA R C 1
ATOM 4070 O O . ALA C 3 21 ? 27.518 16.233 61.785 1.00 38.86 11 ALA R O 1
ATOM 4072 N N . ARG C 3 22 ? 27.098 18.408 61.383 1.00 35.78 12 ARG R N 1
ATOM 4073 C CA . ARG C 3 22 ? 28.123 18.858 62.327 1.00 37.58 12 ARG R CA 1
ATOM 4074 C C . ARG C 3 22 ? 27.795 18.434 63.755 1.00 40.54 12 ARG R C 1
ATOM 4075 O O . ARG C 3 22 ? 28.686 18.048 64.513 1.00 38.34 12 ARG R O 1
ATOM 4083 N N . ARG C 3 23 ? 26.522 18.542 64.145 1.00 40.99 13 ARG R N 1
ATOM 4084 C CA . ARG C 3 23 ? 26.113 18.183 65.496 1.00 44.98 13 ARG R CA 1
ATOM 4085 C C . ARG C 3 23 ? 26.276 16.687 65.727 1.00 40.51 13 ARG R C 1
ATOM 4086 O O . ARG C 3 23 ? 26.746 16.262 66.788 1.00 39.39 13 ARG R O 1
ATOM 4094 N N . GLU C 3 24 ? 25.921 15.875 64.731 1.00 39.74 14 GLU R N 1
ATOM 4095 C CA . GLU C 3 24 ? 26.050 14.429 64.881 1.00 41.25 14 GLU R CA 1
ATOM 4096 C C . GLU C 3 24 ? 27.504 14.025 65.121 1.00 39.47 14 GLU R C 1
ATOM 4097 O O . GLU C 3 24 ? 27.794 13.182 65.975 1.00 38.64 14 GLU R O 1
ATOM 4103 N N . MET C 3 25 ? 28.431 14.654 64.410 1.00 44.71 15 MET R N 1
ATOM 4104 C CA . MET C 3 25 ? 29.840 14.332 64.566 1.00 43.34 15 MET R CA 1
ATOM 4105 C C . MET C 3 25 ? 30.377 14.786 65.925 1.00 38.60 15 MET R C 1
ATOM 4106 O O . MET C 3 25 ? 31.225 14.111 66.500 1.00 39.99 15 MET R O 1
ATOM 4111 N N . LEU C 3 26 ? 29.882 15.898 66.471 1.00 40.67 16 LEU R N 1
ATOM 4112 C CA . LEU C 3 26 ? 30.326 16.323 67.800 1.00 41.08 16 LEU R CA 1
ATOM 4113 C C . LEU C 3 26 ? 29.726 15.441 68.889 1.00 40.71 16 LEU R C 1
ATOM 4114 O O . LEU C 3 26 ? 30.309 15.305 69.973 1.00 33.18 16 LEU R O 1
ATOM 4119 N N . GLU C 3 27 ? 28.557 14.849 68.618 1.00 39.62 17 GLU R N 1
ATOM 4120 C CA . GLU C 3 27 ? 27.898 13.909 69.511 1.00 41.46 17 GLU R CA 1
ATOM 4121 C C . GLU C 3 27 ? 28.226 12.458 69.148 1.00 39.05 17 GLU R C 1
ATOM 4122 O O . GLU C 3 27 ? 27.617 11.536 69.698 1.00 41.90 17 GLU R O 1
ATOM 4128 N N . HIS C 3 28 ? 29.144 12.246 68.208 1.00 35.90 18 HIS R N 1
ATOM 4129 C CA . HIS C 3 28 ? 29.729 10.929 67.942 1.00 36.13 18 HIS R CA 1
ATOM 4130 C C . HIS C 3 28 ? 28.685 9.886 67.516 1.00 37.49 18 HIS R C 1
ATOM 4131 O O . HIS C 3 28 ? 28.710 8.744 67.975 1.00 37.56 18 HIS R O 1
ATOM 4138 N N . HIS C 3 29 ? 27.761 10.246 66.630 1.00 41.08 19 HIS R N 1
ATOM 4139 C CA . HIS C 3 29 ? 26.743 9.269 66.233 1.00 47.46 19 HIS R CA 1
ATOM 4140 C C . HIS C 3 29 ? 26.198 9.599 64.843 1.00 50.82 19 HIS R C 1
ATOM 4141 O O . HIS C 3 29 ? 26.677 10.513 64.167 1.00 50.62 19 HIS R O 1
ATOM 4148 N N . HIS C 3 30 ? 25.179 8.839 64.436 1.00 67.85 20 HIS R N 1
ATOM 4149 C CA . HIS C 3 30 ? 24.567 8.862 63.104 1.00 76.88 20 HIS R CA 1
ATOM 4150 C C . HIS C 3 30 ? 25.595 9.081 61.993 1.00 83.85 20 HIS R C 1
ATOM 4151 O O . HIS C 3 30 ? 25.240 9.325 60.839 1.00 90.85 20 HIS R O 1
#

Organism: Serratia sp. (strain FS14) (NCBI:txid1327989)

B-factor: mean 44.71, std 12.86, range [24.06, 105.13]

InterPro domains:
  IPR006059 Bacterial-type extracellular solute-binding protein [PF01547] (22-290)
  IPR006060 Maltose/Cyclodextrin ABC transporter, substrate-binding protein [PR00181] (12-30)
  IPR006060 Maltose/Cyclodextrin ABC transporter, substrate-binding protein [PR00181] (46-64)
  IPR006060 Maltose/Cyclodextrin ABC transporter, substrate-binding protein [PR00181] (106-125)
  IPR006060 Maltose/Cyclodextrin ABC transporter, substrate-binding protein [PR00181] (127-146)
  IPR006060 Maltose/Cyclodextrin ABC transporter, substrate-binding protein [PR00181] (147-166)
  IPR006060 Maltose/Cyclodextrin ABC transporter, substrate-binding protein [PR00181] (209-228)
  IPR006060 Maltose/Cyclodextrin ABC transporter, substrate-binding protein [PR00181] (275-296)
  IPR006060 Maltose/Cyclodextrin ABC transporter, substrate-binding protein [PR00181] (333-352)
  IPR006061 Solute-binding family 1, conserved site [PS01037] (109-126)
  IPR009081 Phosphopantetheine binding ACP domain [PS50075] (374-451)
  IPR036736 ACP-like superfamily [G3DSA:1.10.1200.10] (372-455)
  IPR036736 ACP-like superfamily [SSF47336] (379-450)

Nearest PDB structures (foldseek):
  2be6-assembly4_B  TM=9.411E-01  e=2.921E-20  Homo sapiens
  2be6-assembly1_A  TM=9.349E-01  e=6.273E-20  Homo sapiens
  2vas-assembly1_B  TM=8.448E-01  e=1.004E-19  Drosophila melanogaster
  2y4v-assembly1_A  TM=8.817E-01  e=6.993E-19  Homo sapiens
  3dvm-assembly1_A  TM=7.892E-01  e=1.187E-18  Homo sapiens

Sequence (539 aa):
MKIEEGKLVIWINGDKGYNGLAEVGKKFEKDTGIKVTVEHPDKLEEKFPQVAATGDGPDIIFWAHDRFGGYAQSGLLAEITPAAAFQDKLYPFTWDAVRYNGKLIAYPIAVEALSLIYNKDLLPNPPKTWEEIPALDKELKAKGKSALMFNLQEPYFTWPLIAADGGYAFKYAGKYDIKDVGVDNAGAKAGLTFLVDLIKNKHMNADTDYSIAEAAFNKGETAMTINGPWAWSNIDTSAVNYGVTVLPTFKGQPSKPFVGVLSAGINAASPNKELAKEFLENYLLTDEGLEAVNKDKPLGAVALKSYEEELAKDPRIAATMENAQKGEIMPNIPQMSAFWYAVRTAVINAASGRQTVDAALAAAQTNAATEEQIAEFKEAFSLFDKDGDGTITTKELGTVMRSLGQNPTEAELQDMINEVDADGNGTIDFPEFLTMMARDTDSEEEIREAFRVFDKDGNGFISAAELRHVMTNLGEKLTDEEVDEMIREADIDGDGQVNYEEFVTMMTSKDENAIRAAIFIQKWYRRHQARREMLEHHH

Foldseek 3Di:
DFADQQEFEEEEAPQFLQVLLQVLQVVVCVVPVYHYHYDHDDPLLVCCVVCQQPRRHTQKYWDWLLSVQVVVVVVFFDFADDDPVLCVQFDVVQQLSQFHPRTGFWAFWFKKWKWKKFFCVLPVDQAQAPVCQVVVQVVVVVVQAAAEAEALLFCLFLQLQLPFQPADAFDQVSYTDLVRGGCQDPSNLVSLVSVQVCCVVPRYPLVGHHVNRLVCVLCPRYGIYMDMPVSVVSSVVSVRRMDTAFDHHYPPGGRAHEMITTTMTGTSNHSCSVVVSVSVRPRCLDLSNVVSRCVSPNRQATRRVVNNVVVCVPVNSVRRVVNNVSHDHQHSHVLVVQLRVLVSQLSSDSNVPVARNNRSSVRSSVSSD/DVVVLVVLVVVVCLQVVVPPQWHALVSVVLLVVLLVDDDDSVVSQVVAVVQDPPPDSTHGSVSSVVVVPVDDPCVVVLVVVVCSLPVVPPQWRALVSQVSSCVSSVNDDDSVVSQVVQVVLPVPPPRTHGSVSSVVVVPPD/DCVVVVVVVVVCVVVVVVVVVVQVVVVHD

Solvent-accessible surface area: 22606 Å² total; per-residue (Å²): 90,54,29,98,139,34,71,0,5,0,16,4,11,6,35,52,0,9,75,0,1,22,105,9,0,114,86,2,67,162,75,50,71,32,74,8,41,26,54,33,34,35,12,0,14,63,50,0,58,142,29,3,77,96,31,77,1,0,0,0,0,3,24,36,1,50,84,0,0,28,3,22,115,77,51,23,17,11,99,9,88,9,66,79,69,20,51,94,111,1,31,98,41,0,11,55,2,0,63,26,122,38,113,14,8,0,0,0,4,6,2,51,0,0,2,0,0,23,7,88,105,46,12,96,118,21,7,128,36,1,71,75,2,26,63,34,1,142,73,1,99,92,141,67,58,14,1,2,42,2,4,4,44,26,2,12,1,1,0,1,2,2,0,7,50,38,1,45,0,5,115,105,159,9,62,52,65,111,87,57,15,4,2,36,53,75,5,0,58,28,0,0,57,36,0,18,58,3,16,142,91,157,20,14,94,27,92,5,34,7,75,74,4,34,44,7,0,28,143,12,82,0,0,0,6,2,10,0,25,48,4,19,51,49,5,79,96,40,84,23,71,31,8,12,29,30,2,0,35,2,117,64,86,41,2,62,0,0,0,7,0,22,0,0,0,5,2,37,53,6,63,5,79,108,39,0,54,72,0,0,15,92,39,2,3,24,67,110,3,0,99,20,5,31,86,40,74,112,20,10,0,0,0,6,71,59,15,3,96,109,32,28,159,44,94,64,16,38,5,0,13,73,1,2,97,81,19,20,29,12,1,7,26,80,21,12,81,30,1,55,161,5,2,86,61,1,3,66,60,1,12,77,35,124,53,86,16,79,51,3,2,46,65,6,65,102,49,14,127,113,143,85,74,51,64,31,48,41,50,0,12,65,11,1,8,110,99,61,88,38,36,3,42,22,163,20,0,2,72,1,8,118,36,10,59,66,136,12,76,103,66,85,3,74,92,41,0,79,90,11,16,98,96,67,76,44,31,0,42,51,89,18,1,51,101,12,28,83,73,142,128,78,31,101,63,17,13,92,47,0,17,127,14,1,11,142,99,62,80,31,78,0,23,34,73,23,0,66,94,4,0,81,63,4,50,20,178,14,51,103,98,30,6,84,32,6,11,42,50,4,14,106,92,61,78,38,56,0,42,83,116,5,0,40,61,36,0,73,24,114,97,24,70,27,4,26,4,1,5,30,1,4,10,4,18,9,21,28,34,40,32,63,32,64,49,12,46,20,155

Radius of gyration: 24.76 Å; Cα contacts (8 Å, |Δi|>4): 969; chains: 3; bounding box: 62×60×62 Å

Secondary structure (DSSP, 8-state):
----TTSEEEE--TTS-HHHHHHHHHHHHHHSS--EEEE--TTHHHHHHHHGGGT-S-SEEEEEGGGHHHHHHTT-BPPP---HHHHHTB-HHHHGGGEETTEE-SEEEEEE--EEEEETTT-SS--SBSTTHHHHHHHHHTTT-EEE----S-HHHHHHHHHHTT--SSB---S-BSS---SSSHHHHHHHHHHHHHHHTTSS-TT--HHHHHHHHHTTSEEEEEE-GGGHHHHHHHT--EEEEPPPBBTTB----EEEEEEEEEBTT-S-HHHHHHHHBTTTBSHHHHHHHHHHS---EESBHHHHHHHTTSHHHHHHHHHHHTSEEPP-STTHHHHHHHHHHHHHHHHTSSS-HHHHHHHHHHT--/-HHHHHHHHHHHHHH-TT-SSEE-HHHHHHHHHHTT----HHHHHHHHHTT-SSSSSSEEHHHHHHHHH----HHHHHHHHHHHH-TT-SS-B-HHHHHHHHHHHT----HHHHHHHHHHH-TTSSSSB-HHHHHHHHHH-/--HHHHHHHHHHHHHHHHHHHHHHHTT--